Protein AF-A0A7Y4MEV4-F1 (afdb_monomer_lite)

Sequence (592 aa):
MSEPDSVVPAGYSLFLEDLKARVSSARVQAQRSVNTALIGLYWTIGDRILAEQKRQGWGSAVIGRLATDLRREFPDMTGLSRSNLQYMRSFAGAWPGWEVNVPHPVGHLPWGHIRVLIDKNLSPEGRDEYAAAAVKHGWSRNVLMNMIMNKTLERSGAAPSNFSQHLPTQDSELAQQMAKDPYALEFLGLTGDVAERELEQALMDRIVETLRELGPGFAFVGRQVHFDVSGDDFYLDLLFFHVDQLRYVVIELKTGRFQPEYAGKLQFYIALVDDKLRRPAHAPTVGILICGSRNDHTVRYALNQSGSPMAISTYTYETLPPAEQQSLPDAEDLAAALSLLPAESTEGTTDTEASSNTQNTAHFSHSRAGTAPQVQQWPQAPRAHRNRAEVERKLSLLDEAHVKPLNDWVRDLNRARATSASESVVPWFDPSGGGINARVLFLLEAPGSRSSASRGSGIISIDNNDGTAANWFTLIQQAALPREAFASWNIVPWYLPDGSRTRTTRMADVVEATSDLETVLDLFPHLQLVIPMGTLARAGWELLRSRSPKIATIPWETVPHPSATNLNTRPAQRDQILQVMTAAAQKFTPVP

Structure (mmCIF, N/CA/C/O backbone):
data_AF-A0A7Y4MEV4-F1
#
_entry.id   AF-A0A7Y4MEV4-F1
#
loop_
_atom_site.group_PDB
_atom_site.id
_atom_site.type_symbol
_atom_site.label_atom_id
_atom_site.label_alt_id
_atom_site.label_comp_id
_atom_site.label_asym_id
_atom_site.label_entity_id
_atom_site.label_seq_id
_atom_site.pdbx_PDB_ins_code
_atom_site.Cartn_x
_atom_site.Cartn_y
_atom_site.Cartn_z
_atom_site.occupancy
_atom_site.B_iso_or_equiv
_atom_site.auth_seq_id
_atom_site.auth_comp_id
_atom_site.auth_asym_id
_atom_site.auth_atom_id
_atom_site.pdbx_PDB_model_num
ATOM 1 N N . MET A 1 1 ? 3.735 -19.658 39.755 1.00 35.03 1 MET A N 1
ATOM 2 C CA . MET A 1 1 ? 5.204 -19.711 39.644 1.00 35.03 1 MET A CA 1
ATOM 3 C C . MET A 1 1 ? 5.572 -18.822 38.479 1.00 35.03 1 MET A C 1
ATOM 5 O O . MET A 1 1 ? 5.229 -19.158 37.358 1.00 35.03 1 MET A O 1
ATOM 9 N N . SER A 1 2 ? 6.117 -17.647 38.769 1.00 34.78 2 SER A N 1
ATOM 10 C CA . SER A 1 2 ? 6.638 -16.712 37.774 1.00 34.78 2 SER A CA 1
ATOM 11 C C . SER A 1 2 ? 7.979 -17.264 37.289 1.00 34.78 2 SER A C 1
ATOM 13 O O . SER A 1 2 ? 8.857 -17.494 38.121 1.00 34.78 2 SER A O 1
ATOM 15 N N . GLU A 1 3 ? 8.125 -17.543 35.994 1.00 35.91 3 GLU A N 1
ATOM 16 C CA . GLU A 1 3 ? 9.436 -17.866 35.422 1.00 35.91 3 GLU A CA 1
ATOM 17 C C . GLU A 1 3 ? 10.353 -16.631 35.486 1.00 35.91 3 GLU A C 1
ATOM 19 O O . GLU A 1 3 ? 9.868 -15.509 35.314 1.00 35.91 3 GLU A O 1
ATOM 24 N N . PRO A 1 4 ? 11.650 -16.804 35.795 1.00 48.06 4 PRO A N 1
ATOM 25 C CA . PRO A 1 4 ? 12.573 -15.694 35.974 1.00 48.06 4 PRO A CA 1
ATOM 26 C C . PRO A 1 4 ? 13.102 -15.189 34.624 1.00 48.06 4 PRO A C 1
ATOM 28 O O . PRO A 1 4 ? 13.440 -15.984 33.748 1.00 48.06 4 PRO A O 1
ATOM 31 N N . ASP A 1 5 ? 13.226 -13.865 34.497 1.00 46.66 5 ASP A N 1
ATOM 32 C CA . ASP A 1 5 ? 13.906 -13.177 33.394 1.00 46.66 5 ASP A CA 1
ATOM 33 C C . ASP A 1 5 ? 15.278 -13.808 33.100 1.00 46.66 5 ASP A C 1
ATOM 35 O O . ASP A 1 5 ? 16.166 -13.861 33.959 1.00 46.66 5 ASP A O 1
ATOM 39 N N . SER A 1 6 ? 15.469 -14.283 31.867 1.00 46.97 6 SER A N 1
ATOM 40 C CA . SER A 1 6 ? 16.729 -14.872 31.420 1.00 46.97 6 SER A CA 1
ATOM 41 C C . SER A 1 6 ? 17.792 -13.784 31.239 1.00 46.97 6 SER A C 1
ATOM 43 O O . SER A 1 6 ? 17.786 -13.037 30.257 1.00 46.97 6 SER A O 1
ATOM 45 N N . VAL A 1 7 ? 18.730 -13.703 32.178 1.00 55.75 7 VAL A N 1
ATOM 46 C CA . VAL A 1 7 ? 19.912 -12.840 32.081 1.00 55.75 7 VAL A CA 1
ATOM 47 C C . VAL A 1 7 ? 20.768 -13.288 30.890 1.00 55.75 7 VAL A C 1
ATOM 49 O O . VAL A 1 7 ? 21.238 -14.426 30.849 1.00 55.75 7 VAL A O 1
ATOM 52 N N . VAL A 1 8 ? 20.971 -12.398 29.913 1.00 60.97 8 VAL A N 1
ATOM 53 C CA . VAL A 1 8 ? 21.812 -12.661 28.733 1.00 60.97 8 VAL A CA 1
ATOM 54 C C . VAL A 1 8 ? 23.254 -12.962 29.187 1.00 60.97 8 VAL A C 1
ATOM 56 O O . VAL A 1 8 ? 23.827 -12.156 29.926 1.00 60.97 8 VAL A O 1
ATOM 59 N N . PRO A 1 9 ? 23.866 -14.088 28.768 1.00 75.31 9 PRO A N 1
ATOM 60 C CA . PRO A 1 9 ? 25.212 -14.465 29.198 1.00 75.31 9 PRO A CA 1
ATOM 61 C C . PRO A 1 9 ? 26.275 -13.422 28.828 1.00 75.31 9 PRO A C 1
ATOM 63 O O . PRO A 1 9 ? 26.266 -12.857 27.730 1.00 75.31 9 PRO A O 1
ATOM 66 N N . ALA A 1 10 ? 27.242 -13.204 29.724 1.00 69.94 10 ALA A N 1
ATOM 67 C CA . ALA A 1 10 ? 28.377 -12.322 29.464 1.00 69.94 10 ALA A CA 1
ATOM 68 C C . ALA A 1 10 ? 29.145 -12.776 28.205 1.00 69.94 10 ALA A C 1
ATOM 70 O O . ALA A 1 10 ? 29.514 -13.941 28.082 1.00 69.94 10 ALA A O 1
ATOM 71 N N . GLY A 1 11 ? 29.375 -11.853 27.266 1.00 74.12 11 GLY A N 1
ATOM 72 C CA . GLY A 1 11 ? 30.053 -12.130 25.991 1.00 74.12 11 GLY A CA 1
ATOM 73 C C . GLY A 1 11 ? 29.132 -12.498 24.821 1.00 74.12 11 GLY A C 1
ATOM 74 O O . GLY A 1 11 ? 29.610 -12.548 23.688 1.00 74.12 11 GLY A O 1
ATOM 75 N N . TYR A 1 12 ? 27.822 -12.669 25.045 1.00 78.31 12 TYR A N 1
ATOM 76 C CA . TYR A 1 12 ? 26.857 -12.960 23.975 1.00 78.31 12 TYR A CA 1
ATOM 77 C C . TYR A 1 12 ? 26.851 -11.891 22.874 1.00 78.31 12 TYR A C 1
ATOM 79 O O . TYR A 1 12 ? 26.845 -12.238 21.699 1.00 78.31 12 TYR A O 1
ATOM 87 N N . SER A 1 13 ? 26.919 -10.602 23.224 1.00 73.12 13 SER A N 1
ATOM 88 C CA . SER A 1 13 ? 26.918 -9.517 22.231 1.00 73.12 13 SER A CA 1
ATOM 89 C C . SER A 1 13 ? 28.133 -9.567 21.302 1.00 73.12 13 SER A C 1
ATOM 91 O O . SER A 1 13 ? 27.972 -9.419 20.097 1.00 73.12 13 SER A O 1
ATOM 93 N N . LEU A 1 14 ? 29.327 -9.853 21.836 1.00 78.06 14 LEU A N 1
ATOM 94 C CA . LEU A 1 14 ? 30.555 -9.981 21.039 1.00 78.06 14 LEU A CA 1
ATOM 95 C C . LEU A 1 14 ? 30.518 -11.224 20.143 1.00 78.06 14 LEU A C 1
ATOM 97 O O . LEU A 1 14 ? 30.909 -11.168 18.981 1.00 78.06 14 LEU A O 1
ATOM 101 N N . PHE A 1 15 ? 30.005 -12.340 20.666 1.00 78.94 15 PHE A N 1
ATOM 102 C CA . PHE A 1 15 ? 29.790 -13.557 19.884 1.00 78.94 15 PHE A CA 1
ATOM 103 C C . PHE A 1 15 ? 28.760 -13.342 18.764 1.00 78.94 15 PHE A C 1
ATOM 105 O O . PHE A 1 15 ? 28.971 -13.764 17.629 1.00 78.94 15 PHE A O 1
ATOM 112 N N . LEU A 1 16 ? 27.666 -12.636 19.058 1.00 64.44 16 LEU A N 1
ATOM 113 C CA . LEU A 1 16 ? 26.640 -12.283 18.083 1.00 64.44 16 LEU A CA 1
ATOM 114 C C . LEU A 1 16 ? 27.182 -11.331 17.009 1.00 64.44 16 LEU A C 1
ATOM 116 O O . LEU A 1 16 ? 26.834 -11.484 15.842 1.00 64.44 16 LEU A O 1
ATOM 120 N N . GLU A 1 17 ? 28.027 -10.366 17.370 1.00 68.12 17 GLU A N 1
ATOM 121 C CA . GLU A 1 17 ? 28.700 -9.481 16.413 1.00 68.12 17 GLU A CA 1
ATOM 122 C C . GLU A 1 17 ? 29.667 -10.244 15.496 1.00 68.12 17 GLU A C 1
ATOM 124 O O . GLU A 1 17 ? 29.621 -10.038 14.282 1.00 68.12 17 GLU A O 1
ATOM 129 N N . ASP A 1 18 ? 30.464 -11.182 16.027 1.00 81.12 18 ASP A N 1
ATOM 130 C CA . ASP A 1 18 ? 31.332 -12.058 15.219 1.00 81.12 18 ASP A CA 1
ATOM 131 C C . ASP A 1 18 ? 30.512 -12.918 14.243 1.00 81.12 18 ASP A C 1
ATOM 133 O O . ASP A 1 18 ? 30.801 -12.958 13.044 1.00 81.12 18 ASP A O 1
ATOM 137 N N . LEU A 1 19 ? 29.425 -13.541 14.714 1.00 67.12 19 LEU A N 1
ATOM 138 C CA . LEU A 1 19 ? 28.536 -14.320 13.850 1.00 67.12 19 LEU A CA 1
ATOM 139 C C . LEU A 1 19 ? 27.858 -13.453 12.782 1.00 67.12 19 LEU A C 1
ATOM 141 O O . LEU A 1 19 ? 27.813 -13.851 11.616 1.00 67.12 19 LEU A O 1
ATOM 145 N N . LYS A 1 20 ? 27.377 -12.254 13.133 1.00 56.41 20 LYS A N 1
ATOM 146 C CA . LYS A 1 20 ? 26.803 -11.300 12.168 1.00 56.41 20 LYS A CA 1
ATOM 147 C C . LYS A 1 20 ? 27.825 -10.900 11.103 1.00 56.41 20 LYS A C 1
ATOM 149 O O . LYS A 1 20 ? 27.486 -10.881 9.919 1.00 56.41 20 LYS A O 1
ATOM 154 N N . ALA A 1 21 ? 29.073 -10.638 11.493 1.00 63.34 21 ALA A N 1
ATOM 155 C CA . ALA A 1 21 ? 30.149 -10.309 10.563 1.00 63.34 21 ALA A CA 1
ATOM 156 C C . ALA A 1 21 ? 30.465 -11.478 9.612 1.00 63.34 21 ALA A C 1
ATOM 158 O O . ALA A 1 21 ? 30.584 -11.271 8.402 1.00 63.34 21 ALA A O 1
ATOM 159 N N . ARG A 1 22 ? 30.518 -12.716 10.125 1.00 68.00 22 ARG A N 1
ATOM 160 C CA . ARG A 1 22 ? 30.719 -13.931 9.311 1.00 68.00 22 ARG A CA 1
ATOM 161 C C . ARG A 1 22 ? 29.587 -14.155 8.315 1.00 68.00 22 ARG A C 1
ATOM 163 O O . ARG A 1 22 ? 29.858 -14.407 7.143 1.00 68.00 22 ARG A O 1
ATOM 170 N N . VAL A 1 23 ? 28.335 -14.017 8.753 1.00 55.38 23 VAL A N 1
ATOM 171 C CA . VAL A 1 23 ? 27.155 -14.134 7.879 1.00 55.38 23 VAL A CA 1
ATOM 172 C C . VAL A 1 23 ? 27.180 -13.059 6.793 1.00 55.38 23 VAL A C 1
ATOM 174 O O . VAL A 1 23 ? 26.977 -13.370 5.620 1.00 55.38 23 VAL A O 1
ATOM 177 N N . SER A 1 24 ? 27.484 -11.809 7.152 1.00 56.81 24 SER A N 1
ATOM 178 C CA . SER A 1 24 ? 27.599 -10.716 6.183 1.00 56.81 24 SER A CA 1
ATOM 179 C C . SER A 1 24 ? 28.703 -10.985 5.158 1.00 56.81 24 SER A C 1
ATOM 181 O O . SER A 1 24 ? 28.483 -10.813 3.962 1.00 56.81 24 SER A O 1
ATOM 183 N N . SER A 1 25 ? 29.875 -11.444 5.600 1.00 64.56 25 SER A N 1
ATOM 184 C CA . SER A 1 25 ? 30.999 -11.765 4.715 1.00 64.56 25 SER A CA 1
ATOM 185 C C . SER A 1 25 ? 30.663 -12.906 3.746 1.00 64.56 25 SER A C 1
ATOM 187 O O . SER A 1 25 ? 30.890 -12.773 2.542 1.00 64.56 25 SER A O 1
ATOM 189 N N . ALA A 1 26 ? 30.034 -13.978 4.240 1.00 62.03 26 ALA A N 1
ATOM 190 C CA . ALA A 1 26 ? 29.602 -15.107 3.418 1.00 62.03 26 ALA A CA 1
ATOM 191 C C . ALA A 1 26 ? 28.575 -14.690 2.350 1.00 62.03 26 ALA A C 1
ATOM 193 O O . ALA 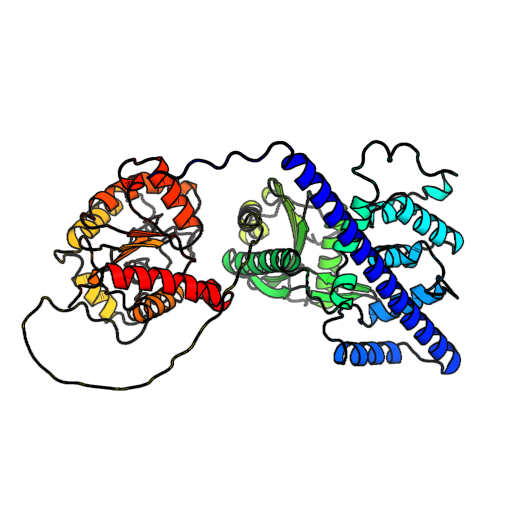A 1 26 ? 28.688 -15.100 1.194 1.00 62.03 26 ALA A O 1
ATOM 194 N N . ARG A 1 27 ? 27.613 -13.822 2.702 1.00 57.41 27 ARG A N 1
ATOM 195 C CA . ARG A 1 27 ? 26.628 -13.272 1.751 1.00 57.41 27 ARG A CA 1
ATOM 196 C C . ARG A 1 27 ? 27.289 -12.449 0.647 1.00 57.41 27 ARG A C 1
ATOM 198 O O . ARG A 1 27 ? 26.989 -12.652 -0.525 1.00 57.41 27 ARG A O 1
ATOM 205 N N . VAL A 1 28 ? 28.226 -11.566 0.999 1.00 64.38 28 VAL A N 1
ATOM 206 C CA . VAL A 1 28 ? 28.965 -10.758 0.013 1.00 64.38 28 VAL A CA 1
ATOM 207 C C . VAL A 1 28 ? 29.785 -11.643 -0.929 1.00 64.38 28 VAL A C 1
ATOM 209 O O . VAL A 1 28 ? 29.813 -11.402 -2.135 1.00 64.38 28 VAL A O 1
ATOM 212 N N . GLN A 1 29 ? 30.427 -12.692 -0.409 1.00 68.06 29 GLN A N 1
ATOM 213 C CA . GLN A 1 29 ? 31.202 -13.628 -1.225 1.00 68.06 29 GLN A CA 1
ATOM 214 C C . GLN A 1 29 ? 30.320 -14.427 -2.196 1.00 68.06 29 GLN A C 1
ATOM 216 O O . GLN A 1 29 ? 30.686 -14.588 -3.366 1.00 68.06 29 GLN A O 1
ATOM 221 N N . ALA A 1 30 ? 29.153 -14.887 -1.737 1.00 66.19 30 ALA A N 1
ATOM 222 C CA . ALA A 1 30 ? 28.169 -15.541 -2.592 1.00 66.19 30 ALA A CA 1
ATOM 223 C C . ALA A 1 30 ? 27.714 -14.593 -3.712 1.00 66.19 30 ALA A C 1
ATOM 225 O O . ALA A 1 30 ? 27.841 -14.934 -4.886 1.00 66.19 30 ALA A O 1
ATOM 226 N N . GLN A 1 31 ? 27.321 -13.361 -3.369 1.00 65.69 31 GLN A N 1
ATOM 227 C CA . GLN A 1 31 ? 26.864 -12.370 -4.347 1.00 65.69 31 GLN A CA 1
ATOM 228 C C . GLN A 1 31 ? 27.931 -12.041 -5.398 1.00 65.69 31 GLN A C 1
ATOM 230 O O . GLN A 1 31 ? 27.638 -11.961 -6.590 1.00 65.69 31 GLN A O 1
ATOM 235 N N . ARG A 1 32 ? 29.195 -11.897 -4.982 1.00 72.75 32 ARG A N 1
ATOM 236 C CA . ARG A 1 32 ? 30.317 -11.660 -5.904 1.00 72.75 32 ARG A CA 1
ATOM 237 C C . ARG A 1 32 ? 30.505 -12.802 -6.895 1.00 72.75 32 ARG A C 1
ATOM 239 O O . ARG A 1 32 ? 30.751 -12.551 -8.076 1.00 72.75 32 ARG A O 1
ATOM 246 N N . SER A 1 33 ? 30.370 -14.037 -6.426 1.00 75.75 33 SER A N 1
ATOM 247 C CA . SER A 1 33 ? 30.513 -15.232 -7.262 1.00 75.75 33 SER A CA 1
ATOM 248 C C . SER A 1 33 ? 29.399 -15.308 -8.310 1.00 75.75 33 SER A C 1
ATOM 250 O O . SER A 1 33 ? 29.667 -15.538 -9.487 1.00 75.75 33 SER A O 1
ATOM 252 N N . VAL A 1 34 ? 28.166 -15.019 -7.891 1.00 76.19 34 VAL A N 1
ATOM 253 C CA . VAL A 1 34 ? 26.972 -14.992 -8.749 1.00 76.19 34 VAL A CA 1
ATOM 254 C C . VAL A 1 34 ? 27.084 -13.907 -9.812 1.00 76.19 34 VAL A C 1
ATOM 256 O O . VAL A 1 34 ? 26.922 -14.189 -10.997 1.00 76.19 34 VAL A O 1
ATOM 259 N N . ASN A 1 35 ? 27.424 -12.681 -9.408 1.00 81.69 35 ASN A N 1
ATOM 260 C CA . ASN A 1 35 ? 27.611 -11.572 -10.337 1.00 81.69 35 ASN A CA 1
ATOM 261 C C . ASN A 1 35 ? 28.684 -11.898 -11.380 1.00 81.69 35 ASN A C 1
ATOM 263 O O . ASN A 1 35 ? 28.460 -11.719 -12.569 1.00 81.69 35 ASN A O 1
ATOM 267 N N . THR A 1 36 ? 29.833 -12.423 -10.949 1.00 82.44 36 THR A N 1
ATOM 268 C CA . THR A 1 36 ? 30.931 -12.768 -11.867 1.00 82.44 36 THR A CA 1
ATOM 269 C C . THR A 1 36 ? 30.481 -13.804 -12.905 1.00 82.44 36 THR A C 1
ATOM 271 O O . THR A 1 36 ? 30.768 -13.649 -14.092 1.00 82.44 36 THR A O 1
ATOM 274 N N . ALA A 1 37 ? 29.716 -14.819 -12.485 1.00 82.88 37 ALA A N 1
ATOM 275 C CA . ALA A 1 37 ? 29.148 -15.818 -13.388 1.00 82.88 37 ALA A CA 1
ATOM 276 C C . ALA A 1 37 ? 28.142 -15.208 -14.381 1.00 82.88 37 ALA A C 1
ATOM 278 O O . ALA A 1 37 ? 28.195 -15.514 -15.574 1.00 82.88 37 ALA A O 1
ATOM 279 N N . LEU A 1 38 ? 27.278 -14.301 -13.917 1.00 84.94 38 LEU A N 1
ATOM 280 C CA . LEU A 1 38 ? 26.327 -13.585 -14.765 1.00 84.94 38 LEU A CA 1
ATOM 281 C C . LEU A 1 38 ? 27.028 -12.716 -15.816 1.00 84.94 38 LEU A C 1
ATOM 283 O O . LEU A 1 38 ? 26.700 -12.792 -17.001 1.00 84.94 38 LEU A O 1
ATOM 287 N N . ILE A 1 39 ? 27.999 -11.895 -15.405 1.00 89.75 39 ILE A N 1
ATOM 288 C CA . ILE A 1 39 ? 28.727 -11.028 -16.337 1.00 89.75 39 ILE A CA 1
ATOM 289 C C . ILE A 1 39 ? 29.476 -11.884 -17.366 1.00 89.75 39 ILE A C 1
ATOM 291 O O . ILE A 1 39 ? 29.433 -11.578 -18.560 1.00 89.75 39 ILE A O 1
ATOM 295 N N . GLY A 1 40 ? 30.075 -13.001 -16.936 1.00 87.69 40 GLY A N 1
ATOM 296 C CA . GLY A 1 40 ? 30.705 -13.987 -17.819 1.00 87.69 40 GLY A CA 1
ATOM 297 C C . GLY A 1 40 ? 29.744 -14.561 -18.865 1.00 87.69 40 GLY A C 1
ATOM 298 O O . GLY A 1 40 ? 30.080 -14.634 -20.053 1.00 87.69 40 GLY A O 1
ATOM 299 N N . LEU A 1 41 ? 28.522 -14.911 -18.454 1.00 89.44 41 LEU A N 1
ATOM 300 C CA . LEU A 1 41 ? 27.469 -15.358 -19.366 1.00 89.44 41 LEU A CA 1
ATOM 301 C C . LEU A 1 41 ? 27.110 -14.267 -20.384 1.00 89.44 41 LEU A C 1
ATOM 303 O O . LEU A 1 41 ? 27.064 -14.538 -21.584 1.00 89.44 41 LEU A O 1
ATOM 307 N N . TYR A 1 42 ? 26.886 -13.037 -19.927 1.00 92.19 42 TYR A N 1
ATOM 308 C CA . TYR A 1 42 ? 26.505 -11.913 -20.785 1.00 92.19 42 TYR A CA 1
ATOM 309 C C . TYR A 1 42 ? 27.558 -11.593 -21.838 1.00 92.19 42 TYR A C 1
ATOM 311 O O . TYR A 1 42 ? 27.224 -11.411 -23.010 1.00 92.19 42 TYR A O 1
ATOM 319 N N . TRP A 1 43 ? 28.833 -11.595 -21.462 1.00 92.44 43 TRP A N 1
ATOM 320 C CA . TRP A 1 43 ? 29.899 -11.453 -22.445 1.00 92.44 43 TRP A CA 1
ATOM 321 C C . TRP A 1 43 ? 29.923 -12.608 -23.440 1.00 92.44 43 TRP A C 1
ATOM 323 O O . TRP A 1 43 ? 29.995 -12.370 -24.641 1.00 92.44 43 TRP A O 1
ATOM 333 N N . THR A 1 44 ? 29.791 -13.851 -22.963 1.00 90.81 44 THR A N 1
ATOM 334 C CA . THR A 1 44 ? 29.800 -15.041 -23.828 1.00 90.81 44 THR A CA 1
ATOM 335 C C . THR A 1 44 ? 28.678 -14.980 -24.864 1.00 90.81 44 THR A C 1
ATOM 337 O O . THR A 1 44 ? 28.900 -15.262 -26.041 1.00 90.81 44 THR A O 1
ATOM 340 N N . ILE A 1 45 ? 27.473 -14.572 -24.458 1.00 91.38 45 ILE A N 1
ATOM 341 C CA . ILE A 1 45 ? 26.346 -14.366 -25.375 1.00 91.38 45 ILE A CA 1
ATOM 342 C C . ILE A 1 45 ? 26.702 -13.304 -26.424 1.00 91.38 45 ILE A C 1
ATOM 344 O O . ILE A 1 45 ? 26.495 -13.518 -27.620 1.00 91.38 45 ILE A O 1
ATOM 348 N N . GLY A 1 46 ? 27.276 -12.181 -25.991 1.00 92.00 46 GLY A N 1
ATOM 349 C CA . GLY A 1 46 ? 27.726 -11.112 -26.876 1.00 92.00 46 GLY A CA 1
ATOM 350 C C . GLY A 1 46 ? 28.778 -11.547 -27.895 1.00 92.00 46 GLY A C 1
ATOM 351 O O . GLY A 1 46 ? 28.641 -11.248 -29.083 1.00 92.00 46 GLY A O 1
ATOM 352 N N . ASP A 1 47 ? 29.794 -12.280 -27.446 1.00 91.56 47 ASP A N 1
ATOM 353 C CA . ASP A 1 47 ? 30.885 -12.793 -28.276 1.00 91.56 47 ASP A CA 1
ATOM 354 C C . ASP A 1 47 ? 30.358 -13.772 -29.332 1.00 91.56 47 ASP A C 1
ATOM 356 O O . ASP A 1 47 ? 30.671 -13.656 -30.519 1.00 91.56 47 ASP A O 1
ATOM 360 N N . ARG A 1 48 ? 29.441 -14.669 -28.944 1.00 91.31 48 ARG A N 1
ATOM 361 C CA . ARG A 1 48 ? 28.769 -15.579 -29.885 1.00 91.31 48 ARG A CA 1
ATOM 362 C C . ARG A 1 48 ? 27.948 -14.831 -30.931 1.00 91.31 48 ARG A C 1
ATOM 364 O O . ARG A 1 48 ? 27.995 -15.202 -32.106 1.00 91.31 48 ARG A O 1
ATOM 371 N N . ILE A 1 49 ? 27.244 -13.767 -30.540 1.00 90.31 49 ILE A N 1
ATOM 372 C CA . ILE A 1 49 ? 26.526 -12.906 -31.489 1.00 90.31 49 ILE A CA 1
ATOM 373 C C . ILE A 1 49 ? 27.518 -12.261 -32.468 1.00 90.31 49 ILE A C 1
ATOM 375 O O . ILE A 1 49 ? 27.291 -12.324 -33.676 1.00 90.31 49 ILE A O 1
ATOM 379 N N . LEU A 1 50 ? 28.627 -11.685 -31.990 1.00 90.62 50 LEU A N 1
ATOM 380 C CA . LEU A 1 50 ? 29.649 -11.071 -32.851 1.00 90.62 50 LEU A CA 1
ATOM 381 C C . LEU A 1 50 ? 30.271 -12.075 -33.832 1.00 90.62 50 LEU A C 1
ATOM 383 O O . LEU A 1 50 ? 30.423 -11.768 -35.019 1.00 90.62 50 LEU A O 1
ATOM 387 N N . ALA A 1 51 ? 30.591 -13.281 -33.360 1.00 88.62 51 ALA A N 1
ATOM 388 C CA . ALA A 1 51 ? 31.160 -14.342 -34.181 1.00 88.62 51 ALA A CA 1
ATOM 389 C C . ALA A 1 51 ? 30.213 -14.758 -35.319 1.00 88.62 51 ALA A C 1
ATOM 391 O O . ALA A 1 51 ? 30.634 -14.850 -36.476 1.00 88.62 51 ALA A O 1
ATOM 392 N N . GLU A 1 52 ? 28.923 -14.952 -35.027 1.00 87.44 52 GLU A N 1
ATOM 393 C CA . GLU A 1 52 ? 27.932 -15.319 -36.044 1.00 87.44 52 GLU A CA 1
ATOM 394 C C . GLU A 1 52 ? 27.599 -14.161 -36.996 1.00 87.44 52 GLU A C 1
ATOM 396 O O . GLU A 1 52 ? 27.426 -14.385 -38.197 1.00 87.44 52 GLU A O 1
ATOM 401 N N . GLN A 1 53 ? 27.620 -12.907 -36.525 1.00 86.38 53 GLN A N 1
ATOM 402 C CA . GLN A 1 53 ? 27.522 -11.736 -37.406 1.00 86.38 53 GLN A CA 1
ATOM 403 C C . GLN A 1 53 ? 28.672 -11.689 -38.417 1.00 86.38 53 GLN A C 1
ATOM 405 O O . GLN A 1 53 ? 28.434 -11.449 -39.601 1.00 86.38 53 GLN A O 1
ATOM 410 N N . LYS A 1 54 ? 29.902 -11.984 -37.981 1.00 85.38 54 LYS A N 1
ATOM 411 C CA . LYS A 1 54 ? 31.084 -12.021 -38.853 1.00 85.38 54 LYS A CA 1
ATOM 412 C C . LYS A 1 54 ? 31.057 -13.195 -39.839 1.00 85.38 54 LYS A C 1
ATOM 414 O O . LYS A 1 54 ? 31.529 -13.047 -40.963 1.00 85.38 54 LYS A O 1
ATOM 419 N N . ARG A 1 55 ? 30.522 -14.351 -39.431 1.00 85.12 55 ARG A N 1
ATOM 420 C CA . ARG A 1 55 ? 30.505 -15.582 -40.242 1.00 85.12 55 ARG A CA 1
ATOM 421 C C . ARG A 1 55 ? 29.360 -15.637 -41.251 1.00 85.12 55 ARG A C 1
ATOM 423 O O . ARG A 1 55 ? 29.567 -16.081 -42.374 1.00 85.12 55 ARG A O 1
ATOM 430 N N . GLN A 1 56 ? 28.159 -15.238 -40.841 1.00 79.62 56 GLN A N 1
ATOM 431 C CA . GLN A 1 56 ? 26.923 -15.435 -41.606 1.00 79.62 56 GLN A CA 1
ATOM 432 C C . GLN A 1 56 ? 26.220 -14.127 -41.995 1.00 79.62 56 GLN A C 1
ATOM 434 O O . GLN A 1 56 ? 25.175 -14.168 -42.641 1.00 79.62 56 GLN A O 1
ATOM 439 N N . GLY A 1 57 ? 26.746 -12.964 -41.596 1.00 75.69 57 GLY A N 1
ATOM 440 C CA . GLY A 1 57 ? 26.140 -11.669 -41.916 1.00 75.69 57 GLY A CA 1
ATOM 441 C C . GLY A 1 57 ? 24.817 -11.412 -41.189 1.00 75.69 57 GLY A C 1
ATOM 442 O O . GLY A 1 57 ? 23.934 -10.751 -41.733 1.00 75.69 57 GLY A O 1
ATOM 443 N N . TRP A 1 58 ? 24.638 -11.953 -39.977 1.00 78.31 58 TRP A N 1
ATOM 444 C CA . TRP A 1 58 ? 23.396 -11.803 -39.212 1.00 78.31 58 TRP A CA 1
ATOM 445 C C . TRP A 1 58 ? 23.026 -10.328 -38.975 1.00 78.31 58 TRP A C 1
ATOM 447 O O . TRP A 1 58 ? 23.721 -9.583 -38.282 1.00 78.31 58 TRP A O 1
ATOM 457 N N . GLY A 1 59 ? 21.880 -9.915 -39.519 1.00 66.94 59 GLY A N 1
ATOM 458 C CA . GLY A 1 59 ? 21.310 -8.587 -39.300 1.00 66.94 59 GLY A CA 1
ATOM 459 C C . GLY A 1 59 ? 20.601 -8.436 -37.946 1.00 66.94 59 GLY A C 1
ATOM 460 O O . GLY A 1 59 ? 20.427 -9.389 -37.185 1.00 66.94 59 GLY A O 1
ATOM 461 N N . SER A 1 60 ? 20.113 -7.226 -37.666 1.00 68.31 60 SER A N 1
ATOM 462 C CA . SER A 1 60 ? 19.402 -6.869 -36.423 1.00 68.31 60 SER A CA 1
ATOM 463 C C . SER A 1 60 ? 18.112 -7.668 -36.167 1.00 68.31 60 SER A C 1
ATOM 465 O O . SER A 1 60 ? 17.653 -7.743 -35.025 1.00 68.31 60 SER A O 1
ATOM 467 N N . ALA A 1 61 ? 17.538 -8.286 -37.206 1.00 74.38 61 ALA A N 1
ATOM 468 C CA . ALA A 1 61 ? 16.361 -9.149 -37.114 1.00 74.38 61 ALA A CA 1
ATOM 469 C C . ALA A 1 61 ? 16.638 -10.463 -36.360 1.00 74.38 61 ALA A C 1
ATOM 471 O O . ALA A 1 61 ? 15.766 -10.964 -35.651 1.00 74.38 61 ALA A O 1
ATOM 472 N N . VAL A 1 62 ? 17.862 -10.998 -36.454 1.00 81.69 62 VAL A N 1
ATOM 473 C CA . VAL A 1 62 ? 18.233 -12.267 -35.803 1.00 81.69 62 VAL A CA 1
ATOM 474 C C . VAL A 1 62 ? 18.335 -12.099 -34.287 1.00 81.69 62 VAL A C 1
ATOM 476 O O . VAL A 1 62 ? 17.877 -12.963 -33.547 1.00 81.69 62 VAL A O 1
ATOM 479 N N . ILE A 1 63 ? 18.831 -10.948 -33.819 1.00 82.75 63 ILE A N 1
ATOM 480 C CA . ILE A 1 63 ? 18.896 -10.616 -32.385 1.00 82.75 63 ILE A CA 1
ATOM 481 C C . ILE A 1 63 ? 17.488 -10.560 -31.774 1.00 82.75 63 ILE A C 1
ATOM 483 O O . ILE A 1 63 ? 17.279 -11.026 -30.659 1.00 82.75 63 ILE A O 1
ATOM 487 N N . GLY A 1 64 ? 16.508 -10.026 -32.515 1.00 83.06 64 GLY A N 1
ATOM 488 C CA . GLY A 1 64 ? 15.111 -10.005 -32.075 1.00 83.06 64 GLY A CA 1
ATOM 489 C C . GLY A 1 64 ? 14.545 -11.412 -31.876 1.00 83.06 64 GLY A C 1
ATOM 490 O O . GLY A 1 64 ? 13.966 -11.693 -30.833 1.00 83.06 64 GLY A O 1
ATOM 491 N N . ARG A 1 65 ? 14.781 -12.312 -32.838 1.00 86.19 65 ARG A N 1
ATOM 492 C CA . ARG A 1 65 ? 14.350 -13.713 -32.740 1.00 86.19 65 ARG A CA 1
ATOM 493 C C . ARG A 1 65 ? 15.048 -14.454 -31.597 1.00 86.19 65 ARG A C 1
ATOM 495 O O . ARG A 1 65 ? 14.380 -15.140 -30.834 1.00 86.19 65 ARG A O 1
ATOM 502 N N . LEU A 1 66 ? 16.358 -14.254 -31.443 1.00 87.69 66 LEU A N 1
ATOM 503 C CA . LEU A 1 66 ? 17.144 -14.844 -30.360 1.00 87.69 66 LEU A CA 1
ATOM 504 C C . LEU A 1 66 ? 16.626 -14.409 -28.981 1.00 87.69 66 LEU A C 1
ATOM 506 O O . LEU A 1 66 ? 16.481 -15.250 -28.103 1.00 87.69 66 LEU A O 1
ATOM 510 N N . ALA A 1 67 ? 16.282 -13.129 -28.805 1.00 87.50 67 ALA A N 1
ATOM 511 C CA . ALA A 1 67 ? 15.679 -12.635 -27.566 1.00 87.50 67 ALA A CA 1
ATOM 512 C C . ALA A 1 67 ? 14.343 -13.322 -27.257 1.00 87.50 67 ALA A C 1
ATOM 514 O O . ALA A 1 67 ? 14.101 -13.722 -26.122 1.00 87.50 67 ALA A O 1
ATOM 515 N N . THR A 1 68 ? 13.473 -13.468 -28.262 1.00 88.19 68 THR A N 1
ATOM 516 C CA . THR A 1 68 ? 12.184 -14.154 -28.100 1.00 88.19 68 THR A CA 1
ATOM 517 C C . THR A 1 68 ? 12.368 -15.620 -27.718 1.00 88.19 68 THR A C 1
ATOM 519 O O . THR A 1 68 ? 11.717 -16.088 -26.787 1.00 88.19 68 THR A O 1
ATOM 522 N N . ASP A 1 69 ? 13.255 -16.337 -28.410 1.00 90.31 69 ASP A N 1
ATOM 523 C CA . ASP A 1 69 ? 13.498 -17.757 -28.154 1.00 90.31 69 ASP A CA 1
ATOM 524 C C . ASP A 1 69 ? 14.145 -17.983 -26.775 1.00 90.31 69 ASP A C 1
ATOM 526 O O . ASP A 1 69 ? 13.695 -18.856 -26.035 1.00 90.31 69 ASP A O 1
ATOM 530 N N . LEU A 1 70 ? 15.126 -17.158 -26.387 1.00 87.88 70 LEU A N 1
ATOM 531 C CA . LEU A 1 70 ? 15.780 -17.235 -25.075 1.00 87.88 70 LEU A CA 1
ATOM 532 C C . LEU A 1 70 ? 14.826 -16.901 -23.923 1.00 87.88 70 LEU A C 1
ATOM 534 O O . LEU A 1 70 ? 14.841 -17.588 -22.910 1.00 87.88 70 LEU A O 1
ATOM 538 N N . ARG A 1 71 ? 13.956 -15.896 -24.078 1.00 84.69 71 ARG A N 1
ATOM 539 C CA . ARG A 1 71 ? 12.940 -15.562 -23.064 1.00 84.69 71 ARG A CA 1
ATOM 540 C C . ARG A 1 71 ? 11.861 -16.623 -22.916 1.00 84.69 71 ARG A C 1
ATOM 542 O O . ARG A 1 71 ? 11.299 -16.761 -21.840 1.00 84.69 71 ARG A O 1
ATOM 549 N N . ARG A 1 72 ? 11.535 -17.348 -23.989 1.00 85.25 72 ARG A N 1
ATOM 550 C CA . ARG A 1 72 ? 10.592 -18.469 -23.897 1.00 85.25 72 ARG A CA 1
ATOM 551 C C . ARG A 1 72 ? 11.174 -19.603 -23.051 1.00 85.25 72 ARG A C 1
ATOM 553 O O . ARG A 1 72 ? 10.426 -20.226 -22.310 1.00 85.25 72 ARG A O 1
ATOM 560 N N . GLU A 1 73 ? 12.472 -19.862 -23.187 1.00 85.81 73 GLU A N 1
ATOM 561 C CA . GLU A 1 73 ? 13.166 -20.924 -22.451 1.00 85.81 73 GLU A CA 1
ATOM 562 C C . GLU A 1 73 ? 13.497 -20.516 -21.005 1.00 85.81 73 GLU A C 1
ATOM 564 O O . GLU A 1 73 ? 13.389 -21.327 -20.092 1.00 85.81 73 GLU A O 1
ATOM 569 N N . PHE A 1 74 ? 13.850 -19.245 -20.791 1.00 81.62 74 PHE A N 1
ATOM 570 C CA . PHE A 1 74 ? 14.221 -18.680 -19.491 1.00 81.62 74 PHE A CA 1
ATOM 571 C C . PHE A 1 74 ? 13.323 -17.474 -19.152 1.00 81.62 74 PHE A C 1
ATOM 573 O O . PHE A 1 74 ? 13.777 -16.327 -19.226 1.00 81.62 74 PHE A O 1
ATOM 580 N N . PRO A 1 75 ? 12.039 -17.702 -18.813 1.00 72.69 75 PRO A N 1
ATOM 581 C CA . PRO A 1 75 ? 11.059 -16.630 -18.609 1.00 72.69 75 PRO A CA 1
ATOM 582 C C . PRO A 1 75 ? 11.391 -15.707 -17.430 1.00 72.69 75 PRO A C 1
ATOM 584 O O . PRO A 1 75 ? 11.050 -14.525 -17.474 1.00 72.69 75 PRO A O 1
ATOM 587 N N . ASP A 1 76 ? 12.100 -16.216 -16.421 1.00 67.25 76 ASP A N 1
ATOM 588 C CA . ASP A 1 76 ? 12.446 -15.472 -15.205 1.00 67.25 76 ASP A CA 1
ATOM 589 C C . ASP A 1 76 ? 13.698 -14.584 -15.367 1.00 67.25 76 ASP A C 1
ATOM 591 O O . ASP A 1 76 ? 13.934 -13.696 -14.550 1.00 67.25 76 ASP A O 1
ATOM 595 N N . MET A 1 77 ? 14.477 -14.760 -16.447 1.00 74.38 77 MET A N 1
ATOM 596 C CA . MET A 1 77 ? 15.628 -13.907 -16.782 1.00 74.38 77 MET A CA 1
ATOM 597 C C . MET A 1 77 ? 15.196 -12.719 -17.652 1.00 74.38 77 MET A C 1
ATOM 599 O O . MET A 1 77 ? 15.247 -12.756 -18.890 1.00 74.38 77 MET A O 1
ATOM 603 N N . THR A 1 78 ? 14.831 -11.600 -17.023 1.00 71.00 78 THR A N 1
ATOM 604 C CA . THR A 1 78 ? 14.396 -10.393 -17.750 1.00 71.00 78 THR A CA 1
ATOM 605 C C . THR A 1 78 ? 15.538 -9.751 -18.548 1.00 71.00 78 THR A C 1
ATOM 607 O O . THR A 1 78 ? 15.302 -9.128 -19.594 1.00 71.00 78 THR A O 1
ATOM 610 N N . GLY A 1 79 ? 16.783 -10.022 -18.132 1.00 79.50 79 GLY A N 1
ATOM 611 C CA . GLY A 1 79 ? 18.030 -9.671 -18.813 1.00 79.50 79 GLY A CA 1
ATOM 612 C C . GLY A 1 79 ? 18.235 -10.267 -20.209 1.00 79.50 79 GLY A C 1
ATOM 613 O O . GLY A 1 79 ? 19.204 -9.913 -20.872 1.00 79.50 79 GLY A O 1
ATOM 614 N N . LEU A 1 80 ? 17.335 -11.103 -20.727 1.00 85.44 80 LEU A N 1
ATOM 615 C CA . LEU A 1 80 ? 17.417 -11.645 -22.094 1.00 85.44 80 LEU A CA 1
ATOM 616 C C . LEU A 1 80 ? 16.607 -10.820 -23.116 1.00 85.44 80 LEU A C 1
ATOM 618 O O . LEU A 1 80 ? 16.100 -11.344 -24.108 1.00 85.44 80 LEU A O 1
ATOM 622 N N . SER A 1 81 ? 16.459 -9.509 -22.884 1.00 85.56 81 SER A N 1
ATOM 623 C CA . SER A 1 81 ? 15.797 -8.591 -23.824 1.00 85.56 81 SER A CA 1
ATOM 624 C C . SER A 1 81 ? 16.589 -8.393 -25.114 1.00 85.56 81 SER A C 1
ATOM 626 O O . SER A 1 81 ? 17.811 -8.527 -25.143 1.00 85.56 81 SER A O 1
ATOM 628 N N . ARG A 1 82 ? 15.899 -8.008 -26.197 1.00 87.62 82 ARG A N 1
ATOM 629 C CA . ARG A 1 82 ? 16.546 -7.657 -27.472 1.00 87.62 82 ARG A CA 1
ATOM 630 C C . ARG A 1 82 ? 17.611 -6.579 -27.276 1.00 87.62 82 ARG A C 1
ATOM 632 O O . ARG A 1 82 ? 18.701 -6.705 -27.826 1.00 87.62 82 ARG A O 1
ATOM 639 N N . SER A 1 83 ? 17.296 -5.546 -26.507 1.00 83.25 83 SER A N 1
ATOM 640 C CA . SER A 1 83 ? 18.196 -4.431 -26.218 1.00 83.25 83 SER A CA 1
ATOM 641 C C . SER A 1 83 ? 19.354 -4.899 -25.337 1.00 83.25 83 SER A C 1
ATOM 643 O O . SER A 1 83 ? 20.508 -4.593 -25.623 1.00 83.25 83 SER A O 1
ATOM 645 N N . ASN A 1 84 ? 19.098 -5.757 -24.344 1.00 87.38 84 ASN A N 1
ATOM 646 C CA . ASN A 1 84 ? 20.164 -6.290 -23.504 1.00 87.38 84 ASN A CA 1
ATOM 647 C C . ASN A 1 84 ? 21.109 -7.222 -24.277 1.00 87.38 84 ASN A C 1
ATOM 649 O O . ASN A 1 84 ? 22.312 -7.149 -24.073 1.00 87.38 84 ASN A O 1
ATOM 653 N N . LEU A 1 85 ? 20.617 -8.007 -25.243 1.00 91.00 85 LEU A N 1
ATOM 654 C CA . LEU A 1 85 ? 21.471 -8.768 -26.166 1.00 91.00 85 LEU A CA 1
ATOM 655 C C . LEU A 1 85 ? 22.343 -7.856 -27.047 1.00 91.00 85 LEU A C 1
ATOM 657 O O . LEU A 1 85 ? 23.479 -8.206 -27.369 1.00 91.00 85 LEU A O 1
ATOM 661 N N . GLN A 1 86 ? 21.848 -6.674 -27.431 1.00 89.94 86 GLN A N 1
ATOM 662 C CA . GLN A 1 86 ? 22.672 -5.680 -28.128 1.00 89.94 86 GLN A CA 1
ATOM 663 C C . GLN A 1 86 ? 23.755 -5.114 -27.208 1.00 89.94 86 GLN A C 1
ATOM 665 O O . GLN A 1 86 ? 24.891 -4.961 -27.653 1.00 89.94 86 GLN A O 1
ATOM 670 N N . TYR A 1 87 ? 23.439 -4.873 -25.934 1.00 91.06 87 TYR A N 1
ATOM 671 C CA . TYR A 1 87 ? 24.421 -4.480 -24.926 1.00 91.06 87 TYR A CA 1
ATOM 672 C C . TYR A 1 87 ? 25.445 -5.573 -24.639 1.00 91.06 87 TYR A C 1
ATOM 674 O O . TYR A 1 87 ? 26.626 -5.265 -24.570 1.00 91.06 87 TYR A O 1
ATOM 682 N N . MET A 1 88 ? 25.035 -6.837 -24.542 1.00 92.94 88 MET A N 1
ATOM 683 C CA . MET A 1 88 ? 25.937 -7.989 -24.431 1.00 92.94 88 MET A CA 1
ATOM 684 C C . MET A 1 88 ? 26.902 -8.036 -25.613 1.00 92.94 88 MET A C 1
ATOM 686 O O . MET A 1 88 ? 28.108 -8.174 -25.435 1.00 92.94 88 MET A O 1
ATOM 690 N N . ARG A 1 89 ? 26.394 -7.831 -26.832 1.00 91.94 89 ARG A N 1
ATOM 691 C CA . ARG A 1 89 ? 27.225 -7.722 -28.035 1.00 91.94 89 ARG A CA 1
ATOM 692 C C . ARG A 1 89 ? 28.206 -6.547 -27.951 1.00 91.94 89 ARG A C 1
ATOM 694 O O . ARG A 1 89 ? 29.383 -6.719 -28.253 1.00 91.94 89 ARG A O 1
ATOM 701 N N . SER A 1 90 ? 27.744 -5.363 -27.552 1.00 91.25 90 SER A N 1
ATOM 702 C CA . SER A 1 90 ? 28.608 -4.188 -27.373 1.00 91.25 90 SER A CA 1
ATOM 703 C C . SER A 1 90 ? 29.646 -4.404 -26.269 1.00 91.25 90 SER A C 1
ATOM 705 O O . SER A 1 90 ? 30.786 -3.978 -26.419 1.00 91.25 90 SER A O 1
ATOM 707 N N . PHE A 1 91 ? 29.281 -5.117 -25.202 1.00 92.81 91 PHE A N 1
ATOM 708 C CA . PHE A 1 91 ? 30.165 -5.509 -24.111 1.00 92.81 91 PHE A CA 1
ATOM 709 C C . PHE A 1 91 ? 31.288 -6.413 -24.621 1.00 92.81 91 PHE A C 1
ATOM 711 O O . PHE A 1 91 ? 32.460 -6.104 -24.427 1.00 92.81 91 PHE A O 1
ATOM 718 N N . ALA A 1 92 ? 30.944 -7.462 -25.369 1.00 91.31 92 ALA A N 1
ATOM 719 C CA . ALA A 1 92 ? 31.931 -8.342 -25.984 1.00 91.31 92 ALA A CA 1
ATOM 720 C C . ALA A 1 92 ? 32.849 -7.615 -26.978 1.00 91.31 92 ALA A C 1
ATOM 722 O O . ALA A 1 92 ? 34.045 -7.889 -27.042 1.00 91.31 92 ALA A O 1
ATOM 723 N N . GLY A 1 93 ? 32.310 -6.640 -27.715 1.00 90.06 93 GLY A N 1
ATOM 724 C CA . GLY A 1 93 ? 33.096 -5.809 -28.624 1.00 90.06 93 GLY A CA 1
ATOM 725 C C . GLY A 1 93 ? 34.026 -4.824 -27.909 1.00 90.06 93 GLY A C 1
ATOM 726 O O . GLY A 1 93 ? 35.086 -4.501 -28.438 1.00 90.06 93 GLY A O 1
ATOM 727 N N . ALA A 1 94 ? 33.640 -4.347 -26.723 1.00 89.06 94 ALA A N 1
ATOM 728 C CA . ALA A 1 94 ? 34.431 -3.419 -25.920 1.00 89.06 94 ALA A CA 1
ATOM 729 C C . ALA A 1 94 ? 35.564 -4.112 -25.142 1.00 89.06 94 ALA A C 1
ATOM 731 O O . ALA A 1 94 ? 36.598 -3.483 -24.935 1.00 89.06 94 ALA A O 1
ATOM 732 N N . TRP A 1 95 ? 35.396 -5.389 -24.782 1.00 89.62 95 TRP A N 1
ATOM 733 C CA . TRP A 1 95 ? 36.417 -6.230 -24.142 1.00 89.62 95 TRP A CA 1
ATOM 734 C C . TRP A 1 95 ? 36.675 -7.508 -24.959 1.00 89.62 95 TRP A C 1
ATOM 736 O O . TRP A 1 95 ? 36.242 -8.594 -24.562 1.00 89.62 95 TRP A O 1
ATOM 746 N N . PRO A 1 96 ? 37.346 -7.413 -26.121 1.00 83.50 96 PRO A N 1
ATOM 747 C CA . PRO A 1 96 ? 37.628 -8.580 -26.949 1.00 83.50 96 PRO A CA 1
ATOM 748 C C . PRO A 1 96 ? 38.588 -9.536 -26.230 1.00 83.50 96 PRO A C 1
ATOM 750 O O . PRO A 1 96 ? 39.599 -9.113 -25.676 1.00 83.50 96 PRO A O 1
ATOM 753 N N . GLY A 1 97 ? 38.293 -10.837 -26.265 1.00 73.25 97 GLY A N 1
ATOM 754 C CA . GLY A 1 97 ? 39.129 -11.851 -25.616 1.00 73.25 97 GLY A CA 1
ATOM 755 C C . GLY A 1 97 ? 39.088 -11.833 -24.085 1.00 73.25 97 GLY A C 1
ATOM 756 O O . GLY A 1 97 ? 40.039 -12.305 -23.466 1.00 73.25 97 GLY A O 1
ATOM 757 N N . TRP A 1 98 ? 38.019 -11.308 -23.465 1.00 74.69 98 TRP A N 1
ATOM 758 C CA . TRP A 1 98 ? 37.803 -11.479 -22.028 1.00 74.69 98 TRP A CA 1
ATOM 759 C C . TRP A 1 98 ? 37.616 -12.965 -21.708 1.00 74.69 98 TRP A C 1
ATOM 761 O O . TRP A 1 98 ? 36.536 -13.541 -21.835 1.00 74.69 98 TRP A O 1
ATOM 771 N N . GLU A 1 99 ? 38.705 -13.616 -21.313 1.00 63.00 99 GLU A N 1
ATOM 772 C CA . GLU A 1 99 ? 38.646 -14.962 -20.774 1.00 63.00 99 GLU A CA 1
ATOM 773 C C . GLU A 1 99 ? 37.950 -14.895 -19.413 1.00 63.00 99 GLU A C 1
ATOM 775 O O . GLU A 1 99 ? 38.463 -14.292 -18.474 1.00 63.00 99 GLU A O 1
ATOM 780 N N . VAL A 1 100 ? 36.790 -15.548 -19.295 1.00 54.19 100 VAL A N 1
ATOM 781 C CA . VAL A 1 100 ? 35.949 -15.598 -18.078 1.00 54.19 100 VAL A CA 1
ATOM 782 C C . VAL A 1 100 ? 36.734 -16.028 -16.819 1.00 54.19 100 VAL A C 1
ATOM 784 O O . VAL A 1 100 ? 36.319 -15.741 -15.700 1.00 54.19 100 VAL A O 1
ATOM 787 N N . ASN A 1 101 ? 37.897 -16.669 -16.993 1.00 49.28 101 ASN A N 1
ATOM 788 C CA . ASN A 1 101 ? 38.775 -17.153 -15.924 1.00 49.28 101 ASN A CA 1
ATOM 789 C C . ASN A 1 101 ? 39.952 -16.217 -15.580 1.00 49.28 101 ASN A C 1
ATOM 791 O O . ASN A 1 101 ? 40.726 -16.530 -14.674 1.00 49.28 101 ASN A O 1
ATOM 795 N N . VAL A 1 102 ? 40.112 -15.090 -16.280 1.00 52.44 102 VAL A N 1
ATOM 796 C CA . VAL A 1 102 ? 41.136 -14.079 -15.985 1.00 52.44 102 VAL A CA 1
ATOM 797 C C . VAL A 1 102 ? 40.478 -12.938 -15.201 1.00 52.44 102 VAL A C 1
ATOM 799 O O . VAL A 1 102 ? 39.490 -12.372 -15.679 1.00 52.44 102 VAL A O 1
ATOM 802 N N . PRO A 1 103 ? 40.983 -12.575 -14.002 1.00 56.69 103 PRO A N 1
ATOM 803 C CA . PRO A 1 103 ? 40.383 -11.524 -13.190 1.00 56.69 103 PRO A CA 1
ATOM 804 C C . PRO A 1 103 ? 40.442 -10.187 -13.925 1.00 56.69 103 PRO A C 1
ATOM 806 O O . PRO A 1 103 ? 41.487 -9.543 -13.999 1.00 56.69 103 PRO A O 1
ATOM 809 N N . HIS A 1 104 ? 39.305 -9.769 -14.467 1.00 72.19 104 HIS A N 1
ATOM 810 C CA . HIS A 1 104 ? 39.146 -8.452 -15.056 1.00 72.19 104 HIS A CA 1
ATOM 811 C C . HIS A 1 104 ? 38.280 -7.617 -14.115 1.00 72.19 104 HIS A C 1
ATOM 813 O O . HIS A 1 104 ? 37.215 -8.097 -13.716 1.00 72.19 104 HIS A O 1
ATOM 819 N N . PRO A 1 105 ? 38.663 -6.372 -13.769 1.00 79.44 105 PRO A N 1
ATOM 820 C CA . PRO A 1 105 ? 37.871 -5.542 -12.861 1.00 79.44 105 PRO A CA 1
ATOM 821 C C . PRO A 1 105 ? 36.408 -5.401 -13.298 1.00 79.44 105 PRO A C 1
ATOM 823 O O . PRO A 1 105 ? 35.504 -5.414 -12.471 1.00 79.44 105 PRO A O 1
ATOM 826 N N . VAL A 1 106 ? 36.165 -5.371 -14.611 1.00 82.56 106 VAL A N 1
ATOM 827 C CA . VAL A 1 106 ? 34.814 -5.317 -15.188 1.00 82.56 106 VAL A CA 1
ATOM 828 C C . VAL A 1 106 ? 33.928 -6.506 -14.786 1.00 82.56 106 VAL A C 1
ATOM 830 O O . VAL A 1 106 ? 32.734 -6.322 -14.591 1.00 82.56 106 VAL A O 1
ATOM 833 N N . GLY A 1 107 ? 34.496 -7.701 -14.577 1.00 81.69 107 GLY A N 1
ATOM 834 C CA . GLY A 1 107 ? 33.755 -8.900 -14.164 1.00 81.69 107 GLY A CA 1
ATOM 835 C C . GLY A 1 107 ? 33.230 -8.845 -12.727 1.00 81.69 107 GLY A C 1
ATOM 836 O O . GLY A 1 107 ? 32.329 -9.596 -12.360 1.00 81.69 107 GLY A O 1
ATOM 837 N N . HIS A 1 108 ? 33.769 -7.936 -11.913 1.00 82.56 108 HIS A N 1
ATOM 838 C CA . HIS A 1 108 ? 33.339 -7.714 -10.533 1.00 82.56 108 HIS A CA 1
ATOM 839 C C . HIS A 1 108 ? 32.315 -6.582 -10.398 1.00 82.56 108 HIS A C 1
ATOM 841 O O . HIS A 1 108 ? 31.857 -6.306 -9.290 1.00 82.56 108 HIS A O 1
ATOM 847 N N . LEU A 1 109 ? 31.961 -5.919 -11.501 1.00 85.38 109 LEU A N 1
ATOM 848 C CA . LEU A 1 109 ? 30.978 -4.846 -11.506 1.00 85.38 109 LEU A CA 1
ATOM 849 C C . LEU A 1 109 ? 29.558 -5.386 -11.744 1.00 85.38 109 LEU A C 1
ATOM 851 O O . LEU A 1 109 ? 29.395 -6.340 -12.507 1.00 85.38 109 LEU A O 1
ATOM 855 N N . PRO A 1 110 ? 28.529 -4.755 -11.149 1.00 84.75 110 PRO A N 1
ATOM 856 C CA . PRO A 1 110 ? 27.138 -4.968 -11.542 1.00 84.75 110 PRO A CA 1
ATOM 857 C C . PRO A 1 110 ? 26.911 -4.657 -13.025 1.00 84.75 110 PRO A C 1
ATOM 859 O O . PRO A 1 110 ? 27.574 -3.782 -13.599 1.00 84.75 110 PRO A O 1
ATOM 862 N N . TRP A 1 111 ? 25.916 -5.291 -13.648 1.00 88.06 111 TRP A N 1
ATOM 863 C CA . TRP A 1 111 ? 25.654 -5.117 -15.084 1.00 88.06 111 TRP A CA 1
ATOM 864 C C . TRP A 1 111 ? 25.338 -3.658 -15.448 1.00 88.06 111 TRP A C 1
ATOM 866 O O . TRP A 1 111 ? 25.765 -3.144 -16.486 1.00 88.06 111 TRP A O 1
ATOM 876 N N . GLY A 1 112 ? 24.654 -2.944 -14.551 1.00 81.25 112 GLY A N 1
ATOM 877 C CA . GLY A 1 112 ? 24.352 -1.523 -14.717 1.00 81.25 112 GLY A CA 1
ATOM 878 C C . GLY A 1 112 ? 25.592 -0.629 -14.834 1.00 81.25 112 GLY A C 1
ATOM 879 O O . GLY A 1 112 ? 25.562 0.348 -15.579 1.00 81.25 112 GLY A O 1
ATOM 880 N N . HIS A 1 113 ? 26.688 -0.951 -14.145 1.00 85.88 113 HIS A N 1
ATOM 881 C CA . HIS A 1 113 ? 27.952 -0.209 -14.245 1.00 85.88 113 HIS A CA 1
ATOM 882 C C . HIS A 1 113 ? 28.650 -0.468 -15.578 1.00 85.88 113 HIS A C 1
ATOM 884 O O . HIS A 1 113 ? 29.194 0.456 -16.179 1.00 85.88 113 HIS A O 1
ATOM 890 N N . ILE A 1 114 ? 28.588 -1.706 -16.066 1.00 89.69 114 ILE A N 1
ATOM 891 C CA . ILE A 1 114 ? 29.164 -2.094 -17.357 1.00 89.69 114 ILE A CA 1
ATOM 892 C C . ILE A 1 114 ? 28.455 -1.357 -18.495 1.00 89.69 114 ILE A C 1
ATOM 894 O O . ILE A 1 114 ? 29.117 -0.814 -19.378 1.00 89.69 114 ILE A O 1
ATOM 898 N N . ARG A 1 115 ? 27.122 -1.231 -18.433 1.00 88.56 115 ARG A N 1
ATOM 899 C CA . ARG A 1 115 ? 26.361 -0.414 -19.393 1.00 88.56 115 ARG A CA 1
ATOM 900 C C . ARG A 1 115 ? 26.828 1.040 -19.416 1.00 88.56 115 ARG A C 1
ATOM 902 O O . ARG A 1 115 ? 27.071 1.565 -20.494 1.00 88.56 115 ARG A O 1
ATOM 909 N N . VAL A 1 116 ? 27.070 1.652 -18.253 1.00 85.94 116 VAL A N 1
ATOM 910 C CA . VAL A 1 116 ? 27.625 3.018 -18.184 1.00 85.94 116 VAL A CA 1
ATOM 911 C C . VAL A 1 116 ? 28.980 3.115 -18.891 1.00 85.94 116 VAL A C 1
ATOM 913 O O . VAL A 1 116 ? 29.212 4.072 -19.623 1.00 85.94 116 VAL A O 1
ATOM 916 N N . LEU A 1 117 ? 29.869 2.135 -18.715 1.00 88.81 117 LEU A N 1
ATOM 917 C CA . LEU A 1 117 ? 31.177 2.122 -19.384 1.00 88.81 117 LEU A CA 1
ATOM 918 C C . LEU A 1 117 ? 31.071 1.942 -20.909 1.00 88.81 117 LEU A C 1
ATOM 920 O O . LEU A 1 117 ? 31.911 2.462 -21.646 1.00 88.81 117 LEU A O 1
ATOM 924 N N . ILE A 1 118 ? 30.050 1.221 -21.381 1.00 90.69 118 ILE A N 1
ATOM 925 C CA . ILE A 1 118 ? 29.767 1.014 -22.809 1.00 90.69 118 ILE A CA 1
ATOM 926 C C . ILE A 1 118 ? 29.151 2.271 -23.434 1.00 90.69 118 ILE A C 1
ATOM 928 O O . ILE A 1 118 ? 29.586 2.689 -24.505 1.00 90.69 118 ILE A O 1
ATOM 932 N N . ASP A 1 119 ? 28.172 2.882 -22.762 1.00 87.56 119 ASP A N 1
ATOM 933 C CA . ASP A 1 119 ? 27.434 4.057 -23.248 1.00 87.56 119 ASP A CA 1
ATOM 934 C C . ASP A 1 119 ? 28.318 5.308 -23.326 1.00 87.56 119 ASP A C 1
ATOM 936 O O . ASP A 1 119 ? 28.045 6.247 -24.080 1.00 87.56 119 ASP A O 1
ATOM 940 N N . LYS A 1 120 ? 29.386 5.357 -22.524 1.00 84.44 120 LYS A N 1
ATOM 941 C CA . LYS A 1 120 ? 30.336 6.467 -22.544 1.00 84.44 120 LYS A CA 1
ATOM 942 C C . LYS A 1 120 ? 31.412 6.245 -23.597 1.00 84.44 120 LYS A C 1
ATOM 944 O O . LYS A 1 120 ? 31.998 5.171 -23.724 1.00 84.44 120 LYS A O 1
ATOM 949 N N . ASN A 1 121 ? 31.703 7.318 -24.336 1.00 78.62 121 ASN A N 1
ATOM 950 C CA . ASN A 1 121 ? 32.728 7.351 -25.376 1.00 78.62 121 ASN A CA 1
ATOM 951 C C . ASN A 1 121 ? 34.141 7.397 -24.766 1.00 78.62 121 ASN A C 1
ATOM 953 O O . ASN A 1 121 ? 34.842 8.404 -24.850 1.00 78.62 121 ASN A O 1
ATOM 957 N N . LEU A 1 122 ? 34.508 6.318 -24.081 1.00 83.50 122 LEU A N 1
ATOM 958 C CA . LEU A 1 122 ? 35.807 6.087 -23.464 1.00 83.50 122 LEU A CA 1
ATOM 959 C C . LEU A 1 122 ? 36.713 5.306 -24.424 1.00 83.50 122 LEU A C 1
ATOM 961 O O . LEU A 1 122 ? 36.232 4.462 -25.188 1.00 83.50 122 LEU A O 1
ATOM 965 N N . SER A 1 123 ? 38.025 5.556 -24.358 1.00 86.00 123 SER A N 1
ATOM 966 C CA . SER A 1 123 ? 39.002 4.659 -24.987 1.00 86.00 123 SER A CA 1
ATOM 967 C C . SER A 1 123 ? 38.985 3.294 -24.282 1.00 86.00 123 SER A C 1
ATOM 969 O O . SER A 1 123 ? 38.514 3.213 -23.141 1.00 86.00 123 SER A O 1
ATOM 971 N N . PRO A 1 124 ? 39.478 2.219 -24.923 1.00 84.38 124 PRO A N 1
ATOM 972 C CA . PRO A 1 124 ? 39.614 0.916 -24.272 1.00 84.38 124 PRO A CA 1
ATOM 973 C C . PRO A 1 124 ? 40.334 1.008 -22.918 1.00 84.38 124 PRO A C 1
ATOM 975 O O . PRO A 1 124 ? 39.814 0.540 -21.912 1.00 84.38 124 PRO A O 1
ATOM 978 N N . GLU A 1 125 ? 41.451 1.735 -22.870 1.00 82.94 125 GLU A N 1
ATOM 979 C CA . GLU A 1 125 ? 42.249 1.940 -21.657 1.00 82.94 125 GLU A CA 1
ATOM 980 C C . GLU A 1 125 ? 41.457 2.709 -20.592 1.00 82.94 125 GLU A C 1
ATOM 982 O O . GLU A 1 125 ? 41.426 2.319 -19.427 1.00 82.94 125 GLU A O 1
ATOM 987 N N . GLY A 1 126 ? 40.734 3.760 -20.995 1.00 84.75 126 GLY A N 1
ATOM 988 C CA . GLY A 1 126 ? 39.892 4.527 -20.081 1.00 84.75 126 GLY A CA 1
ATOM 989 C C . GLY A 1 126 ? 38.780 3.680 -19.457 1.00 84.75 126 GLY A C 1
ATOM 990 O O . GLY A 1 126 ? 38.495 3.821 -18.268 1.00 84.75 126 GLY A O 1
ATOM 991 N N . ARG A 1 127 ? 38.158 2.768 -20.217 1.00 88.56 127 ARG A N 1
ATOM 992 C CA . ARG A 1 127 ? 37.138 1.858 -19.665 1.00 88.56 127 ARG A CA 1
ATOM 993 C C . ARG A 1 127 ? 37.717 0.959 -18.578 1.00 88.56 127 ARG A C 1
ATOM 995 O O . ARG A 1 127 ? 37.070 0.789 -17.544 1.00 88.56 127 ARG A O 1
ATOM 1002 N N . ASP A 1 128 ? 38.921 0.440 -18.786 1.00 86.12 128 ASP A N 1
ATOM 1003 C CA . ASP A 1 128 ? 39.595 -0.439 -17.829 1.00 86.12 128 ASP A CA 1
ATOM 1004 C C . ASP A 1 128 ? 40.021 0.308 -16.568 1.00 86.12 128 ASP A C 1
ATOM 1006 O O . ASP A 1 128 ? 39.814 -0.183 -15.458 1.00 86.12 128 ASP A O 1
ATOM 1010 N N . GLU A 1 129 ? 40.534 1.529 -16.716 1.00 84.25 129 GLU A N 1
ATOM 1011 C CA . GLU A 1 129 ? 40.908 2.385 -15.591 1.00 84.25 129 GLU A CA 1
ATOM 1012 C C . GLU A 1 129 ? 39.699 2.763 -14.728 1.00 84.25 129 GLU A C 1
ATOM 1014 O O . GLU A 1 129 ? 39.747 2.636 -13.501 1.00 84.25 129 GLU A O 1
ATOM 1019 N N . TYR A 1 130 ? 38.585 3.172 -15.348 1.00 86.31 130 TYR A N 1
ATOM 1020 C CA . TYR A 1 130 ? 37.351 3.475 -14.618 1.00 86.31 130 TYR A CA 1
ATOM 1021 C C . TYR A 1 130 ? 36.730 2.221 -13.994 1.00 86.31 130 TYR A C 1
ATOM 1023 O O . TYR A 1 130 ? 36.221 2.303 -12.875 1.00 86.31 130 TYR A O 1
ATOM 1031 N N . ALA A 1 131 ? 36.798 1.062 -14.658 1.00 87.69 131 ALA A N 1
ATOM 1032 C CA . ALA A 1 131 ? 36.338 -0.200 -14.085 1.00 87.69 131 ALA A CA 1
ATOM 1033 C C . ALA A 1 131 ? 37.177 -0.605 -12.862 1.00 87.69 131 ALA A C 1
ATOM 1035 O O . ALA A 1 131 ? 36.628 -0.925 -11.808 1.00 87.69 131 ALA A O 1
ATOM 1036 N N . ALA A 1 132 ? 38.506 -0.527 -12.970 1.00 85.00 132 ALA A N 1
ATOM 1037 C CA . ALA A 1 132 ? 39.431 -0.800 -11.876 1.00 85.00 132 ALA A CA 1
ATOM 1038 C C . ALA A 1 132 ? 39.220 0.156 -10.698 1.00 85.00 132 ALA A C 1
ATOM 1040 O O . ALA A 1 132 ? 39.169 -0.283 -9.548 1.00 85.00 132 ALA A O 1
ATOM 1041 N N . ALA A 1 133 ? 39.046 1.449 -10.972 1.00 80.81 133 ALA A N 1
ATOM 1042 C CA . ALA A 1 133 ? 38.777 2.447 -9.947 1.00 80.81 133 ALA A CA 1
ATOM 1043 C C . ALA A 1 133 ? 37.414 2.224 -9.272 1.00 80.81 133 ALA A C 1
ATOM 1045 O O . ALA A 1 133 ? 37.327 2.313 -8.049 1.00 80.81 133 ALA A O 1
ATOM 1046 N N . ALA A 1 134 ? 36.375 1.861 -10.032 1.00 79.88 134 ALA A N 1
ATOM 1047 C CA . ALA A 1 134 ? 35.053 1.568 -9.486 1.00 79.88 134 ALA A CA 1
ATOM 1048 C C . ALA A 1 134 ? 35.063 0.357 -8.547 1.00 79.88 134 ALA A C 1
ATOM 1050 O O . ALA A 1 134 ? 34.469 0.426 -7.474 1.00 79.88 134 ALA A O 1
ATOM 1051 N N . VAL A 1 135 ? 35.778 -0.713 -8.907 1.00 80.75 135 VAL A N 1
ATOM 1052 C CA . VAL A 1 135 ? 35.956 -1.879 -8.027 1.00 80.75 135 VAL A CA 1
ATOM 1053 C C . VAL A 1 135 ? 36.768 -1.505 -6.791 1.00 80.75 135 VAL A C 1
ATOM 1055 O O . VAL A 1 135 ? 36.351 -1.780 -5.671 1.00 80.75 135 VAL A O 1
ATOM 1058 N N . LYS A 1 136 ? 37.913 -0.842 -6.984 1.00 78.06 136 LYS A N 1
ATOM 1059 C CA . LYS A 1 136 ? 38.842 -0.486 -5.904 1.00 78.06 136 LYS A CA 1
ATOM 1060 C C . LYS A 1 136 ? 38.221 0.453 -4.871 1.00 78.06 136 LYS A C 1
ATOM 1062 O O . LYS A 1 136 ? 38.512 0.331 -3.687 1.00 78.06 136 LYS A O 1
ATOM 1067 N N . HIS A 1 137 ? 37.424 1.417 -5.321 1.00 72.25 137 HIS A N 1
ATOM 1068 C CA . HIS A 1 137 ? 36.840 2.455 -4.473 1.00 72.25 137 HIS A CA 1
ATOM 1069 C C . HIS A 1 137 ? 35.362 2.218 -4.154 1.00 72.25 137 HIS A C 1
ATOM 1071 O O . HIS A 1 137 ? 34.740 3.070 -3.524 1.00 72.25 137 HIS A O 1
ATOM 1077 N N . GLY A 1 138 ? 34.801 1.093 -4.598 1.00 65.44 138 GLY A N 1
ATOM 1078 C CA . GLY A 1 138 ? 33.417 0.717 -4.342 1.00 65.44 138 GLY A CA 1
ATOM 1079 C C . GLY A 1 138 ? 32.382 1.678 -4.936 1.00 65.44 138 GLY A C 1
ATOM 1080 O O . GLY A 1 138 ? 31.337 1.901 -4.333 1.00 65.44 138 GLY A O 1
ATOM 1081 N N . TRP A 1 139 ? 32.660 2.291 -6.091 1.00 74.50 139 TRP A N 1
ATOM 1082 C CA . TRP A 1 139 ? 31.794 3.338 -6.636 1.00 74.50 139 TRP A CA 1
ATOM 1083 C C . TRP A 1 139 ? 30.400 2.820 -6.992 1.00 74.50 139 TRP A C 1
ATOM 1085 O O . TRP A 1 139 ? 30.233 1.860 -7.750 1.00 74.50 139 TRP A O 1
ATOM 1095 N N . SER A 1 140 ? 29.378 3.537 -6.525 1.00 69.06 140 SER A N 1
ATOM 1096 C CA . SER A 1 140 ? 28.021 3.377 -7.045 1.00 69.06 140 SER A CA 1
ATOM 1097 C C . SER A 1 140 ? 27.955 3.775 -8.523 1.00 69.06 140 SER A C 1
ATOM 1099 O O . SER A 1 140 ? 28.794 4.531 -9.022 1.00 69.06 140 SER A O 1
ATOM 1101 N N . ARG A 1 141 ? 26.923 3.307 -9.236 1.00 73.19 141 ARG A N 1
ATOM 1102 C CA . ARG A 1 141 ? 26.747 3.595 -10.671 1.00 73.19 141 ARG A CA 1
ATOM 1103 C C . ARG A 1 141 ? 26.749 5.100 -10.963 1.00 73.19 141 ARG A C 1
ATOM 1105 O O . ARG A 1 141 ? 27.343 5.540 -11.943 1.00 73.19 141 ARG A O 1
ATOM 1112 N N . ASN A 1 142 ? 26.110 5.888 -10.100 1.00 58.22 142 ASN A N 1
ATOM 1113 C CA . ASN A 1 142 ? 26.025 7.341 -10.251 1.00 58.22 142 ASN A CA 1
ATOM 1114 C C . ASN A 1 142 ? 27.365 8.021 -9.947 1.00 58.22 142 ASN A C 1
ATOM 1116 O O . ASN A 1 142 ? 27.739 8.972 -10.626 1.00 58.22 142 ASN A O 1
ATOM 1120 N N . VAL A 1 143 ? 28.122 7.513 -8.969 1.00 65.19 143 VAL A N 1
ATOM 1121 C CA . VAL A 1 143 ? 29.480 8.006 -8.704 1.00 65.19 143 VAL A CA 1
ATOM 1122 C C . VAL A 1 143 ? 30.392 7.697 -9.890 1.00 65.19 143 VAL A C 1
ATOM 1124 O O . VAL A 1 143 ? 31.066 8.603 -10.366 1.00 65.19 143 VAL A O 1
ATOM 1127 N N . LEU A 1 144 ? 30.353 6.476 -10.435 1.00 76.31 144 LEU A N 1
ATOM 1128 C CA . LEU A 1 144 ? 31.090 6.106 -11.647 1.00 76.31 144 LEU A CA 1
ATOM 1129 C C . LEU A 1 144 ? 30.735 7.028 -12.825 1.00 76.31 144 LEU A C 1
ATOM 1131 O O . LEU A 1 144 ? 31.625 7.591 -13.459 1.00 76.31 144 LEU A O 1
ATOM 1135 N N . MET A 1 145 ? 29.439 7.242 -13.069 1.00 71.62 145 MET A N 1
ATOM 1136 C CA . MET A 1 145 ? 28.941 8.170 -14.088 1.00 71.62 145 MET A CA 1
ATOM 1137 C C . MET A 1 145 ? 29.525 9.577 -13.901 1.00 71.62 145 MET A C 1
ATOM 1139 O O . MET A 1 145 ? 30.074 10.151 -14.841 1.00 71.62 145 MET A O 1
ATOM 1143 N N . ASN A 1 146 ? 29.462 10.113 -12.683 1.00 60.00 146 ASN A N 1
ATOM 1144 C CA . ASN A 1 146 ? 29.972 11.443 -12.364 1.00 60.00 146 ASN A CA 1
ATOM 1145 C C . ASN A 1 146 ? 31.495 11.537 -12.518 1.00 60.00 146 ASN A C 1
ATOM 1147 O O . ASN A 1 146 ? 31.993 12.539 -13.027 1.00 60.00 146 ASN A O 1
ATOM 1151 N N . MET A 1 147 ? 32.243 10.500 -12.134 1.00 69.94 147 MET A N 1
ATOM 1152 C CA . MET A 1 147 ? 33.699 10.459 -12.299 1.00 69.94 147 MET A CA 1
ATOM 1153 C C . MET A 1 147 ? 34.106 10.441 -13.776 1.00 69.94 147 MET A C 1
ATOM 1155 O O . MET A 1 147 ? 35.034 11.157 -14.156 1.00 69.94 147 MET A O 1
ATOM 1159 N N . ILE A 1 148 ? 33.375 9.696 -14.612 1.00 78.19 148 ILE A N 1
ATOM 1160 C CA . ILE A 1 148 ? 33.573 9.683 -16.066 1.00 78.19 148 ILE A CA 1
ATOM 1161 C C . ILE A 1 148 ? 33.250 11.057 -16.666 1.00 78.19 148 ILE A C 1
ATOM 1163 O O . ILE A 1 148 ? 34.053 11.610 -17.414 1.00 78.19 148 ILE A O 1
ATOM 1167 N N . MET A 1 149 ? 32.103 11.646 -16.308 1.00 71.31 149 MET A N 1
ATOM 1168 C CA . MET A 1 149 ? 31.677 12.956 -16.822 1.00 71.31 149 MET A CA 1
ATOM 1169 C C . MET A 1 149 ? 32.644 14.080 -16.427 1.00 71.31 149 MET A C 1
ATOM 1171 O O . MET A 1 149 ? 32.910 14.980 -17.223 1.00 71.31 149 MET A O 1
ATOM 1175 N N . ASN A 1 150 ? 33.219 14.005 -15.227 1.00 69.75 150 ASN A N 1
ATOM 1176 C CA . ASN A 1 150 ? 34.197 14.975 -14.739 1.00 69.75 150 ASN A CA 1
ATOM 1177 C C . ASN A 1 150 ? 35.622 14.732 -15.254 1.00 69.75 150 ASN A C 1
ATOM 1179 O O . ASN A 1 150 ? 36.506 15.545 -14.955 1.00 69.75 150 ASN A O 1
ATOM 1183 N N . LYS A 1 151 ? 35.845 13.663 -16.037 1.00 75.38 151 LYS A N 1
ATOM 1184 C CA . LYS A 1 151 ? 37.163 13.242 -16.535 1.00 75.38 151 LYS A CA 1
ATOM 1185 C C . LYS A 1 151 ? 38.181 13.126 -15.395 1.00 75.38 151 LYS A C 1
ATOM 1187 O O . LYS A 1 151 ? 39.329 13.547 -15.525 1.00 75.38 151 LYS A O 1
ATOM 1192 N N . THR A 1 152 ? 37.740 12.615 -14.243 1.00 62.97 152 THR A N 1
ATOM 1193 C CA . THR A 1 152 ? 38.511 12.664 -12.993 1.00 62.97 152 THR A CA 1
ATOM 1194 C C . THR A 1 152 ? 39.842 11.923 -13.113 1.00 62.97 152 THR A C 1
ATOM 1196 O O . THR A 1 152 ? 40.857 12.438 -12.651 1.00 62.97 152 THR A O 1
ATOM 1199 N N . LEU A 1 153 ? 39.863 10.763 -13.778 1.00 66.88 153 LEU A N 1
ATOM 1200 C CA . LEU A 1 153 ? 41.092 9.981 -13.975 1.00 66.88 153 LEU A CA 1
ATOM 1201 C C . LEU A 1 153 ? 42.032 10.601 -15.024 1.00 66.88 153 LEU A C 1
ATOM 1203 O O . LEU A 1 153 ? 43.243 10.464 -14.915 1.00 66.88 153 LEU A O 1
ATOM 1207 N N . GLU A 1 154 ? 41.502 11.371 -15.979 1.00 67.88 154 GLU A N 1
ATOM 1208 C CA . GLU A 1 154 ? 42.318 12.096 -16.969 1.00 67.88 154 GLU A CA 1
ATOM 1209 C C . GLU A 1 154 ? 42.960 13.362 -16.368 1.00 67.88 154 GLU A C 1
ATOM 1211 O O . GLU A 1 154 ? 44.029 13.795 -16.794 1.00 67.88 154 GLU A O 1
ATOM 1216 N N . ARG A 1 155 ? 42.294 13.990 -15.387 1.00 59.16 155 ARG A N 1
ATOM 1217 C CA . ARG A 1 155 ? 42.722 15.250 -14.748 1.00 59.16 155 ARG A CA 1
ATOM 1218 C C . ARG A 1 155 ? 43.608 15.051 -13.528 1.00 59.16 155 ARG A C 1
ATOM 1220 O O . ARG A 1 155 ? 44.379 15.940 -13.174 1.00 59.16 155 ARG A O 1
ATOM 1227 N N . SER A 1 156 ? 43.467 13.926 -12.846 1.00 50.69 156 SER A N 1
ATOM 1228 C CA . SER A 1 156 ? 44.243 13.584 -11.665 1.00 50.69 156 SER A CA 1
ATOM 1229 C C . SER A 1 156 ? 44.924 12.256 -11.948 1.00 50.69 156 SER A C 1
ATOM 1231 O O . SER A 1 156 ? 44.291 11.213 -11.855 1.00 50.69 156 SER A O 1
ATOM 1233 N N . GLY A 1 157 ? 46.226 12.279 -12.257 1.00 47.88 157 GLY A N 1
ATOM 1234 C CA . GLY A 1 157 ? 47.052 11.071 -12.444 1.00 47.88 157 GLY A CA 1
ATOM 1235 C C . GLY A 1 157 ? 47.148 10.151 -11.210 1.00 47.88 157 GLY A C 1
ATOM 1236 O O . GLY A 1 157 ? 47.947 9.222 -11.185 1.00 47.88 157 GLY A O 1
ATOM 1237 N N . ALA A 1 158 ? 46.350 10.417 -10.176 1.00 44.34 158 ALA A N 1
ATOM 1238 C CA . ALA A 1 158 ? 46.009 9.545 -9.069 1.00 44.34 158 ALA A CA 1
ATOM 1239 C C . ALA A 1 158 ? 44.588 9.915 -8.604 1.00 44.34 158 ALA A C 1
ATOM 1241 O O . ALA A 1 158 ? 44.256 11.100 -8.521 1.00 44.34 158 ALA A O 1
ATOM 1242 N N . ALA A 1 159 ? 43.753 8.915 -8.306 1.00 39.69 159 ALA A N 1
ATOM 1243 C CA . ALA A 1 159 ? 42.387 9.112 -7.817 1.00 39.69 159 ALA A CA 1
ATOM 1244 C C . ALA A 1 159 ? 42.338 10.125 -6.645 1.00 39.69 159 ALA A C 1
ATOM 1246 O O . ALA A 1 159 ? 43.231 10.100 -5.793 1.00 39.69 159 ALA A O 1
ATOM 1247 N N . PRO A 1 160 ? 41.320 11.008 -6.568 1.00 39.94 160 PRO A N 1
ATOM 1248 C CA . PRO A 1 160 ? 41.246 12.042 -5.537 1.00 39.94 160 PRO A CA 1
ATOM 1249 C C . PRO A 1 160 ? 41.264 11.420 -4.131 1.00 39.94 160 PRO A C 1
ATOM 1251 O O . PRO A 1 160 ? 40.366 10.676 -3.740 1.00 39.94 160 PRO A O 1
ATOM 1254 N N . SER A 1 161 ? 42.310 11.743 -3.369 1.00 40.66 161 SER A N 1
ATOM 1255 C CA . SER A 1 161 ? 42.728 11.081 -2.123 1.00 40.66 161 SER A CA 1
ATOM 1256 C C . SER A 1 161 ? 41.830 11.317 -0.903 1.00 40.66 161 SER A C 1
ATOM 1258 O O . SER A 1 161 ? 42.102 10.774 0.164 1.00 40.66 161 SER A O 1
ATOM 1260 N N . ASN A 1 162 ? 40.768 12.117 -1.025 1.00 34.78 162 ASN A N 1
ATOM 1261 C CA . ASN A 1 162 ? 40.018 12.613 0.136 1.00 34.78 162 ASN A CA 1
ATOM 1262 C C . ASN A 1 162 ? 38.655 11.937 0.355 1.00 34.78 162 ASN A C 1
ATOM 1264 O O . ASN A 1 162 ? 37.921 12.339 1.250 1.00 34.78 162 ASN A O 1
ATOM 1268 N N . PHE A 1 163 ? 38.308 10.903 -0.419 1.00 33.69 163 PHE A N 1
ATOM 1269 C CA . PHE A 1 163 ? 37.016 10.210 -0.276 1.00 33.69 163 PHE A CA 1
ATOM 1270 C C . PHE A 1 163 ? 37.063 8.961 0.618 1.00 33.69 163 PHE A C 1
ATOM 1272 O O . PHE A 1 163 ? 36.047 8.559 1.177 1.00 33.69 163 PHE A O 1
ATOM 1279 N N . SER A 1 164 ? 38.241 8.366 0.821 1.00 38.94 164 SER A N 1
ATOM 1280 C CA . SER A 1 164 ? 38.409 7.141 1.616 1.00 38.94 164 SER A CA 1
ATOM 1281 C C . SER A 1 164 ? 38.275 7.337 3.133 1.00 38.94 164 SER A C 1
ATOM 1283 O O . SER A 1 164 ? 38.236 6.344 3.851 1.00 38.94 164 SER A O 1
ATOM 1285 N N . GLN A 1 165 ? 38.206 8.580 3.629 1.00 37.25 165 GLN A N 1
ATOM 1286 C CA . GLN A 1 165 ? 38.116 8.886 5.067 1.00 37.25 165 GLN A CA 1
ATOM 1287 C C . GLN A 1 165 ? 36.676 9.053 5.593 1.00 37.25 165 GLN A C 1
ATOM 1289 O O . GLN A 1 165 ? 36.496 9.141 6.806 1.00 37.25 165 GLN A O 1
ATOM 1294 N N . HIS A 1 166 ? 35.650 9.062 4.727 1.00 34.09 166 HIS A N 1
ATOM 1295 C CA . HIS A 1 166 ? 34.264 9.362 5.132 1.00 34.09 166 HIS A CA 1
ATOM 1296 C C . HIS A 1 166 ? 33.187 8.401 4.606 1.00 34.09 166 HIS A C 1
ATOM 1298 O O . HIS A 1 166 ? 32.007 8.740 4.638 1.00 34.09 166 HIS A O 1
ATOM 1304 N N . LEU A 1 167 ? 33.557 7.193 4.177 1.00 31.98 167 LEU A N 1
ATOM 1305 C CA . LEU A 1 167 ? 32.584 6.165 3.802 1.00 31.98 167 LEU A CA 1
ATOM 1306 C C . LEU A 1 167 ? 32.665 4.963 4.755 1.00 31.98 167 LEU A C 1
ATOM 1308 O O . LEU A 1 167 ? 33.766 4.621 5.201 1.00 31.98 167 LEU A O 1
ATOM 1312 N N . PRO A 1 168 ? 31.528 4.310 5.071 1.00 35.41 168 PRO A N 1
ATOM 1313 C CA . PRO A 1 168 ? 31.528 2.988 5.692 1.00 35.41 168 PRO A CA 1
ATOM 1314 C C . PRO A 1 168 ? 32.400 2.028 4.869 1.00 35.41 168 PRO A C 1
ATOM 1316 O O . PRO A 1 168 ? 32.649 2.277 3.691 1.00 35.41 168 PRO A O 1
ATOM 1319 N N . THR A 1 169 ? 32.878 0.945 5.485 1.00 44.81 169 THR A N 1
ATOM 1320 C CA . THR A 1 169 ? 33.796 -0.051 4.900 1.00 44.81 169 THR A CA 1
ATOM 1321 C C . THR A 1 169 ? 33.595 -0.238 3.388 1.00 44.81 169 THR A C 1
ATOM 1323 O O . THR A 1 169 ? 32.518 -0.638 2.957 1.00 44.81 169 THR A O 1
ATOM 1326 N N . GLN A 1 170 ? 34.637 0.058 2.597 1.00 46.66 170 GLN A N 1
ATOM 1327 C CA . GLN A 1 170 ? 34.616 0.218 1.126 1.00 46.66 170 GLN A CA 1
ATOM 1328 C C . GLN A 1 170 ? 34.031 -0.977 0.350 1.00 46.66 170 GLN A C 1
ATOM 1330 O O . GLN A 1 170 ? 33.524 -0.811 -0.756 1.00 46.66 170 GLN A O 1
ATOM 1335 N N . ASP A 1 171 ? 34.041 -2.172 0.940 1.00 47.31 171 ASP A N 1
ATOM 1336 C CA . ASP A 1 171 ? 33.414 -3.363 0.366 1.00 47.31 171 ASP A CA 1
ATOM 1337 C C . ASP A 1 171 ? 31.876 -3.350 0.437 1.00 47.31 171 ASP A C 1
ATOM 1339 O O . ASP A 1 171 ? 31.233 -4.056 -0.336 1.00 47.31 171 ASP A O 1
ATOM 1343 N N . SER A 1 172 ? 31.278 -2.560 1.335 1.00 52.59 172 SER A N 1
ATOM 1344 C CA . SER A 1 172 ? 29.845 -2.588 1.647 1.00 52.59 172 SER A CA 1
ATOM 1345 C C . SER A 1 172 ? 28.990 -1.919 0.573 1.00 52.59 172 SER A C 1
ATOM 1347 O O . SER A 1 172 ? 27.968 -2.477 0.200 1.00 52.59 172 SER A O 1
ATOM 1349 N N . GLU A 1 173 ? 29.394 -0.773 0.014 1.00 56.56 173 GLU A N 1
ATOM 1350 C CA . GLU A 1 173 ? 28.564 -0.066 -0.980 1.00 56.56 173 GLU A CA 1
ATOM 1351 C C . GLU A 1 173 ? 28.492 -0.800 -2.319 1.00 56.56 173 GLU A C 1
ATOM 1353 O O . GLU A 1 173 ? 27.403 -0.997 -2.857 1.00 56.56 173 GLU A O 1
ATOM 1358 N N . LEU A 1 174 ? 29.627 -1.264 -2.847 1.00 59.62 174 LEU A N 1
ATOM 1359 C CA . LEU A 1 174 ? 29.625 -2.067 -4.068 1.00 59.62 174 LEU A CA 1
ATOM 1360 C C . LEU A 1 174 ? 28.931 -3.410 -3.834 1.00 59.62 174 LEU A C 1
ATOM 1362 O O . LEU A 1 174 ? 28.135 -3.822 -4.670 1.00 59.62 174 LEU A O 1
ATOM 1366 N N . ALA A 1 175 ? 29.146 -4.059 -2.685 1.00 56.38 175 ALA A N 1
ATOM 1367 C CA . ALA A 1 175 ? 28.419 -5.282 -2.353 1.00 56.38 175 ALA A CA 1
ATOM 1368 C C . ALA A 1 175 ? 26.906 -5.054 -2.199 1.00 56.38 175 ALA A C 1
ATOM 1370 O O . ALA A 1 175 ? 26.131 -5.904 -2.626 1.00 56.38 175 ALA A O 1
ATOM 1371 N N . GLN A 1 176 ? 26.472 -3.910 -1.661 1.00 57.53 176 GLN A N 1
ATOM 1372 C CA . GLN A 1 176 ? 25.061 -3.512 -1.616 1.00 57.53 176 GLN A CA 1
ATOM 1373 C C . GLN A 1 176 ? 24.501 -3.272 -3.020 1.00 57.53 176 GLN A C 1
ATOM 1375 O O . GLN A 1 176 ? 23.379 -3.674 -3.299 1.00 57.53 176 GLN A O 1
ATOM 1380 N N . GLN A 1 177 ? 25.266 -2.655 -3.924 1.00 59.00 177 GLN A N 1
ATOM 1381 C CA . GLN A 1 177 ? 24.850 -2.480 -5.320 1.00 59.00 177 GLN A CA 1
ATOM 1382 C C . GLN A 1 177 ? 24.761 -3.817 -6.064 1.00 59.00 177 GLN A C 1
ATOM 1384 O O . GLN A 1 177 ? 23.842 -4.003 -6.850 1.00 59.00 177 GLN A O 1
ATOM 1389 N N . MET A 1 178 ? 25.678 -4.751 -5.798 1.00 60.41 178 MET A N 1
ATOM 1390 C CA . MET A 1 178 ? 25.628 -6.106 -6.354 1.00 60.41 178 MET A CA 1
ATOM 1391 C C . MET A 1 178 ? 24.452 -6.904 -5.791 1.00 60.41 178 MET A C 1
ATOM 1393 O O . MET A 1 178 ? 23.852 -7.677 -6.528 1.00 60.41 178 MET A O 1
ATOM 1397 N N . ALA A 1 179 ? 24.123 -6.731 -4.507 1.00 57.00 179 ALA A N 1
ATOM 1398 C CA . ALA A 1 179 ? 22.960 -7.353 -3.874 1.00 57.00 179 ALA A CA 1
ATOM 1399 C C . ALA A 1 179 ? 21.637 -6.800 -4.422 1.00 57.00 179 ALA A C 1
ATOM 1401 O O . ALA A 1 179 ? 20.676 -7.543 -4.522 1.00 57.00 179 ALA A O 1
ATOM 1402 N N . LYS A 1 180 ? 21.623 -5.523 -4.818 1.00 55.50 180 LYS A N 1
ATOM 1403 C CA . LYS A 1 180 ? 20.482 -4.834 -5.434 1.00 55.50 180 LYS A CA 1
ATOM 1404 C C . LYS A 1 180 ? 20.436 -4.948 -6.961 1.00 55.50 180 LYS A C 1
ATOM 1406 O O . LYS A 1 180 ? 19.621 -4.263 -7.573 1.00 55.50 180 LYS A O 1
ATOM 1411 N N . ASP A 1 181 ? 21.332 -5.714 -7.597 1.00 61.34 181 ASP A N 1
ATOM 1412 C CA . ASP A 1 181 ? 21.328 -5.888 -9.056 1.00 61.34 181 ASP A CA 1
ATOM 1413 C C . ASP A 1 181 ? 20.265 -6.934 -9.445 1.00 61.34 181 ASP A C 1
ATOM 1415 O O . ASP A 1 181 ? 20.491 -8.131 -9.224 1.00 61.34 181 ASP A O 1
ATOM 1419 N N . PRO A 1 182 ? 19.127 -6.532 -10.052 1.00 57.94 182 PRO A N 1
ATOM 1420 C CA . PRO A 1 182 ? 18.020 -7.446 -10.333 1.00 57.94 182 PRO A CA 1
ATOM 1421 C C . PRO A 1 182 ? 18.435 -8.604 -11.246 1.00 57.94 182 PRO A C 1
ATOM 1423 O O . PRO A 1 182 ? 17.933 -9.718 -11.112 1.00 57.94 182 PRO A O 1
ATOM 1426 N N . TYR A 1 183 ? 19.415 -8.381 -12.131 1.00 60.25 183 TYR A N 1
ATOM 1427 C CA . TYR A 1 183 ? 19.875 -9.403 -13.067 1.00 60.25 183 TYR A CA 1
ATOM 1428 C C . TYR A 1 183 ? 20.595 -10.565 -12.370 1.00 60.25 183 TYR A C 1
ATOM 1430 O O . TYR A 1 183 ? 20.483 -11.704 -12.821 1.00 60.25 183 TYR A O 1
ATOM 1438 N N . ALA A 1 184 ? 21.326 -10.301 -11.280 1.00 59.03 184 ALA A N 1
ATOM 1439 C CA . ALA A 1 184 ? 22.071 -11.325 -10.540 1.00 59.03 184 ALA A CA 1
ATOM 1440 C C . ALA A 1 184 ? 21.140 -12.313 -9.826 1.00 59.03 184 ALA A C 1
ATOM 1442 O O . ALA A 1 184 ? 21.452 -13.499 -9.725 1.00 59.03 184 ALA A O 1
ATOM 1443 N N . LEU A 1 185 ? 19.988 -11.831 -9.366 1.00 55.69 185 LEU A N 1
ATOM 1444 C CA . LEU A 1 185 ? 18.988 -12.633 -8.665 1.00 55.69 185 LEU A CA 1
ATOM 1445 C C . LEU A 1 185 ? 18.131 -13.438 -9.645 1.00 55.69 185 LEU A C 1
ATOM 1447 O O . LEU A 1 185 ? 17.964 -14.644 -9.476 1.00 55.69 185 LEU A O 1
ATOM 1451 N N . GLU A 1 186 ? 17.696 -12.802 -10.734 1.00 60.97 186 GLU A N 1
ATOM 1452 C CA . GLU A 1 186 ? 17.008 -13.468 -11.846 1.00 60.97 186 GLU A CA 1
ATOM 1453 C C . GLU A 1 186 ? 17.849 -14.598 -12.464 1.00 60.97 186 GLU A C 1
ATOM 1455 O O . GLU A 1 186 ? 17.323 -15.655 -12.806 1.00 60.97 186 GLU A O 1
ATOM 1460 N N . PHE A 1 187 ? 19.169 -14.408 -12.558 1.00 54.59 187 PHE A N 1
ATOM 1461 C CA . PHE A 1 187 ? 20.102 -15.406 -13.086 1.00 54.59 187 PHE A CA 1
ATOM 1462 C C . PHE A 1 187 ? 20.149 -16.707 -12.273 1.00 54.59 187 PHE A C 1
ATOM 1464 O O . PHE A 1 187 ? 20.360 -17.777 -12.841 1.00 54.59 187 PHE A O 1
ATOM 1471 N N . LEU A 1 188 ? 19.939 -16.648 -10.957 1.00 52.12 188 LEU A N 1
ATOM 1472 C CA . LEU A 1 188 ? 19.949 -17.843 -10.112 1.00 52.12 188 LEU A CA 1
ATOM 1473 C C . LEU A 1 188 ? 18.625 -18.613 -10.127 1.00 52.12 188 LEU A C 1
ATOM 1475 O O . LEU A 1 188 ? 18.526 -19.637 -9.452 1.00 52.12 188 LEU A O 1
ATOM 1479 N N . GLY A 1 189 ? 17.588 -18.108 -10.809 1.00 44.25 189 GLY A N 1
ATOM 1480 C CA . GLY A 1 189 ? 16.215 -18.604 -10.639 1.00 44.25 189 GLY A CA 1
ATOM 1481 C C . GLY A 1 189 ? 15.705 -18.454 -9.198 1.00 44.25 189 GLY A C 1
ATOM 1482 O O . GLY A 1 189 ? 14.638 -18.948 -8.848 1.00 44.25 189 GLY A O 1
ATOM 1483 N N . LEU A 1 190 ? 16.477 -17.769 -8.350 1.00 46.59 190 LEU A N 1
ATOM 1484 C CA . LEU A 1 190 ? 16.099 -17.361 -7.017 1.00 46.59 190 LEU A CA 1
ATOM 1485 C C . LEU A 1 190 ? 15.399 -16.022 -7.203 1.00 46.59 190 LEU A C 1
ATOM 1487 O O . LEU A 1 190 ? 16.025 -14.966 -7.144 1.00 46.59 190 LEU A O 1
ATOM 1491 N N . THR A 1 191 ? 14.090 -16.049 -7.446 1.00 46.16 191 THR A N 1
ATOM 1492 C CA . THR A 1 191 ? 13.241 -14.870 -7.247 1.00 46.16 191 THR A CA 1
ATOM 1493 C C . THR A 1 191 ? 13.241 -14.548 -5.750 1.00 46.16 191 THR A C 1
ATOM 1495 O O . THR A 1 191 ? 12.339 -14.937 -5.016 1.00 46.16 191 THR A O 1
ATOM 1498 N N . GLY A 1 192 ? 14.339 -13.947 -5.291 1.00 38.53 192 GLY A N 1
ATOM 1499 C CA . GLY A 1 192 ? 14.729 -13.801 -3.889 1.00 38.53 192 GLY A CA 1
ATOM 1500 C C . GLY A 1 192 ? 14.764 -12.358 -3.395 1.00 38.53 192 GLY A C 1
ATOM 1501 O O . GLY A 1 192 ? 15.050 -12.142 -2.226 1.00 38.53 192 GLY A O 1
ATOM 1502 N N . ASP A 1 193 ? 14.396 -11.391 -4.237 1.00 46.19 193 ASP A N 1
ATOM 1503 C CA . ASP A 1 193 ? 14.061 -10.018 -3.829 1.00 46.19 193 ASP A CA 1
ATOM 1504 C C . ASP A 1 193 ? 12.557 -9.876 -3.598 1.00 46.19 193 ASP A C 1
ATOM 1506 O O . ASP A 1 193 ? 11.926 -8.896 -3.994 1.00 46.19 193 ASP A O 1
ATOM 1510 N N . VAL A 1 194 ? 11.959 -10.882 -2.958 1.00 40.84 194 VAL A N 1
ATOM 1511 C CA . VAL A 1 194 ? 10.546 -10.837 -2.581 1.00 40.84 194 VAL A CA 1
ATOM 1512 C C . VAL A 1 194 ? 10.292 -9.558 -1.780 1.00 40.84 194 VAL A C 1
ATOM 1514 O O . VAL A 1 194 ? 9.398 -8.821 -2.138 1.00 40.84 194 VAL A O 1
ATOM 1517 N N . ALA A 1 195 ? 11.160 -9.163 -0.845 1.00 35.50 195 ALA A N 1
ATOM 1518 C CA . ALA A 1 195 ? 10.909 -8.003 0.015 1.00 35.50 195 ALA A CA 1
ATOM 1519 C C . ALA A 1 195 ? 11.011 -6.616 -0.667 1.00 35.50 195 ALA A C 1
ATOM 1521 O O . ALA A 1 195 ? 10.118 -5.793 -0.482 1.00 35.50 195 ALA A O 1
ATOM 1522 N N . GLU A 1 196 ? 12.064 -6.308 -1.444 1.00 39.31 196 GLU A N 1
ATOM 1523 C CA . GLU A 1 196 ? 12.234 -4.968 -2.059 1.00 39.31 196 GLU A CA 1
ATOM 1524 C C . GLU A 1 196 ? 11.341 -4.812 -3.303 1.00 39.31 196 GLU A C 1
ATOM 1526 O O . GLU A 1 196 ? 10.734 -3.757 -3.504 1.00 39.31 196 GLU A O 1
ATOM 1531 N N . ARG A 1 197 ? 11.151 -5.895 -4.073 1.00 45.31 197 ARG A N 1
ATOM 1532 C CA . ARG A 1 197 ? 10.194 -5.935 -5.183 1.00 45.31 197 ARG A CA 1
ATOM 1533 C C . ARG A 1 197 ? 8.758 -5.963 -4.678 1.00 45.31 197 ARG A C 1
ATOM 1535 O O . ARG A 1 197 ? 7.948 -5.281 -5.281 1.00 45.31 197 ARG A O 1
ATOM 1542 N N . GLU A 1 198 ? 8.422 -6.648 -3.580 1.00 39.44 198 GLU A N 1
ATOM 1543 C CA . GLU A 1 198 ? 7.106 -6.510 -2.930 1.00 39.44 198 GLU A CA 1
ATOM 1544 C C . GLU A 1 198 ? 6.903 -5.115 -2.359 1.00 39.44 198 GLU A C 1
ATOM 1546 O O . GLU A 1 198 ? 5.776 -4.641 -2.368 1.00 39.44 198 GLU A O 1
ATOM 1551 N N . LEU A 1 199 ? 7.950 -4.436 -1.888 1.00 38.56 199 LEU A N 1
ATOM 1552 C CA . LEU A 1 199 ? 7.842 -3.069 -1.388 1.00 38.56 199 LEU A CA 1
ATOM 1553 C C . LEU A 1 199 ? 7.573 -2.079 -2.524 1.00 38.56 199 LEU A C 1
ATOM 1555 O O . LEU A 1 199 ? 6.658 -1.266 -2.426 1.00 38.56 199 LEU A O 1
ATOM 1559 N N . GLU A 1 200 ? 8.324 -2.161 -3.623 1.00 44.44 200 GLU A N 1
ATOM 1560 C CA . GLU A 1 200 ? 8.089 -1.367 -4.833 1.00 44.4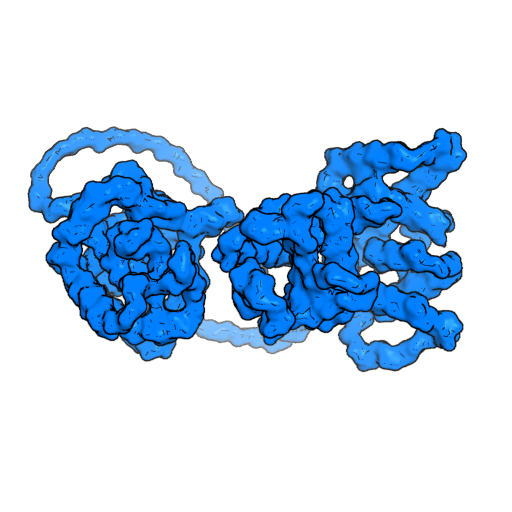4 200 GLU A CA 1
ATOM 1561 C C . GLU A 1 200 ? 6.757 -1.749 -5.499 1.00 44.44 200 GLU A C 1
ATOM 1563 O O . GLU A 1 200 ? 6.018 -0.892 -5.984 1.00 44.44 200 GLU A O 1
ATOM 1568 N N . GLN A 1 201 ? 6.402 -3.036 -5.479 1.00 50.00 201 GLN A N 1
ATOM 1569 C CA . GLN A 1 201 ? 5.115 -3.561 -5.920 1.00 50.00 201 GLN A CA 1
ATOM 1570 C C . GLN A 1 201 ? 3.973 -3.017 -5.081 1.00 50.00 201 GLN A C 1
ATOM 1572 O O . GLN A 1 201 ? 3.068 -2.439 -5.668 1.00 50.00 201 GLN A O 1
ATOM 1577 N N . ALA A 1 202 ? 4.065 -3.081 -3.757 1.00 44.91 202 ALA A N 1
ATOM 1578 C CA . ALA A 1 202 ? 3.096 -2.534 -2.822 1.00 44.91 202 ALA A CA 1
ATOM 1579 C C . ALA A 1 202 ? 3.004 -1.011 -2.926 1.00 44.91 202 ALA A C 1
ATOM 1581 O O . ALA A 1 202 ? 1.903 -0.481 -2.858 1.00 44.91 202 ALA A O 1
ATOM 1582 N N . LEU A 1 203 ? 4.116 -0.300 -3.139 1.00 45.59 203 LEU A N 1
ATOM 1583 C CA . LEU A 1 203 ? 4.121 1.146 -3.363 1.00 45.59 203 LEU A CA 1
ATOM 1584 C C . LEU A 1 203 ? 3.422 1.509 -4.672 1.00 45.59 203 LEU A C 1
ATOM 1586 O O . LEU A 1 203 ? 2.529 2.346 -4.671 1.00 45.59 203 LEU A O 1
ATOM 1590 N N . MET A 1 204 ? 3.780 0.876 -5.785 1.00 51.34 204 MET A N 1
ATOM 1591 C CA . MET A 1 204 ? 3.138 1.133 -7.075 1.00 51.34 204 MET A CA 1
ATOM 1592 C C . MET A 1 204 ? 1.675 0.662 -7.096 1.00 51.34 204 MET A C 1
ATOM 1594 O O . MET A 1 204 ? 0.839 1.376 -7.636 1.00 51.34 204 MET A O 1
ATOM 1598 N N . ASP A 1 205 ? 1.334 -0.473 -6.479 1.00 52.12 205 ASP A N 1
ATOM 1599 C CA . ASP A 1 205 ? -0.048 -0.961 -6.366 1.00 52.12 205 ASP A CA 1
ATOM 1600 C C . ASP A 1 205 ? -0.869 -0.006 -5.496 1.00 52.12 205 ASP A C 1
ATOM 1602 O O . ASP A 1 205 ? -1.960 0.404 -5.890 1.00 52.12 205 ASP A O 1
ATOM 1606 N N . ARG A 1 206 ? -0.296 0.474 -4.384 1.00 53.56 206 ARG A N 1
ATOM 1607 C CA . ARG A 1 206 ? -0.916 1.488 -3.530 1.00 53.56 206 ARG A CA 1
ATOM 1608 C C . ARG A 1 206 ? -1.069 2.823 -4.238 1.00 53.56 206 ARG A C 1
ATOM 1610 O O . ARG A 1 206 ? -2.093 3.458 -4.047 1.00 53.56 206 ARG A O 1
ATOM 1617 N N . ILE A 1 207 ? -0.107 3.266 -5.045 1.00 52.78 207 ILE A N 1
ATOM 1618 C CA . ILE A 1 207 ? -0.207 4.515 -5.819 1.00 52.78 207 ILE A CA 1
ATOM 1619 C C . ILE A 1 207 ? -1.245 4.366 -6.928 1.00 52.78 207 ILE A C 1
ATOM 1621 O O . ILE A 1 207 ? -2.006 5.298 -7.178 1.00 52.78 207 ILE A O 1
ATOM 1625 N N . VAL A 1 208 ? -1.340 3.190 -7.554 1.00 53.47 208 VAL A N 1
ATOM 1626 C CA . VAL A 1 208 ? -2.380 2.906 -8.543 1.00 53.47 208 VAL A CA 1
ATOM 1627 C C . VAL A 1 208 ? -3.767 2.912 -7.913 1.00 53.47 208 VAL A C 1
ATOM 1629 O O . VAL A 1 208 ? -4.682 3.510 -8.477 1.00 53.47 208 VAL A O 1
ATOM 1632 N N . GLU A 1 209 ? -3.924 2.295 -6.745 1.00 51.75 209 GLU A N 1
ATOM 1633 C CA . GLU A 1 209 ? -5.152 2.345 -5.950 1.00 51.75 209 GLU A CA 1
ATOM 1634 C C . GLU A 1 209 ? -5.461 3.774 -5.507 1.00 51.75 209 GLU A C 1
ATOM 1636 O O . GLU A 1 209 ? -6.529 4.286 -5.813 1.00 51.75 209 GLU A O 1
ATOM 1641 N N . THR A 1 210 ? -4.490 4.466 -4.921 1.00 46.47 210 THR A N 1
ATOM 1642 C CA . THR A 1 210 ? -4.595 5.850 -4.449 1.00 46.47 210 THR A CA 1
ATOM 1643 C C . THR A 1 210 ? -5.018 6.793 -5.572 1.00 46.47 210 THR A C 1
ATOM 1645 O O . THR A 1 210 ? -5.943 7.568 -5.397 1.00 46.47 210 THR A O 1
ATOM 1648 N N . LEU A 1 211 ? -4.417 6.729 -6.760 1.00 49.94 211 LEU A N 1
ATOM 1649 C CA . LEU A 1 211 ? -4.778 7.610 -7.878 1.00 49.94 211 LEU A CA 1
ATOM 1650 C C . LEU A 1 211 ? -6.129 7.257 -8.505 1.00 49.94 211 LEU A C 1
ATOM 1652 O O . LEU A 1 211 ? -6.830 8.146 -8.991 1.00 49.94 211 LEU A O 1
ATOM 1656 N N . ARG A 1 212 ? -6.530 5.980 -8.459 1.00 51.66 212 ARG A N 1
ATOM 1657 C CA . ARG A 1 212 ? -7.901 5.556 -8.792 1.00 51.66 212 ARG A CA 1
ATOM 1658 C C . ARG A 1 212 ? -8.913 6.012 -7.730 1.00 51.66 212 ARG A C 1
ATOM 1660 O O . ARG A 1 212 ? -10.069 6.258 -8.070 1.00 51.66 212 ARG A O 1
ATOM 1667 N N . GLU A 1 213 ? -8.486 6.145 -6.476 1.00 47.44 213 GLU A N 1
ATOM 1668 C CA . GLU A 1 213 ? -9.289 6.519 -5.303 1.00 47.44 213 GLU A CA 1
ATOM 1669 C C . GLU A 1 213 ? -9.354 8.043 -5.051 1.00 47.44 213 GLU A C 1
ATOM 1671 O O . GLU A 1 213 ? -10.365 8.514 -4.526 1.00 47.44 213 GLU A O 1
ATOM 1676 N N . LEU A 1 214 ? -8.352 8.829 -5.478 1.00 41.81 214 LEU A N 1
ATOM 1677 C CA . LEU A 1 214 ? -8.191 10.264 -5.177 1.00 41.81 214 LEU A CA 1
ATOM 1678 C C . LEU A 1 214 ? -8.847 11.222 -6.188 1.00 41.81 214 LEU A C 1
ATOM 1680 O O . LEU A 1 214 ? -9.260 12.300 -5.786 1.00 41.81 214 LEU A O 1
ATOM 1684 N N . GLY A 1 215 ? -9.036 10.860 -7.468 1.00 44.91 215 GLY A N 1
ATOM 1685 C CA . GLY A 1 215 ? -9.666 11.777 -8.445 1.00 44.91 215 GLY A CA 1
ATOM 1686 C C . GLY A 1 215 ? -10.757 11.138 -9.317 1.00 44.91 215 GLY A C 1
ATOM 1687 O O . GLY A 1 215 ? -10.609 9.979 -9.717 1.00 44.91 215 GLY A O 1
ATOM 1688 N N . PRO A 1 216 ? -11.896 11.795 -9.612 1.00 47.91 216 PRO A N 1
ATOM 1689 C CA . PRO A 1 216 ? -12.692 11.441 -10.786 1.00 47.91 216 PRO A CA 1
ATOM 1690 C C . PRO A 1 216 ? -11.849 11.739 -12.032 1.00 47.91 216 PRO A C 1
ATOM 1692 O O . PRO A 1 216 ? -11.266 12.810 -12.139 1.00 47.91 216 PRO A O 1
ATOM 1695 N N . GLY A 1 217 ? -11.714 10.764 -12.932 1.00 54.81 217 GLY A N 1
ATOM 1696 C CA . GLY A 1 217 ? -11.030 10.973 -14.207 1.00 54.81 217 GLY A CA 1
ATOM 1697 C C . GLY A 1 217 ? -9.818 10.076 -14.467 1.00 54.81 217 GLY A C 1
ATOM 1698 O O . GLY A 1 217 ? -9.546 9.771 -15.621 1.00 54.81 217 GLY A O 1
ATOM 1699 N N . PHE A 1 218 ? -9.100 9.597 -13.451 1.00 65.75 218 PHE A N 1
ATOM 1700 C CA . PHE A 1 218 ? -7.886 8.798 -13.666 1.00 65.75 218 PHE A CA 1
ATOM 1701 C C . PHE A 1 218 ? -8.199 7.352 -14.091 1.00 65.75 218 PHE A C 1
ATOM 1703 O O . PHE A 1 218 ? -8.626 6.511 -13.300 1.00 65.75 218 PHE A O 1
ATOM 1710 N N . ALA A 1 219 ? -7.935 7.040 -15.356 1.00 71.69 219 ALA A N 1
ATOM 1711 C CA . ALA A 1 219 ? -7.923 5.698 -15.914 1.00 71.69 219 ALA A CA 1
ATOM 1712 C C . ALA A 1 219 ? -6.488 5.160 -15.939 1.00 71.69 219 ALA A C 1
ATOM 1714 O O . ALA A 1 219 ? -5.591 5.755 -16.533 1.00 71.69 219 ALA A O 1
ATOM 1715 N N . PHE A 1 220 ? -6.264 4.022 -15.287 1.00 75.00 220 PHE A N 1
ATOM 1716 C CA . PHE A 1 220 ? -4.971 3.346 -15.307 1.00 75.00 220 PHE A CA 1
ATOM 1717 C C . PHE A 1 220 ? -4.675 2.807 -16.712 1.00 75.00 220 PHE A C 1
ATOM 1719 O O . PHE A 1 220 ? -5.494 2.078 -17.273 1.00 75.00 220 PHE A O 1
ATOM 1726 N N . VAL A 1 221 ? -3.517 3.169 -17.268 1.00 78.31 221 VAL A N 1
ATOM 1727 C CA . VAL A 1 221 ? -3.089 2.747 -18.612 1.00 78.31 221 VAL A CA 1
ATOM 1728 C C . VAL A 1 221 ? -2.081 1.608 -18.522 1.00 78.31 221 VAL A C 1
ATOM 1730 O O . VAL A 1 221 ? -2.178 0.648 -19.282 1.00 78.31 221 VAL A O 1
ATOM 1733 N N . GLY A 1 222 ? -1.128 1.685 -17.593 1.00 65.25 222 GLY A N 1
ATOM 1734 C CA . GLY A 1 222 ? -0.137 0.632 -17.418 1.00 65.25 222 GLY A CA 1
ATOM 1735 C C . GLY A 1 222 ? 0.918 0.958 -16.369 1.00 65.25 222 GLY A C 1
ATOM 1736 O O . GLY A 1 222 ? 1.074 2.102 -15.942 1.00 65.25 222 GLY A O 1
ATOM 1737 N N . ARG A 1 223 ? 1.647 -0.081 -15.967 1.00 70.94 223 ARG A N 1
ATOM 1738 C CA . ARG A 1 223 ? 2.749 -0.042 -15.001 1.00 70.94 223 ARG A CA 1
ATOM 1739 C C . ARG A 1 223 ? 4.029 -0.498 -15.686 1.00 70.94 223 ARG A C 1
ATOM 1741 O O . ARG A 1 223 ? 3.950 -1.373 -16.547 1.00 70.94 223 ARG A O 1
ATOM 1748 N N . GLN A 1 224 ? 5.167 0.089 -15.302 1.00 63.66 224 GLN A N 1
ATOM 1749 C CA . GLN A 1 224 ? 6.469 -0.156 -15.937 1.00 63.66 224 GLN A CA 1
ATOM 1750 C C . GLN A 1 224 ? 6.343 -0.125 -17.466 1.00 63.66 224 GLN A C 1
ATOM 1752 O O . GLN A 1 224 ? 6.775 -1.035 -18.174 1.00 63.66 224 GLN A O 1
ATOM 1757 N N . VAL A 1 225 ? 5.657 0.906 -17.971 1.00 72.62 225 VAL A N 1
ATOM 1758 C CA . VAL A 1 225 ? 5.308 0.997 -19.387 1.00 72.62 225 VAL A CA 1
ATOM 1759 C C . VAL A 1 225 ? 6.597 1.126 -20.178 1.00 72.62 225 VAL A C 1
ATOM 1761 O O . VAL A 1 225 ? 7.352 2.086 -20.014 1.00 72.62 225 VAL A O 1
ATOM 1764 N N . HIS A 1 226 ? 6.845 0.116 -21.004 1.00 76.56 226 HIS A N 1
ATOM 1765 C CA . HIS A 1 226 ? 8.033 0.024 -21.830 1.00 76.56 226 HIS A CA 1
ATOM 1766 C C . HIS A 1 226 ? 7.872 0.876 -23.085 1.00 76.56 226 HIS A C 1
ATOM 1768 O O . HIS A 1 226 ? 6.883 0.766 -23.812 1.00 76.56 226 HIS A O 1
ATOM 1774 N N . PHE A 1 227 ? 8.879 1.696 -23.347 1.00 69.38 227 PHE A N 1
ATOM 1775 C CA . PHE A 1 227 ? 9.053 2.403 -24.600 1.00 69.38 227 PHE A CA 1
ATOM 1776 C C . PHE A 1 227 ? 10.429 2.079 -25.172 1.00 69.38 227 PHE A C 1
ATOM 1778 O O . PHE A 1 227 ? 11.444 2.217 -24.491 1.00 69.38 227 PHE A O 1
ATOM 1785 N N . ASP A 1 228 ? 10.449 1.693 -26.444 1.00 66.81 228 ASP A N 1
ATOM 1786 C CA . ASP A 1 228 ? 11.667 1.594 -27.247 1.00 66.81 228 ASP A CA 1
ATOM 1787 C C . ASP A 1 228 ? 11.863 2.925 -27.983 1.00 66.81 228 ASP A C 1
ATOM 1789 O O . ASP A 1 228 ? 11.032 3.325 -28.812 1.00 66.81 228 ASP A O 1
ATOM 1793 N N . VAL A 1 229 ? 12.942 3.634 -27.650 1.00 64.38 229 VAL A N 1
ATOM 1794 C CA . VAL A 1 229 ? 13.329 4.882 -28.314 1.00 64.38 229 VAL A CA 1
ATOM 1795 C C . VAL A 1 229 ? 14.725 4.709 -28.874 1.00 64.38 229 VAL A C 1
ATOM 1797 O O . VAL A 1 229 ? 15.705 4.717 -28.138 1.00 64.38 229 VAL A O 1
ATOM 1800 N N . SER A 1 230 ? 14.818 4.577 -30.196 1.00 49.56 230 SER A N 1
ATOM 1801 C CA . SER A 1 230 ? 16.098 4.482 -30.909 1.00 49.56 230 SER A CA 1
ATOM 1802 C C . SER A 1 230 ? 17.016 3.345 -30.420 1.00 49.56 230 SER A C 1
ATOM 1804 O O . SER A 1 230 ? 18.228 3.436 -30.600 1.00 49.56 230 SER A O 1
ATOM 1806 N N . GLY A 1 231 ? 16.454 2.260 -29.865 1.00 48.38 231 GLY A N 1
ATOM 1807 C CA . GLY A 1 231 ? 17.205 1.102 -29.364 1.00 48.38 231 GLY A CA 1
ATOM 1808 C C . GLY A 1 231 ? 17.458 1.091 -27.854 1.00 48.38 231 GLY A C 1
ATOM 1809 O O . GLY A 1 231 ? 17.965 0.089 -27.348 1.00 48.38 231 GLY A O 1
ATOM 1810 N N . ASP A 1 232 ? 17.071 2.148 -27.139 1.00 43.56 232 ASP A N 1
ATOM 1811 C CA . ASP A 1 232 ? 17.131 2.215 -25.682 1.00 43.56 232 ASP A CA 1
ATOM 1812 C C . ASP A 1 232 ? 15.771 1.858 -25.064 1.00 43.56 232 ASP A C 1
ATOM 1814 O O . ASP A 1 232 ? 14.730 2.418 -25.424 1.00 43.56 232 ASP A O 1
ATOM 1818 N N . ASP A 1 233 ? 15.793 0.916 -24.114 1.00 53.44 233 ASP A N 1
ATOM 1819 C CA . ASP A 1 233 ? 14.613 0.512 -23.350 1.00 53.44 233 ASP A CA 1
ATOM 1820 C C . ASP A 1 233 ? 14.390 1.475 -22.186 1.00 53.44 233 ASP A C 1
ATOM 1822 O O . ASP A 1 233 ? 15.183 1.547 -21.240 1.00 53.44 233 ASP A O 1
ATOM 1826 N N . PHE A 1 234 ? 13.257 2.159 -22.227 1.00 64.38 234 PHE A N 1
ATOM 1827 C CA . PHE A 1 234 ? 12.817 3.051 -21.176 1.00 64.38 234 PHE A CA 1
ATOM 1828 C C . PHE A 1 234 ? 11.582 2.489 -20.488 1.00 64.38 234 PHE A C 1
ATOM 1830 O O . PHE A 1 234 ? 10.610 2.127 -21.145 1.00 64.38 234 PHE A O 1
ATOM 1837 N N . TYR A 1 235 ? 11.612 2.454 -19.159 1.00 70.12 235 TYR A N 1
ATOM 1838 C CA . TYR A 1 235 ? 10.492 1.999 -18.342 1.00 70.12 235 TYR A CA 1
ATOM 1839 C C . TYR A 1 235 ? 9.976 3.159 -17.512 1.00 70.12 235 TYR A C 1
ATOM 1841 O O . TYR A 1 235 ? 10.720 3.762 -16.740 1.00 70.12 235 TYR A O 1
ATOM 1849 N N . LEU A 1 236 ? 8.709 3.470 -17.729 1.00 74.44 236 LEU A N 1
ATOM 1850 C CA . LEU A 1 236 ? 7.965 4.485 -17.011 1.00 74.44 236 LEU A CA 1
ATOM 1851 C C . LEU A 1 236 ? 7.221 3.830 -15.853 1.00 74.44 236 LEU A C 1
ATOM 1853 O O . LEU A 1 236 ? 6.435 2.914 -16.096 1.00 74.44 236 LEU A O 1
ATOM 1857 N N . ASP A 1 237 ? 7.445 4.300 -14.627 1.00 69.69 237 ASP A N 1
ATOM 1858 C CA . ASP A 1 237 ? 6.936 3.633 -13.425 1.00 69.69 237 ASP A CA 1
ATOM 1859 C C . ASP A 1 237 ? 5.412 3.443 -13.492 1.00 69.69 237 ASP A C 1
ATOM 1861 O O . ASP A 1 237 ? 4.926 2.308 -13.423 1.00 69.69 237 ASP A O 1
ATOM 1865 N N . LEU A 1 238 ? 4.657 4.523 -13.730 1.00 77.44 238 LEU A N 1
ATOM 1866 C CA . LEU A 1 238 ? 3.197 4.479 -13.844 1.00 77.44 238 LEU A CA 1
ATOM 1867 C C . LEU A 1 238 ? 2.653 5.429 -14.919 1.00 77.44 238 LEU A C 1
ATOM 1869 O O . LEU A 1 238 ? 3.016 6.606 -14.976 1.00 77.44 238 LEU A O 1
ATOM 1873 N N . LEU A 1 239 ? 1.719 4.921 -15.732 1.00 84.31 239 LEU A N 1
ATOM 1874 C CA . LEU A 1 239 ? 0.999 5.685 -16.749 1.00 84.31 239 LEU A CA 1
ATOM 1875 C C . LEU A 1 239 ? -0.504 5.699 -16.479 1.00 84.31 239 LEU A C 1
ATOM 1877 O O . LEU A 1 239 ? -1.154 4.654 -16.364 1.00 84.31 239 LEU A O 1
ATOM 1881 N N . PHE A 1 240 ? -1.066 6.899 -16.485 1.00 81.44 240 PHE A N 1
ATOM 1882 C CA . PHE A 1 240 ? -2.492 7.150 -16.360 1.00 81.44 240 PHE A CA 1
ATOM 1883 C C . PHE A 1 240 ? -3.016 7.983 -17.526 1.00 81.44 240 PHE A C 1
ATOM 1885 O O . PHE A 1 240 ? -2.266 8.646 -18.242 1.00 81.44 240 PHE A O 1
ATOM 1892 N N . PHE A 1 241 ? -4.331 7.962 -17.699 1.00 84.50 241 PHE A N 1
ATOM 1893 C CA . PHE A 1 241 ? -5.065 8.845 -18.588 1.00 84.50 241 PHE A CA 1
ATOM 1894 C C . PHE A 1 241 ? -6.187 9.516 -17.807 1.00 84.50 241 PHE A C 1
ATOM 1896 O O . PHE A 1 241 ? -7.005 8.838 -17.199 1.00 84.50 241 PHE A O 1
ATOM 1903 N N . HIS A 1 242 ? -6.243 10.839 -17.822 1.00 77.94 242 HIS A N 1
ATOM 1904 C CA . HIS A 1 242 ? -7.322 11.592 -17.211 1.00 77.94 242 HIS A CA 1
ATOM 1905 C C . HIS A 1 242 ? -8.458 11.766 -18.223 1.00 77.94 242 HIS A C 1
ATOM 1907 O O . HIS A 1 242 ? -8.300 12.486 -19.207 1.00 77.94 242 HIS A O 1
ATOM 1913 N N . VAL A 1 243 ? -9.610 11.134 -17.987 1.00 77.62 243 VAL A N 1
ATOM 1914 C CA . VAL A 1 243 ? -10.724 11.080 -18.944 1.00 77.62 243 VAL A CA 1
ATOM 1915 C C . VAL A 1 243 ? -11.446 12.415 -19.106 1.00 77.62 243 VAL A C 1
ATOM 1917 O O . VAL A 1 243 ? -11.762 12.769 -20.234 1.00 77.62 243 VAL A O 1
ATOM 1920 N N . ASP A 1 244 ? -11.625 13.202 -18.040 1.00 72.06 244 ASP A N 1
ATOM 1921 C CA . ASP A 1 244 ? -12.333 14.491 -18.157 1.00 72.06 244 ASP A CA 1
ATOM 1922 C C . ASP A 1 244 ? -11.477 15.579 -18.821 1.00 72.06 244 ASP A C 1
ATOM 1924 O O . ASP A 1 244 ? -11.972 16.373 -19.615 1.00 72.06 244 ASP A O 1
ATOM 1928 N N . GLN A 1 245 ? -10.168 15.592 -18.546 1.00 72.19 245 GLN A N 1
ATOM 1929 C CA . GLN A 1 245 ? -9.218 16.506 -19.188 1.00 72.19 245 GLN A CA 1
ATOM 1930 C C . GLN A 1 245 ? -8.638 15.978 -20.503 1.00 72.19 245 GLN A C 1
ATOM 1932 O O . GLN A 1 245 ? -7.876 16.689 -21.158 1.00 72.19 245 GLN A O 1
ATOM 1937 N N . LEU A 1 246 ? -8.958 14.733 -20.866 1.00 83.88 246 LEU A N 1
ATOM 1938 C CA . LEU A 1 246 ? -8.448 14.029 -22.040 1.00 83.88 246 LEU A CA 1
ATOM 1939 C C . LEU A 1 246 ? -6.920 14.135 -22.190 1.00 83.88 246 LEU A C 1
ATOM 1941 O O . LEU A 1 246 ? -6.431 14.519 -23.247 1.00 83.88 246 LEU A O 1
ATOM 1945 N N . ARG A 1 247 ? -6.139 13.810 -21.153 1.00 85.50 247 ARG A N 1
ATOM 1946 C CA . ARG A 1 247 ? -4.660 13.853 -21.210 1.00 85.50 247 ARG A CA 1
ATOM 1947 C C . ARG A 1 247 ? -4.002 12.660 -20.542 1.00 85.50 247 ARG A C 1
ATOM 1949 O O . ARG A 1 247 ? -4.568 12.079 -19.623 1.00 85.50 247 ARG A O 1
ATOM 1956 N N . TYR A 1 248 ? -2.783 12.325 -20.955 1.00 87.81 248 TYR A N 1
ATOM 1957 C CA . TYR A 1 248 ? -1.966 11.366 -20.215 1.00 87.81 248 TYR A CA 1
ATOM 1958 C C . TYR A 1 248 ? -1.343 12.015 -18.975 1.00 87.81 248 TYR A C 1
ATOM 1960 O O . TYR A 1 248 ? -1.049 13.213 -18.957 1.00 87.81 248 TYR A O 1
ATOM 1968 N N . VAL A 1 249 ? -1.132 11.202 -17.943 1.00 83.12 249 VAL A N 1
ATOM 1969 C CA . VAL A 1 249 ? -0.416 11.574 -16.726 1.00 83.12 249 VAL A CA 1
ATOM 1970 C C . VAL A 1 249 ? 0.679 10.544 -16.480 1.00 83.12 249 VAL A C 1
ATOM 1972 O O . VAL A 1 249 ? 0.408 9.357 -16.302 1.00 83.12 249 VAL A O 1
ATOM 1975 N N . VAL A 1 250 ? 1.919 11.013 -16.511 1.00 84.19 250 VAL A N 1
ATOM 1976 C CA . VAL A 1 250 ? 3.130 10.238 -16.252 1.00 84.19 250 VAL A CA 1
ATOM 1977 C C . VAL A 1 250 ? 3.513 10.390 -14.794 1.00 84.19 250 VAL A C 1
ATOM 1979 O O . VAL A 1 250 ? 3.537 11.510 -14.289 1.00 84.19 250 VAL A O 1
ATOM 1982 N N . ILE A 1 251 ? 3.860 9.292 -14.129 1.00 78.62 251 ILE A N 1
ATOM 1983 C CA . ILE A 1 251 ? 4.263 9.326 -12.726 1.00 78.62 251 ILE A CA 1
ATOM 1984 C C . ILE A 1 251 ? 5.557 8.543 -12.550 1.00 78.62 251 ILE A C 1
ATOM 1986 O O . ILE A 1 251 ? 5.636 7.381 -12.940 1.00 78.62 251 ILE A O 1
ATOM 1990 N N . GLU A 1 252 ? 6.554 9.202 -11.962 1.00 77.12 252 GLU A N 1
ATOM 1991 C CA . GLU A 1 252 ? 7.870 8.639 -11.654 1.00 77.12 252 GLU A CA 1
ATOM 1992 C C . GLU A 1 252 ? 8.079 8.609 -10.136 1.00 77.12 252 GLU A C 1
ATOM 1994 O O . GLU A 1 252 ? 7.832 9.602 -9.443 1.00 77.12 252 GLU A O 1
ATOM 1999 N N . LEU A 1 253 ? 8.578 7.485 -9.626 1.00 66.50 253 LEU A N 1
ATOM 2000 C CA . LEU A 1 253 ? 8.800 7.233 -8.207 1.00 66.50 253 LEU A CA 1
ATOM 2001 C C . LEU A 1 253 ? 10.295 7.207 -7.896 1.00 66.50 253 LEU A C 1
ATOM 2003 O O . LEU A 1 253 ? 11.092 6.569 -8.591 1.00 66.50 253 LEU A O 1
ATOM 2007 N N . LYS A 1 254 ? 10.710 7.903 -6.835 1.00 66.88 254 LYS A N 1
ATOM 2008 C CA . LYS A 1 254 ? 12.102 7.896 -6.368 1.00 66.88 254 LYS A CA 1
ATOM 2009 C C . LYS A 1 254 ? 12.178 7.774 -4.849 1.00 66.88 254 LYS A C 1
ATOM 2011 O O . LYS A 1 254 ? 11.639 8.600 -4.114 1.00 66.88 254 LYS A O 1
ATOM 2016 N N . THR A 1 255 ? 12.907 6.760 -4.385 1.00 52.59 255 THR A N 1
ATOM 2017 C CA . THR A 1 255 ? 13.270 6.583 -2.976 1.00 52.59 255 THR A CA 1
ATOM 2018 C C . THR A 1 255 ? 14.419 7.535 -2.631 1.00 52.59 255 THR A C 1
ATOM 2020 O O . THR A 1 255 ? 15.543 7.352 -3.100 1.00 52.59 255 THR A O 1
ATOM 2023 N N . GLY A 1 256 ? 14.148 8.572 -1.840 1.00 52.88 256 GLY A N 1
ATOM 2024 C CA . GLY A 1 256 ? 15.123 9.591 -1.439 1.00 52.88 256 GLY A CA 1
ATOM 2025 C C . GLY A 1 256 ? 14.665 11.028 -1.696 1.00 52.88 256 GLY A C 1
ATOM 2026 O O . GLY A 1 256 ? 13.562 11.276 -2.179 1.00 52.88 256 GLY A O 1
ATOM 2027 N N . ARG A 1 257 ? 15.524 11.995 -1.344 1.00 50.81 257 ARG A N 1
ATOM 2028 C CA . ARG A 1 257 ? 15.248 13.426 -1.556 1.00 50.81 257 ARG A CA 1
ATOM 2029 C C . ARG A 1 257 ? 15.306 13.785 -3.039 1.00 50.81 257 ARG A C 1
ATOM 2031 O O . ARG A 1 257 ? 16.056 13.178 -3.801 1.00 50.81 257 ARG A O 1
ATOM 2038 N N . PHE A 1 258 ? 14.560 14.819 -3.417 1.00 55.97 258 PHE A N 1
ATOM 2039 C CA . PHE A 1 258 ? 14.543 15.352 -4.777 1.00 55.97 258 PHE A CA 1
ATOM 2040 C C . PHE A 1 258 ? 15.949 15.704 -5.293 1.00 55.97 258 PHE A C 1
ATOM 2042 O O . PHE A 1 258 ? 16.726 16.367 -4.604 1.00 55.97 258 PHE A O 1
ATOM 2049 N N . GLN A 1 259 ? 16.236 15.316 -6.539 1.00 57.38 259 GLN A N 1
ATOM 2050 C CA . GLN A 1 259 ? 17.427 15.721 -7.286 1.00 57.38 259 GLN A CA 1
ATOM 2051 C C . GLN A 1 259 ? 17.018 16.301 -8.650 1.00 57.38 259 GLN A C 1
ATOM 2053 O O . GLN A 1 259 ? 16.094 15.770 -9.275 1.00 57.38 259 GLN A O 1
ATOM 2058 N N . PRO A 1 260 ? 17.706 17.344 -9.161 1.00 55.72 260 PRO A N 1
ATOM 2059 C CA . PRO A 1 260 ? 17.396 17.948 -10.463 1.00 55.72 260 PRO A CA 1
ATOM 2060 C C . PRO A 1 260 ? 17.371 16.952 -11.635 1.00 55.72 260 PRO A C 1
ATOM 2062 O O . PRO A 1 260 ? 16.578 17.103 -12.561 1.00 55.72 260 PRO A O 1
ATOM 2065 N N . GLU A 1 261 ? 18.184 15.895 -11.572 1.00 58.69 261 GLU A N 1
ATOM 2066 C CA . GLU A 1 261 ? 18.246 14.827 -12.580 1.00 58.69 261 GLU A CA 1
ATOM 2067 C C . GLU A 1 261 ? 16.906 14.087 -12.752 1.00 58.69 261 GLU A C 1
ATOM 2069 O O . GLU A 1 261 ? 16.564 13.655 -13.855 1.00 58.69 261 GLU A O 1
ATOM 2074 N N . TYR A 1 262 ? 16.100 13.988 -11.689 1.00 66.12 262 TYR A N 1
ATOM 2075 C CA . TYR A 1 262 ? 14.797 13.317 -11.724 1.00 66.12 262 TYR A CA 1
ATOM 2076 C C . TYR A 1 262 ? 13.766 14.103 -12.537 1.00 66.12 262 TYR A C 1
ATOM 2078 O O . TYR A 1 262 ? 12.954 13.506 -13.242 1.00 66.12 262 TYR A O 1
ATOM 2086 N N . ALA A 1 263 ? 13.835 15.437 -12.498 1.00 60.06 263 ALA A N 1
ATOM 2087 C CA . ALA A 1 263 ? 12.994 16.293 -13.329 1.00 60.06 263 ALA A CA 1
ATOM 2088 C C . ALA A 1 263 ? 13.340 16.134 -14.818 1.00 60.06 263 ALA A C 1
ATOM 2090 O O . ALA A 1 263 ? 12.441 16.081 -15.654 1.00 60.06 263 ALA A O 1
ATOM 2091 N N . GLY A 1 264 ? 14.629 15.976 -15.146 1.00 63.16 264 GLY A N 1
ATOM 2092 C CA . GLY A 1 264 ? 15.074 15.694 -16.513 1.00 63.16 264 GLY A CA 1
ATOM 2093 C C . GLY A 1 264 ? 14.539 14.361 -17.049 1.00 63.16 264 GLY A C 1
ATOM 2094 O O . GLY A 1 264 ? 14.057 14.297 -18.179 1.00 63.16 264 GLY A O 1
ATOM 2095 N N . LYS A 1 265 ? 14.554 13.307 -16.221 1.00 68.31 265 LYS A N 1
ATOM 2096 C CA . LYS A 1 265 ? 14.006 11.989 -16.582 1.00 68.31 265 LYS A CA 1
ATOM 2097 C C . LYS A 1 265 ? 12.486 12.028 -16.778 1.00 68.31 265 LYS A C 1
ATOM 2099 O O . LYS A 1 265 ? 11.985 11.533 -17.784 1.00 68.31 265 LYS A O 1
ATOM 2104 N N . LEU A 1 266 ? 11.762 12.671 -15.861 1.00 75.25 266 LEU A N 1
ATOM 2105 C CA . LEU A 1 266 ? 10.317 12.867 -15.987 1.00 75.25 266 LEU A CA 1
ATOM 2106 C C . LEU A 1 266 ? 9.967 13.646 -17.266 1.00 75.25 266 LEU A C 1
ATOM 2108 O O . LEU A 1 266 ? 9.039 13.278 -17.980 1.00 75.25 266 LEU A O 1
ATOM 2112 N N . GLN A 1 267 ? 10.745 14.680 -17.596 1.00 65.19 267 GLN A N 1
ATOM 2113 C CA . GLN A 1 267 ? 10.545 15.478 -18.805 1.00 65.19 267 GLN A CA 1
ATOM 2114 C C . GLN A 1 267 ? 10.697 14.653 -20.085 1.00 65.19 267 GLN A C 1
ATOM 2116 O O . GLN A 1 267 ? 9.898 14.789 -21.014 1.00 65.19 267 GLN A O 1
ATOM 2121 N N . PHE A 1 268 ? 11.716 13.795 -20.126 1.00 74.19 268 PHE A N 1
ATOM 2122 C CA . PHE A 1 268 ? 11.912 12.868 -21.233 1.00 74.19 268 PHE A CA 1
ATOM 2123 C C . PHE A 1 268 ? 10.681 11.971 -21.423 1.00 74.19 268 PHE A C 1
ATOM 2125 O O . PHE A 1 268 ? 10.203 11.811 -22.544 1.00 74.19 268 PHE A O 1
ATOM 2132 N N . TYR A 1 269 ? 10.104 11.465 -20.332 1.00 78.44 269 TYR A N 1
ATOM 2133 C CA . TYR A 1 269 ? 8.911 10.627 -20.399 1.00 78.44 269 TYR A CA 1
ATOM 2134 C C . TYR A 1 269 ? 7.642 11.354 -20.839 1.00 78.44 269 TYR A C 1
ATOM 2136 O O . TYR A 1 269 ? 6.885 10.798 -21.632 1.00 78.44 269 TYR A O 1
ATOM 2144 N N . ILE A 1 270 ? 7.418 12.591 -20.395 1.00 80.00 270 ILE A N 1
ATOM 2145 C CA . ILE A 1 270 ? 6.296 13.410 -20.882 1.00 80.00 270 ILE A CA 1
ATOM 2146 C C . ILE A 1 270 ? 6.397 13.580 -22.403 1.00 80.00 270 ILE A C 1
ATOM 2148 O O . ILE A 1 270 ? 5.432 13.314 -23.117 1.00 80.00 270 ILE A O 1
ATOM 2152 N N . ALA A 1 271 ? 7.574 13.976 -22.902 1.00 75.88 271 ALA A N 1
ATOM 2153 C CA . ALA A 1 271 ? 7.802 14.172 -24.333 1.00 75.88 271 ALA A CA 1
ATOM 2154 C C . ALA A 1 271 ? 7.608 12.872 -25.128 1.00 75.88 271 ALA A C 1
ATOM 2156 O O . ALA A 1 271 ? 7.039 12.881 -26.218 1.00 75.88 271 ALA A O 1
ATOM 2157 N N . LEU A 1 272 ? 8.041 11.747 -24.561 1.00 78.19 272 LEU A N 1
ATOM 2158 C CA . LEU A 1 272 ? 7.900 10.434 -25.172 1.00 78.19 272 LEU A CA 1
ATOM 2159 C C . LEU A 1 272 ? 6.436 9.983 -25.274 1.00 78.19 272 LEU A C 1
ATOM 2161 O O . LEU A 1 272 ? 6.015 9.478 -26.314 1.00 78.19 272 LEU A O 1
ATOM 2165 N N . VAL A 1 273 ? 5.641 10.197 -24.225 1.00 84.00 273 VAL A N 1
ATOM 2166 C CA . VAL A 1 273 ? 4.200 9.905 -24.230 1.00 84.00 273 VAL A CA 1
ATOM 2167 C C . VAL A 1 273 ? 3.453 10.834 -25.191 1.00 84.00 273 VAL A C 1
ATOM 2169 O O . VAL A 1 273 ? 2.573 10.372 -25.924 1.00 84.00 273 VAL A O 1
ATOM 2172 N N . ASP A 1 274 ? 3.837 12.111 -25.252 1.00 81.56 274 ASP A N 1
ATOM 2173 C CA . ASP A 1 274 ? 3.285 13.073 -26.210 1.00 81.56 274 ASP A CA 1
ATOM 2174 C C . ASP A 1 274 ? 3.567 12.683 -27.670 1.00 81.56 274 ASP A C 1
ATOM 2176 O O . ASP A 1 274 ? 2.694 12.861 -28.518 1.00 81.56 274 ASP A O 1
ATOM 2180 N N . ASP A 1 275 ? 4.747 12.135 -27.970 1.00 79.44 275 ASP A N 1
ATOM 2181 C CA . ASP A 1 275 ? 5.109 11.663 -29.314 1.00 79.44 275 ASP A CA 1
ATOM 2182 C C . ASP A 1 275 ? 4.421 10.336 -29.678 1.00 79.44 275 ASP A C 1
ATOM 2184 O O . ASP A 1 275 ? 3.915 10.168 -30.789 1.00 79.44 275 ASP A O 1
ATOM 2188 N N . LYS A 1 276 ? 4.391 9.372 -28.748 1.00 79.69 276 LYS A N 1
ATOM 2189 C CA . LYS A 1 276 ? 3.986 7.987 -29.045 1.00 79.69 276 LYS A CA 1
ATOM 2190 C C . LYS A 1 276 ? 2.509 7.689 -28.821 1.00 79.69 276 LYS A C 1
ATOM 2192 O O . LYS A 1 276 ? 1.960 6.836 -29.519 1.00 79.69 276 LYS A O 1
ATOM 2197 N N . LEU A 1 277 ? 1.872 8.330 -27.842 1.00 82.88 277 LEU A N 1
ATOM 2198 C CA . LEU A 1 277 ? 0.522 7.969 -27.391 1.00 82.88 277 LEU A CA 1
ATOM 2199 C C . LEU A 1 277 ? -0.505 9.087 -27.592 1.00 82.88 277 LEU A C 1
ATOM 2201 O O . LEU A 1 277 ? -1.685 8.802 -27.826 1.00 82.88 277 LEU A O 1
ATOM 2205 N N . ARG A 1 278 ? -0.096 10.359 -27.512 1.00 87.75 278 ARG A N 1
ATOM 2206 C CA . ARG A 1 278 ? -1.028 11.489 -27.606 1.00 87.75 278 ARG A CA 1
ATOM 2207 C C . ARG A 1 278 ? -1.667 11.586 -28.994 1.00 87.75 278 ARG A C 1
ATOM 2209 O O . ARG A 1 278 ? -1.025 11.447 -30.030 1.00 87.75 278 ARG A O 1
ATOM 2216 N N . ARG A 1 279 ? -2.974 11.853 -29.013 1.00 88.31 279 ARG A N 1
ATOM 2217 C CA . ARG A 1 279 ? -3.757 12.133 -30.226 1.00 88.31 279 ARG A CA 1
ATOM 2218 C C . ARG A 1 279 ? -4.080 13.630 -30.307 1.00 88.31 279 ARG A C 1
ATOM 2220 O O . ARG A 1 279 ? -4.052 14.295 -29.277 1.00 88.31 279 ARG A O 1
ATOM 2227 N N . PRO A 1 280 ? -4.466 14.168 -31.480 1.00 81.06 280 PRO A N 1
ATOM 2228 C CA . PRO A 1 280 ? -4.849 15.579 -31.609 1.00 81.06 280 PRO A CA 1
ATOM 2229 C C . PRO A 1 280 ? -5.984 16.018 -30.671 1.00 81.06 280 PRO A C 1
ATOM 2231 O O . PRO A 1 280 ? -6.026 17.173 -30.269 1.00 81.06 280 PRO A O 1
ATOM 2234 N N . ALA A 1 281 ? -6.882 15.096 -30.305 1.00 79.75 281 ALA A N 1
ATOM 2235 C CA . ALA A 1 281 ? -7.972 15.340 -29.360 1.00 79.75 281 ALA A CA 1
ATOM 2236 C C . ALA A 1 281 ? -7.532 15.336 -27.883 1.00 79.75 281 ALA A C 1
ATOM 2238 O O . ALA A 1 281 ? -8.338 15.659 -27.016 1.00 79.75 281 ALA A O 1
ATOM 2239 N N . HIS A 1 282 ? -6.292 14.936 -27.584 1.00 87.12 282 HIS A N 1
ATOM 2240 C CA . HIS A 1 282 ? -5.782 14.870 -26.219 1.00 87.12 282 HIS A CA 1
ATOM 2241 C C . HIS A 1 282 ? -5.046 16.165 -25.850 1.00 87.12 282 HIS A C 1
ATOM 2243 O O . HIS A 1 282 ? -4.202 16.661 -26.611 1.00 87.12 282 HIS A O 1
ATOM 2249 N N . ALA A 1 283 ? -5.313 16.670 -24.648 1.00 78.50 283 ALA A N 1
ATOM 2250 C CA . ALA A 1 283 ? -4.556 17.759 -24.048 1.00 78.50 283 ALA A CA 1
ATOM 2251 C C . ALA A 1 283 ? -3.105 17.321 -23.715 1.00 78.50 283 ALA A C 1
ATOM 2253 O O . ALA A 1 283 ? -2.813 16.119 -23.688 1.00 78.50 283 ALA A O 1
ATOM 2254 N N . PRO A 1 284 ? -2.171 18.276 -23.515 1.00 79.31 284 PRO A N 1
ATOM 2255 C CA . PRO A 1 284 ? -0.763 17.978 -23.239 1.00 79.31 284 PRO A CA 1
ATOM 2256 C C . PRO A 1 284 ? -0.561 17.084 -22.009 1.00 79.31 284 PRO A C 1
ATOM 2258 O O . PRO A 1 284 ? -1.252 17.247 -20.999 1.00 79.31 284 PRO A O 1
ATOM 2261 N N . THR A 1 285 ? 0.401 16.161 -22.090 1.00 83.75 285 THR A N 1
ATOM 2262 C CA . THR A 1 285 ? 0.720 15.236 -20.993 1.00 83.75 285 THR A CA 1
ATOM 2263 C C . THR A 1 285 ? 1.280 15.979 -19.778 1.00 83.75 285 THR A C 1
ATOM 2265 O O . THR A 1 285 ? 2.046 16.936 -19.904 1.00 83.75 285 THR A O 1
ATOM 2268 N N . VAL A 1 286 ? 0.906 15.516 -18.584 1.00 80.69 286 VAL A N 1
ATOM 2269 C CA . VAL A 1 286 ? 1.400 16.031 -17.297 1.00 80.69 286 VAL A CA 1
ATOM 2270 C C . VAL A 1 286 ? 2.331 15.013 -16.657 1.00 80.69 286 VAL A C 1
ATOM 2272 O O . VAL A 1 286 ? 2.055 13.818 -16.710 1.00 80.69 286 VAL A O 1
ATOM 2275 N N . GLY A 1 287 ? 3.415 15.473 -16.032 1.00 78.50 287 GLY A N 1
ATOM 2276 C CA . GLY A 1 287 ? 4.286 14.625 -15.224 1.00 78.50 287 GLY A CA 1
ATOM 2277 C C . GLY A 1 287 ? 4.163 14.913 -13.734 1.00 78.50 287 GLY A C 1
ATOM 2278 O O . GLY A 1 287 ? 4.132 16.072 -13.317 1.00 78.50 287 GLY A O 1
ATOM 2279 N N . ILE A 1 288 ? 4.167 13.856 -12.930 1.00 76.81 288 ILE A N 1
ATOM 2280 C CA . ILE A 1 288 ? 4.218 13.907 -11.471 1.00 76.81 288 ILE A CA 1
ATOM 2281 C C . ILE A 1 288 ? 5.482 13.171 -11.028 1.00 76.81 288 ILE A C 1
ATOM 2283 O O . ILE A 1 288 ? 5.676 11.997 -11.339 1.00 76.81 288 ILE A O 1
ATOM 2287 N N . LEU A 1 289 ? 6.357 13.866 -10.307 1.00 72.81 289 LEU A N 1
ATOM 2288 C CA . LEU A 1 289 ? 7.513 13.265 -9.659 1.00 72.81 289 LEU A CA 1
ATOM 2289 C C . LEU A 1 289 ? 7.220 13.122 -8.173 1.00 72.81 289 LEU A C 1
ATOM 2291 O O . LEU A 1 289 ? 6.948 14.108 -7.483 1.00 72.81 289 LEU A O 1
ATOM 2295 N N . ILE A 1 290 ? 7.352 11.899 -7.681 1.00 66.44 290 ILE A N 1
ATOM 2296 C CA . ILE A 1 290 ? 7.170 11.579 -6.275 1.00 66.44 290 ILE A CA 1
ATOM 2297 C C . ILE A 1 290 ? 8.531 11.194 -5.694 1.00 66.44 290 ILE A C 1
ATOM 2299 O O . ILE A 1 290 ? 9.112 10.172 -6.065 1.00 66.44 290 ILE A O 1
ATOM 2303 N N . CYS A 1 291 ? 9.049 12.015 -4.779 1.00 58.78 291 CYS A N 1
ATOM 2304 C CA . CYS A 1 291 ? 10.279 11.741 -4.039 1.00 58.78 291 CYS A CA 1
ATOM 2305 C C . CYS A 1 291 ? 9.939 11.461 -2.572 1.00 58.78 291 CYS A C 1
ATOM 2307 O O . CYS A 1 291 ? 9.306 12.292 -1.925 1.00 58.78 291 CYS A O 1
ATOM 2309 N N . GLY A 1 292 ? 10.347 10.312 -2.031 1.00 51.66 292 GLY A N 1
ATOM 2310 C CA . GLY A 1 292 ? 9.991 9.930 -0.661 1.00 51.66 292 GLY A CA 1
ATOM 2311 C C . GLY A 1 292 ? 11.098 9.218 0.104 1.00 51.66 292 GLY A C 1
ATOM 2312 O O . GLY A 1 292 ? 11.740 8.307 -0.414 1.00 51.66 292 GLY A O 1
ATOM 2313 N N . SER A 1 293 ? 11.290 9.605 1.365 1.00 44.12 293 SER A N 1
ATOM 2314 C CA . SER A 1 293 ? 12.052 8.869 2.380 1.00 44.12 293 SER A CA 1
ATOM 2315 C C . SER A 1 293 ? 11.253 8.793 3.688 1.00 44.12 293 SER A C 1
ATOM 2317 O O . SER A 1 293 ? 10.279 9.520 3.845 1.00 44.12 293 SER A O 1
ATOM 2319 N N . ARG A 1 294 ? 11.681 7.946 4.638 1.00 37.53 294 ARG A N 1
ATOM 2320 C CA . ARG A 1 294 ? 10.981 7.601 5.898 1.00 37.53 294 ARG A CA 1
ATOM 2321 C C . ARG A 1 294 ? 10.378 8.782 6.692 1.00 37.53 294 ARG A C 1
ATOM 2323 O O . ARG A 1 294 ? 9.432 8.546 7.427 1.00 37.53 294 ARG A O 1
ATOM 2330 N N . ASN A 1 295 ? 10.902 10.005 6.548 1.00 32.81 295 ASN A N 1
ATOM 2331 C CA . ASN A 1 295 ? 10.458 11.205 7.276 1.00 32.81 295 ASN A CA 1
ATOM 2332 C C . ASN A 1 295 ? 10.297 12.463 6.387 1.00 32.81 295 ASN A C 1
ATOM 2334 O O . ASN A 1 295 ? 10.141 13.556 6.925 1.00 32.81 295 ASN A O 1
ATOM 2338 N N . ASP A 1 296 ? 10.409 12.350 5.059 1.00 39.62 296 ASP A N 1
ATOM 2339 C CA . ASP A 1 296 ? 10.365 13.503 4.145 1.00 39.62 296 ASP A CA 1
ATOM 2340 C C . ASP A 1 296 ? 9.864 13.049 2.769 1.00 39.62 296 ASP A C 1
ATOM 2342 O O . ASP A 1 296 ? 10.534 12.265 2.083 1.00 39.62 296 ASP A O 1
ATOM 2346 N N . HIS A 1 297 ? 8.666 13.504 2.400 1.00 50.47 297 HIS A N 1
ATOM 2347 C CA . HIS A 1 297 ? 8.014 13.222 1.126 1.00 50.47 297 HIS A CA 1
ATOM 2348 C C . HIS A 1 297 ? 7.807 14.546 0.389 1.00 50.47 297 HIS A C 1
ATOM 2350 O O . HIS A 1 297 ? 7.080 15.419 0.852 1.00 50.47 297 HIS A O 1
ATOM 2356 N N . THR A 1 298 ? 8.452 14.706 -0.764 1.00 49.25 298 THR A N 1
ATOM 2357 C CA . THR A 1 298 ? 8.298 15.881 -1.624 1.00 49.25 298 THR A CA 1
ATOM 2358 C C . THR A 1 298 ? 7.658 15.457 -2.941 1.00 49.25 298 THR A C 1
ATOM 2360 O O . THR A 1 298 ? 8.239 14.676 -3.698 1.00 49.25 298 THR A O 1
ATOM 2363 N N . VAL A 1 299 ? 6.484 16.006 -3.247 1.00 50.25 299 VAL A N 1
ATOM 2364 C CA . VAL A 1 299 ? 5.800 15.809 -4.533 1.00 50.25 299 VAL A CA 1
ATOM 2365 C C . VAL A 1 299 ? 5.993 17.052 -5.397 1.00 50.25 299 VAL A C 1
ATOM 2367 O O . VAL A 1 299 ? 5.847 18.181 -4.926 1.00 50.25 299 VAL A O 1
ATOM 2370 N N . ARG A 1 300 ? 6.371 16.860 -6.662 1.00 53.97 300 ARG A N 1
ATOM 2371 C CA . ARG A 1 300 ? 6.629 17.941 -7.624 1.00 53.97 300 ARG A CA 1
ATOM 2372 C C . ARG A 1 300 ? 5.929 17.666 -8.949 1.00 53.97 300 ARG A C 1
ATOM 2374 O O . ARG A 1 300 ? 5.954 16.540 -9.439 1.00 53.97 300 ARG A O 1
ATOM 2381 N N . TYR A 1 301 ? 5.373 18.710 -9.559 1.00 50.94 301 TYR A N 1
ATOM 2382 C CA . TYR A 1 301 ? 4.650 18.619 -10.830 1.00 50.94 301 TYR A CA 1
ATOM 2383 C C . TYR A 1 301 ? 5.463 19.248 -11.960 1.00 50.94 301 TYR A C 1
ATOM 2385 O O . TYR A 1 301 ? 6.115 20.280 -11.781 1.00 50.94 301 TYR A O 1
ATOM 2393 N N . ALA A 1 302 ? 5.399 18.637 -13.140 1.00 56.19 302 ALA A N 1
ATOM 2394 C CA . ALA A 1 302 ? 5.971 19.160 -14.374 1.00 56.19 302 ALA A CA 1
ATOM 2395 C C . ALA A 1 302 ? 4.862 19.301 -15.429 1.00 56.19 302 ALA A C 1
ATOM 2397 O O . ALA A 1 302 ? 4.210 18.320 -15.796 1.00 56.19 302 ALA A O 1
ATOM 2398 N N . LEU A 1 303 ? 4.643 20.532 -15.905 1.00 51.78 303 LEU A N 1
ATOM 2399 C CA . LEU A 1 303 ? 3.640 20.865 -16.921 1.00 51.78 303 LEU A CA 1
ATOM 2400 C C . LEU A 1 303 ? 4.308 21.324 -18.216 1.00 51.78 303 LEU A C 1
ATOM 2402 O O . LEU A 1 303 ? 5.180 22.189 -18.194 1.00 51.78 303 LEU A O 1
ATOM 2406 N N . ASN A 1 304 ? 3.834 20.824 -19.355 1.00 48.59 304 ASN A N 1
ATOM 2407 C CA . ASN A 1 304 ? 4.257 21.324 -20.657 1.00 48.59 304 ASN A CA 1
ATOM 2408 C C . ASN A 1 304 ? 3.442 22.582 -21.027 1.00 48.59 304 ASN A C 1
ATOM 2410 O O . ASN A 1 304 ? 2.322 22.471 -21.529 1.00 48.59 304 ASN A O 1
ATOM 2414 N N . GLN A 1 305 ? 3.960 23.787 -20.750 1.00 44.44 305 GLN A N 1
ATOM 2415 C CA . GLN A 1 305 ? 3.318 25.021 -21.218 1.00 44.44 305 GLN A CA 1
ATOM 2416 C C . GLN A 1 305 ? 3.649 25.260 -22.694 1.00 44.44 305 GLN A C 1
ATOM 2418 O O . GLN A 1 305 ? 4.807 25.357 -23.099 1.00 44.44 305 GLN A O 1
ATOM 2423 N N . SER A 1 306 ? 2.605 25.361 -23.513 1.00 39.62 306 SER A N 1
ATOM 2424 C CA . SER A 1 306 ? 2.734 25.609 -24.947 1.00 39.62 306 SER A CA 1
ATOM 2425 C C . SER A 1 306 ? 3.280 27.021 -25.183 1.00 39.62 306 SER A C 1
ATOM 2427 O O . SER A 1 306 ? 2.564 27.991 -24.952 1.00 39.62 306 SER A O 1
ATOM 2429 N N . GLY A 1 307 ? 4.529 27.150 -25.651 1.00 38.31 307 GLY A N 1
ATOM 2430 C CA . GLY A 1 307 ? 5.036 28.450 -26.113 1.00 38.31 307 GLY A CA 1
ATOM 2431 C C . GLY A 1 307 ? 6.546 28.697 -26.162 1.00 38.31 307 GLY A C 1
ATOM 2432 O O . GLY A 1 307 ? 6.933 29.750 -26.663 1.00 38.31 307 GLY A O 1
ATOM 2433 N N . SER A 1 308 ? 7.428 27.801 -25.698 1.00 28.02 308 SER A N 1
ATOM 2434 C CA . SER A 1 308 ? 8.871 27.922 -25.990 1.00 28.02 308 SER A CA 1
ATOM 2435 C C . SER A 1 308 ? 9.665 26.632 -25.751 1.00 28.02 308 SER A C 1
ATOM 2437 O O . SER A 1 308 ? 9.337 25.893 -24.827 1.00 28.02 308 SER A O 1
ATOM 2439 N N . PRO A 1 309 ? 10.746 26.364 -26.516 1.00 30.55 309 PRO A N 1
ATOM 2440 C CA . PRO A 1 309 ? 11.413 25.057 -26.531 1.00 30.55 309 PRO A CA 1
ATOM 2441 C C . PRO A 1 309 ? 12.239 24.697 -25.283 1.00 30.55 309 PRO A C 1
ATOM 2443 O O . PRO A 1 309 ? 12.819 23.618 -25.262 1.00 30.55 309 PRO A O 1
ATOM 2446 N N . MET A 1 310 ? 12.364 25.566 -24.270 1.00 30.28 310 MET A N 1
ATOM 2447 C CA . MET A 1 310 ? 13.315 25.352 -23.161 1.00 30.28 310 MET A CA 1
ATOM 2448 C C . MET A 1 310 ? 12.910 25.939 -21.795 1.00 30.28 310 MET A C 1
ATOM 2450 O O . MET A 1 310 ? 13.777 26.199 -20.966 1.00 30.28 310 MET A O 1
ATOM 2454 N N . ALA A 1 311 ? 11.625 26.147 -21.503 1.00 29.08 311 ALA A N 1
ATOM 2455 C CA . ALA A 1 311 ? 11.229 26.590 -20.161 1.00 29.08 311 ALA A CA 1
ATOM 2456 C C . ALA A 1 311 ? 9.990 25.841 -19.670 1.00 29.08 311 ALA A C 1
ATOM 2458 O O . ALA A 1 311 ? 8.861 26.267 -19.886 1.00 29.08 311 ALA A O 1
ATOM 2459 N N . ILE A 1 312 ? 10.226 24.717 -18.994 1.00 37.16 312 ILE A N 1
ATOM 2460 C CA . ILE A 1 312 ? 9.220 24.022 -18.189 1.00 37.16 312 ILE A CA 1
ATOM 2461 C C . ILE A 1 312 ? 9.598 24.247 -16.732 1.00 37.16 312 ILE A C 1
ATOM 2463 O O . ILE A 1 312 ? 10.691 23.881 -16.296 1.00 37.16 312 ILE A O 1
ATOM 2467 N N . SER A 1 313 ? 8.721 24.909 -15.987 1.00 40.50 313 SER A N 1
ATOM 2468 C CA . SER A 1 313 ? 8.923 25.146 -14.563 1.00 40.50 313 SER A CA 1
ATOM 2469 C C . SER A 1 313 ? 8.493 23.905 -13.781 1.00 40.50 313 SER A C 1
ATOM 2471 O O . SER A 1 313 ? 7.458 23.303 -14.060 1.00 40.50 313 SER A O 1
ATOM 2473 N N . THR A 1 314 ? 9.303 23.491 -12.808 1.00 45.06 314 THR A N 1
ATOM 2474 C CA . THR A 1 314 ? 8.864 22.515 -11.807 1.00 45.06 314 THR A CA 1
ATOM 2475 C C . THR A 1 314 ? 8.021 23.256 -10.780 1.00 45.06 314 THR A C 1
ATOM 2477 O O . THR A 1 314 ? 8.517 24.188 -10.146 1.00 45.06 314 THR A O 1
ATOM 2480 N N . TYR A 1 315 ? 6.766 22.854 -10.631 1.00 48.66 315 TYR A N 1
ATOM 2481 C CA . TYR A 1 315 ? 5.800 23.495 -9.745 1.00 48.66 315 TYR A CA 1
ATOM 2482 C C . TYR A 1 315 ? 5.664 22.691 -8.446 1.00 48.66 315 TYR A C 1
ATOM 2484 O O . TYR A 1 315 ? 5.657 21.455 -8.462 1.00 48.66 315 TYR A O 1
ATOM 2492 N N . THR A 1 316 ? 5.540 23.385 -7.314 1.00 50.06 316 THR A N 1
ATOM 2493 C CA . THR A 1 316 ? 4.819 22.828 -6.158 1.00 50.06 316 THR A CA 1
ATOM 2494 C C . THR A 1 316 ? 3.324 22.913 -6.445 1.00 50.06 316 THR A C 1
ATOM 2496 O O . THR A 1 316 ? 2.903 23.711 -7.287 1.00 50.06 316 THR A O 1
ATOM 2499 N N . TYR A 1 317 ? 2.509 22.101 -5.776 1.00 48.44 317 TYR A N 1
ATOM 2500 C CA . TYR A 1 317 ? 1.067 22.086 -6.023 1.00 48.44 317 TYR A CA 1
ATOM 2501 C C . TYR A 1 317 ? 0.430 23.487 -5.921 1.00 48.44 317 TYR A C 1
ATOM 2503 O O . TYR A 1 317 ? -0.367 23.867 -6.781 1.00 48.44 317 TYR A O 1
ATOM 2511 N N . GLU A 1 318 ? 0.866 24.320 -4.965 1.00 44.59 318 GLU A N 1
ATOM 2512 C CA . GLU A 1 318 ? 0.326 25.680 -4.785 1.00 44.59 318 GLU A CA 1
ATOM 2513 C C . GLU A 1 318 ? 0.626 26.619 -5.964 1.00 44.59 318 GLU A C 1
ATOM 2515 O O . GLU A 1 318 ? -0.016 27.655 -6.118 1.00 44.59 318 GLU A O 1
ATOM 2520 N N . THR A 1 319 ? 1.592 26.254 -6.809 1.00 50.62 319 THR A N 1
ATOM 2521 C CA . THR A 1 319 ? 2.030 27.048 -7.966 1.00 50.62 319 THR A CA 1
ATOM 2522 C C . THR A 1 319 ? 1.467 26.549 -9.300 1.00 50.62 319 THR A C 1
ATOM 2524 O O . THR A 1 319 ? 1.764 27.135 -10.342 1.00 50.62 319 THR A O 1
ATOM 2527 N N . LEU A 1 320 ? 0.648 25.490 -9.286 1.00 57.62 320 LEU A N 1
ATOM 2528 C CA . LEU A 1 320 ? -0.083 25.017 -10.464 1.00 57.62 320 LEU A CA 1
ATOM 2529 C C . LEU A 1 320 ? -1.170 26.024 -10.890 1.00 57.62 320 LEU A C 1
ATOM 2531 O O . LEU A 1 320 ? -1.740 26.710 -10.041 1.00 57.62 320 LEU A O 1
ATOM 2535 N N . PRO A 1 321 ? -1.512 26.115 -12.188 1.00 67.00 321 PRO A N 1
ATOM 2536 C CA . PRO A 1 321 ? -2.645 26.929 -12.605 1.00 67.00 321 PRO A CA 1
ATOM 2537 C C . PRO A 1 321 ? -3.972 26.386 -12.024 1.00 67.00 321 PRO A C 1
ATOM 2539 O O . PRO A 1 321 ? -4.086 25.184 -11.766 1.00 67.00 321 PRO A O 1
ATOM 2542 N N . PRO A 1 322 ? -5.003 27.234 -11.831 1.00 59.44 322 PRO A N 1
ATOM 2543 C CA . PRO A 1 322 ? -6.222 26.853 -11.103 1.00 59.44 322 PRO A CA 1
ATOM 2544 C C . PRO A 1 322 ? -6.991 25.669 -11.707 1.00 59.44 322 PRO A C 1
ATOM 2546 O O . PRO A 1 322 ? -7.633 24.914 -10.981 1.00 59.44 322 PRO A O 1
ATOM 2549 N N . ALA A 1 323 ? -6.931 25.496 -13.032 1.00 58.31 323 ALA A N 1
ATOM 2550 C CA . ALA A 1 323 ? -7.583 24.386 -13.725 1.00 58.31 323 ALA A CA 1
ATOM 2551 C C . ALA A 1 323 ? -6.884 23.043 -13.443 1.00 58.31 323 ALA A C 1
ATOM 2553 O O . ALA A 1 323 ? -7.542 22.018 -13.275 1.00 58.31 323 ALA A O 1
ATOM 2554 N N . GLU A 1 324 ? -5.555 23.048 -13.349 1.00 60.00 324 GLU A N 1
ATOM 2555 C CA . GLU A 1 324 ? -4.740 21.899 -12.971 1.00 60.00 324 GLU A CA 1
ATOM 2556 C C . GLU A 1 324 ? -4.878 21.584 -11.474 1.00 60.00 324 GLU A C 1
ATOM 2558 O O . GLU A 1 324 ? -5.061 20.416 -11.141 1.00 60.00 324 GLU A O 1
ATOM 2563 N N . GLN A 1 325 ? -4.909 22.592 -10.591 1.00 56.91 325 GLN A N 1
ATOM 2564 C CA . GLN A 1 325 ? -5.152 22.406 -9.147 1.00 56.91 325 GLN A CA 1
ATOM 2565 C C . GLN A 1 325 ? -6.498 21.734 -8.852 1.00 56.91 325 GLN A C 1
ATOM 2567 O O . GLN A 1 325 ? -6.600 20.913 -7.960 1.00 56.91 325 GLN A O 1
ATOM 2572 N N . GLN A 1 326 ? -7.549 22.027 -9.615 1.00 58.00 326 GLN A N 1
ATOM 2573 C CA . GLN A 1 326 ? -8.855 21.390 -9.394 1.00 58.00 326 GLN A CA 1
ATOM 2574 C C . GLN A 1 326 ? -8.934 19.930 -9.872 1.00 58.00 326 GLN A C 1
ATOM 2576 O O . GLN A 1 326 ? -9.937 19.264 -9.624 1.00 58.00 326 GLN A O 1
ATOM 2581 N N . SER A 1 327 ? -7.925 19.440 -10.597 1.00 54.41 327 SER A N 1
ATOM 2582 C CA . SER A 1 327 ? -7.990 18.167 -11.335 1.00 54.41 327 SER A CA 1
ATOM 2583 C C . SER A 1 327 ? -6.876 17.181 -11.008 1.00 54.41 327 SER A C 1
ATOM 2585 O O . SER A 1 327 ? -7.046 15.975 -11.175 1.00 54.41 327 SER A O 1
ATOM 2587 N N . LEU A 1 328 ? -5.726 17.678 -10.558 1.00 61.78 328 LEU A N 1
ATOM 2588 C CA . LEU A 1 328 ? -4.618 16.861 -10.100 1.00 61.78 328 LEU A CA 1
ATOM 2589 C C . LEU A 1 328 ? -4.714 16.743 -8.573 1.00 61.78 328 LEU A C 1
ATOM 2591 O O . LEU A 1 328 ? -5.002 17.745 -7.925 1.00 61.78 328 LEU A O 1
ATOM 2595 N N . PRO A 1 329 ? -4.484 15.554 -7.992 1.00 56.16 329 PRO A N 1
ATOM 2596 C CA . PRO A 1 329 ? -4.448 15.398 -6.537 1.00 56.16 329 PRO A CA 1
ATOM 2597 C C . PRO A 1 329 ? -3.331 16.259 -5.951 1.00 56.16 329 PRO A C 1
ATOM 2599 O O . PRO A 1 329 ? -2.324 16.474 -6.634 1.00 56.16 329 PRO A O 1
ATOM 2602 N N . ASP A 1 330 ? -3.492 16.737 -4.717 1.00 56.41 330 ASP A N 1
ATOM 2603 C CA . ASP A 1 330 ? -2.493 17.590 -4.082 1.00 56.41 330 ASP A CA 1
ATOM 2604 C C . ASP A 1 330 ? -1.251 16.817 -3.599 1.00 56.41 330 ASP A C 1
ATOM 2606 O O . ASP A 1 330 ? -1.196 15.581 -3.579 1.00 56.41 330 ASP A O 1
ATOM 2610 N N . ALA A 1 331 ? -0.195 17.571 -3.283 1.00 52.38 331 ALA A N 1
ATOM 2611 C CA . ALA A 1 331 ? 1.084 17.012 -2.861 1.00 52.38 331 ALA A CA 1
ATOM 2612 C C . ALA A 1 331 ? 0.995 16.280 -1.509 1.00 52.38 331 ALA A C 1
ATOM 2614 O O . ALA A 1 331 ? 1.751 15.331 -1.298 1.00 52.38 331 ALA A O 1
ATOM 2615 N N . GLU A 1 332 ? 0.093 16.694 -0.613 1.00 50.81 332 GLU A N 1
ATOM 2616 C CA . GLU A 1 332 ? -0.098 16.084 0.706 1.00 50.81 332 GLU A CA 1
ATOM 2617 C C . GLU A 1 332 ? -0.908 14.785 0.613 1.00 50.81 332 GLU A C 1
ATOM 2619 O O . GLU A 1 332 ? -0.559 13.817 1.283 1.00 50.81 332 GLU A O 1
ATOM 2624 N N . ASP A 1 333 ? -1.908 14.707 -0.263 1.00 52.47 333 ASP A N 1
ATOM 2625 C CA . ASP A 1 333 ? -2.707 13.513 -0.543 1.00 52.47 333 ASP A CA 1
ATOM 2626 C C . ASP A 1 333 ? -1.851 12.409 -1.181 1.00 52.47 333 ASP A C 1
ATOM 2628 O O . ASP A 1 333 ? -1.926 11.238 -0.793 1.00 52.47 333 ASP A O 1
ATOM 2632 N N . LEU A 1 334 ? -0.971 12.785 -2.117 1.00 56.03 334 LEU A N 1
ATOM 2633 C CA . LEU A 1 334 ? 0.013 11.874 -2.707 1.00 56.03 334 LEU A CA 1
ATOM 2634 C C . LEU A 1 334 ? 1.105 11.468 -1.707 1.00 56.03 334 LEU A C 1
ATOM 2636 O O . LEU A 1 334 ? 1.533 10.315 -1.722 1.00 56.03 334 LEU A O 1
ATOM 2640 N N . ALA A 1 335 ? 1.549 12.374 -0.828 1.00 50.00 335 ALA A N 1
ATOM 2641 C CA . ALA A 1 335 ? 2.546 12.082 0.204 1.00 50.00 335 ALA A CA 1
ATOM 2642 C C . ALA A 1 335 ? 1.994 11.190 1.332 1.00 50.00 335 ALA A C 1
ATOM 2644 O O . ALA A 1 335 ? 2.649 10.228 1.732 1.00 50.00 335 ALA A O 1
ATOM 2645 N N . ALA A 1 336 ? 0.777 11.454 1.809 1.00 48.94 336 ALA A N 1
ATOM 2646 C CA . ALA A 1 336 ? 0.114 10.695 2.868 1.00 48.94 336 ALA A CA 1
ATOM 2647 C C . ALA A 1 336 ? -0.196 9.252 2.443 1.00 48.94 336 ALA A C 1
ATOM 2649 O O . ALA A 1 336 ? -0.125 8.330 3.258 1.00 48.94 336 ALA A O 1
ATOM 2650 N N . ALA A 1 337 ? -0.469 9.031 1.156 1.00 47.03 337 ALA A N 1
ATOM 2651 C CA . ALA A 1 337 ? -0.623 7.696 0.590 1.00 47.03 337 ALA A CA 1
ATOM 2652 C C . ALA A 1 337 ? 0.661 6.842 0.643 1.00 47.03 337 ALA A C 1
ATOM 2654 O O . ALA A 1 337 ? 0.572 5.612 0.625 1.00 47.03 337 ALA A O 1
ATOM 2655 N N . LEU A 1 338 ? 1.839 7.474 0.744 1.00 46.62 338 LEU A N 1
ATOM 2656 C CA . LEU A 1 338 ? 3.156 6.822 0.759 1.00 46.62 338 LEU A CA 1
ATOM 2657 C C . LEU A 1 338 ? 3.671 6.510 2.175 1.00 46.62 338 LEU A C 1
ATOM 2659 O O . LEU A 1 338 ? 4.578 5.693 2.322 1.00 46.62 338 LEU A O 1
ATOM 2663 N N . SER A 1 339 ? 3.114 7.129 3.222 1.00 40.34 339 SER A N 1
ATOM 2664 C CA . SER A 1 339 ? 3.635 7.044 4.599 1.00 40.34 339 SER A CA 1
ATOM 2665 C C . SER A 1 339 ? 3.186 5.807 5.405 1.00 40.34 339 SER A C 1
ATOM 2667 O O . SER A 1 339 ? 3.505 5.707 6.586 1.00 40.34 339 SER A O 1
ATOM 2669 N N . LEU A 1 340 ? 2.464 4.848 4.810 1.00 40.53 340 LEU A N 1
ATOM 2670 C CA . LEU A 1 340 ? 1.858 3.691 5.506 1.00 40.53 340 LEU A CA 1
ATOM 2671 C C . LEU A 1 340 ? 2.624 2.354 5.359 1.00 40.53 340 LEU A C 1
ATOM 2673 O O . LEU A 1 340 ? 2.039 1.282 5.522 1.00 40.53 340 LEU A O 1
ATOM 2677 N N . LEU A 1 341 ? 3.926 2.380 5.062 1.00 34.91 341 LEU A N 1
ATOM 2678 C CA . LEU A 1 341 ? 4.730 1.155 4.944 1.00 34.91 341 LEU A CA 1
ATOM 2679 C C . LEU A 1 341 ? 4.974 0.474 6.315 1.00 34.91 341 LEU A C 1
ATOM 2681 O O . LEU A 1 341 ? 5.332 1.166 7.271 1.00 34.91 341 LEU A O 1
ATOM 2685 N N . PRO A 1 342 ? 4.831 -0.865 6.443 1.00 32.59 342 PRO A N 1
ATOM 2686 C CA . PRO A 1 342 ? 5.178 -1.585 7.670 1.00 32.59 342 PRO A CA 1
ATOM 2687 C C . PRO A 1 342 ? 6.691 -1.571 7.928 1.00 32.59 342 PRO A C 1
ATOM 2689 O O . PRO A 1 342 ? 7.486 -1.701 6.999 1.00 32.59 342 PRO A O 1
ATOM 2692 N N . ALA A 1 343 ? 7.092 -1.468 9.199 1.00 31.88 343 ALA A N 1
ATOM 2693 C CA . ALA A 1 343 ? 8.463 -1.751 9.621 1.00 31.88 343 ALA A CA 1
ATOM 2694 C C . ALA A 1 343 ? 8.787 -3.240 9.394 1.00 31.88 343 ALA A C 1
ATOM 2696 O O . ALA A 1 343 ? 7.944 -4.094 9.672 1.00 31.88 343 ALA A O 1
ATOM 2697 N N . GLU A 1 344 ? 9.994 -3.539 8.904 1.00 27.52 344 GLU A N 1
ATOM 2698 C CA . GLU A 1 344 ? 10.494 -4.907 8.717 1.00 27.52 344 GLU A CA 1
ATOM 2699 C C . GLU A 1 344 ? 10.265 -5.755 9.980 1.00 27.52 344 GLU A C 1
ATOM 2701 O O . GLU A 1 344 ? 10.705 -5.397 11.075 1.00 27.52 344 GLU A O 1
ATOM 2706 N N . SER A 1 345 ? 9.589 -6.894 9.819 1.00 25.72 345 SER A N 1
ATOM 2707 C CA . SER A 1 345 ? 9.592 -7.964 10.814 1.00 25.72 345 SER A CA 1
ATOM 2708 C C . SER A 1 345 ? 10.627 -8.991 10.374 1.00 25.72 345 SER A C 1
ATOM 2710 O O . SER A 1 345 ? 10.496 -9.623 9.333 1.00 25.72 345 SER A O 1
ATOM 2712 N N . THR A 1 346 ? 11.707 -9.105 11.142 1.00 25.73 346 THR A N 1
ATOM 2713 C CA . THR A 1 346 ? 12.686 -10.184 11.008 1.00 25.73 346 THR A CA 1
ATOM 2714 C C . THR A 1 346 ? 12.019 -11.503 11.386 1.00 25.73 346 THR A C 1
ATOM 2716 O O . THR A 1 346 ? 11.648 -11.691 12.546 1.00 25.73 346 THR A O 1
ATOM 2719 N N . GLU A 1 347 ? 11.855 -12.384 10.402 1.00 24.52 347 GLU A N 1
ATOM 2720 C CA . GLU A 1 347 ? 11.329 -13.738 10.553 1.00 24.52 347 GLU A CA 1
ATOM 2721 C C . GLU A 1 347 ? 12.177 -14.603 11.496 1.00 24.52 347 GLU A C 1
ATOM 2723 O O . GLU A 1 347 ? 13.410 -14.581 11.478 1.00 24.52 347 GLU A O 1
ATOM 2728 N N . GLY A 1 348 ? 11.473 -15.425 12.272 1.00 23.77 348 GLY A N 1
ATOM 2729 C CA . GLY A 1 348 ? 11.973 -16.631 12.917 1.00 23.77 348 GLY A CA 1
ATOM 2730 C C . GLY A 1 348 ? 10.893 -17.701 12.801 1.00 23.77 348 GLY A C 1
ATOM 2731 O O . GLY A 1 348 ? 10.043 -17.824 13.678 1.00 23.77 348 GLY A O 1
ATOM 2732 N N . THR A 1 349 ? 10.890 -18.410 11.676 1.00 24.47 349 THR A N 1
ATOM 2733 C CA . THR A 1 349 ? 10.014 -19.542 11.358 1.00 24.47 349 THR A CA 1
ATOM 2734 C C . THR A 1 349 ? 10.518 -20.803 12.057 1.00 24.47 349 THR A C 1
ATOM 2736 O O . THR A 1 349 ? 11.696 -21.142 11.954 1.00 24.47 349 THR A O 1
ATOM 2739 N N . THR A 1 350 ? 9.617 -21.547 12.693 1.00 25.03 350 THR A N 1
ATOM 2740 C CA . THR A 1 350 ? 9.757 -22.997 12.876 1.00 25.03 350 THR A CA 1
ATOM 2741 C C . THR A 1 350 ? 8.395 -23.630 12.659 1.00 25.03 350 THR A C 1
ATOM 2743 O O . THR A 1 350 ? 7.507 -23.507 13.503 1.00 25.03 350 THR A O 1
ATOM 2746 N N . ASP A 1 351 ? 8.259 -24.278 11.506 1.00 23.02 351 ASP A N 1
ATOM 2747 C CA . ASP A 1 351 ? 7.160 -25.163 11.149 1.00 23.02 351 ASP A CA 1
ATOM 2748 C C . ASP A 1 351 ? 7.226 -26.459 11.965 1.00 23.02 351 ASP A C 1
ATOM 2750 O O . ASP A 1 351 ? 8.302 -26.994 12.249 1.00 23.02 351 ASP A O 1
ATOM 2754 N N . THR A 1 352 ? 6.068 -27.027 12.296 1.00 25.09 352 THR A N 1
ATOM 2755 C CA . THR A 1 352 ? 5.939 -28.481 12.446 1.00 25.09 352 THR A CA 1
ATOM 2756 C C . THR A 1 352 ? 4.586 -28.927 11.904 1.00 25.09 352 THR A C 1
ATOM 2758 O O . THR A 1 352 ? 3.569 -28.255 12.057 1.00 25.09 352 THR A O 1
ATOM 2761 N N . GLU A 1 353 ? 4.654 -30.048 11.200 1.00 23.59 353 GLU A N 1
ATOM 2762 C CA . GLU A 1 353 ? 3.760 -30.546 10.167 1.00 23.59 353 GLU A CA 1
ATOM 2763 C C . GLU A 1 353 ? 2.364 -30.989 10.628 1.00 23.59 353 GLU A C 1
ATOM 2765 O O . GLU A 1 353 ? 2.099 -31.337 11.779 1.00 23.59 353 GLU A O 1
ATOM 2770 N N . ALA A 1 354 ? 1.482 -31.017 9.631 1.00 22.95 354 ALA A N 1
ATOM 2771 C CA . ALA A 1 354 ? 0.100 -31.455 9.663 1.00 22.95 354 ALA A CA 1
ATOM 2772 C C . ALA A 1 354 ? -0.079 -32.979 9.801 1.00 22.95 354 ALA A C 1
ATOM 2774 O O . ALA A 1 354 ? 0.757 -33.780 9.385 1.00 22.95 354 ALA A O 1
ATOM 2775 N N . SER A 1 355 ? -1.275 -33.388 10.237 1.00 21.62 355 SER A N 1
ATOM 2776 C CA . SER A 1 355 ? -1.886 -34.648 9.801 1.00 21.62 355 SER A CA 1
ATOM 2777 C C . SER A 1 355 ? -3.414 -34.545 9.741 1.00 21.62 355 SER A C 1
ATOM 2779 O O . SER A 1 355 ? -4.104 -34.391 10.744 1.00 21.62 355 SER A O 1
ATOM 2781 N N . SER A 1 356 ? -3.889 -34.614 8.498 1.00 22.36 356 SER A N 1
ATOM 2782 C CA . SER A 1 356 ? -5.180 -35.077 7.974 1.00 22.36 356 SER A CA 1
ATOM 2783 C C . SER A 1 356 ? -6.185 -35.732 8.933 1.00 22.36 356 SER A C 1
ATOM 2785 O O . SER A 1 356 ? -5.875 -36.755 9.540 1.00 22.36 356 SER A O 1
ATOM 2787 N N . ASN A 1 357 ? -7.457 -35.322 8.839 1.00 23.09 357 ASN A N 1
ATOM 2788 C CA . ASN A 1 357 ? -8.484 -36.258 8.364 1.00 23.09 357 ASN A CA 1
ATOM 2789 C C . ASN A 1 357 ? -9.745 -35.563 7.822 1.00 23.09 357 ASN A C 1
ATOM 2791 O O . ASN A 1 357 ? -10.378 -34.747 8.486 1.00 23.09 357 ASN A O 1
ATOM 2795 N N . THR A 1 358 ? -10.113 -35.955 6.608 1.00 22.17 358 THR A N 1
ATOM 2796 C CA . THR A 1 358 ? -11.357 -35.631 5.910 1.00 22.17 358 THR A CA 1
ATOM 2797 C C . THR A 1 358 ? -12.402 -36.672 6.292 1.00 22.17 358 THR A C 1
ATOM 2799 O O . THR A 1 358 ? -12.120 -37.855 6.122 1.00 22.17 358 THR A O 1
ATOM 2802 N N . GLN A 1 359 ? -13.620 -36.283 6.691 1.00 23.17 359 GLN A N 1
ATOM 2803 C CA . GLN A 1 359 ? -14.797 -37.117 6.416 1.00 23.17 359 GLN A CA 1
ATOM 2804 C C . GLN A 1 359 ? -16.134 -36.356 6.430 1.00 23.17 359 GLN A C 1
ATOM 2806 O O . GLN A 1 359 ? -16.479 -35.616 7.343 1.00 23.17 359 GLN A O 1
ATOM 2811 N N . ASN A 1 360 ? -16.841 -36.600 5.330 1.00 22.19 360 ASN A N 1
ATOM 2812 C CA . ASN A 1 360 ? -18.199 -36.257 4.923 1.00 22.19 360 ASN A CA 1
ATOM 2813 C C . ASN A 1 360 ? -19.298 -36.692 5.915 1.00 22.19 360 ASN A C 1
ATOM 2815 O O . ASN A 1 360 ? -19.156 -37.743 6.531 1.00 22.19 360 ASN A O 1
ATOM 2819 N N . THR A 1 361 ? -20.434 -35.974 5.910 1.00 22.16 361 THR A N 1
ATOM 2820 C CA . THR A 1 361 ? -21.861 -36.427 5.855 1.00 22.16 361 THR A CA 1
ATOM 2821 C C . THR A 1 361 ? -22.762 -35.433 6.613 1.00 22.16 361 THR A C 1
ATOM 2823 O O . THR A 1 361 ? -22.537 -35.135 7.774 1.00 22.16 361 THR A O 1
ATOM 2826 N N . ALA A 1 362 ? -23.614 -34.659 5.934 1.00 21.08 362 ALA A N 1
ATOM 2827 C CA . ALA A 1 362 ? -24.940 -34.982 5.383 1.00 21.08 362 ALA A CA 1
ATOM 2828 C C . ALA A 1 362 ? -26.091 -34.929 6.416 1.00 21.08 362 ALA A C 1
ATOM 2830 O O . ALA A 1 362 ? -26.212 -35.783 7.281 1.00 21.08 362 ALA A O 1
ATOM 2831 N N . HIS A 1 363 ? -26.941 -33.910 6.225 1.00 23.11 363 HIS A N 1
ATOM 2832 C CA . HIS A 1 363 ? -28.391 -33.835 6.453 1.00 23.11 363 HIS A CA 1
ATOM 2833 C C . HIS A 1 363 ? -29.028 -34.571 7.640 1.00 23.11 363 HIS A C 1
ATOM 2835 O O . HIS A 1 363 ? -29.174 -35.782 7.592 1.00 23.11 363 HIS A O 1
ATOM 2841 N N . PHE A 1 364 ? -29.681 -33.809 8.530 1.00 22.55 364 PHE A N 1
ATOM 2842 C CA . PHE A 1 364 ? -31.023 -34.156 9.016 1.00 22.55 364 PHE A CA 1
ATOM 2843 C C . PHE A 1 364 ? -31.856 -32.904 9.330 1.00 22.55 364 PHE A C 1
ATOM 2845 O O . PHE A 1 364 ? -31.504 -32.063 10.149 1.00 22.55 364 PHE A O 1
ATOM 2852 N N . SER A 1 365 ? -32.990 -32.802 8.645 1.00 23.39 365 SER A N 1
ATOM 2853 C CA . SER A 1 365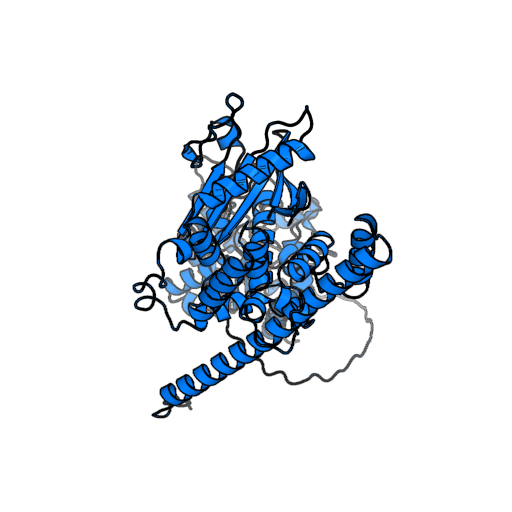 ? -34.138 -31.948 8.957 1.00 23.39 365 SER A CA 1
ATOM 2854 C C . SER A 1 365 ? -35.078 -32.661 9.938 1.00 23.39 365 SER A C 1
ATOM 2856 O O . SER A 1 365 ? -35.292 -33.854 9.733 1.00 23.39 365 SER A O 1
ATOM 2858 N N . HIS A 1 366 ? -35.685 -31.946 10.901 1.00 24.77 366 HIS A N 1
ATOM 2859 C CA . HIS A 1 366 ? -37.142 -31.879 11.187 1.00 24.77 366 HIS A CA 1
ATOM 2860 C C . HIS A 1 366 ? -37.446 -31.091 12.494 1.00 24.77 366 HIS A C 1
ATOM 2862 O O . HIS A 1 366 ? -36.955 -31.450 13.553 1.00 24.77 366 HIS A O 1
ATOM 2868 N N . SER A 1 367 ? -38.272 -30.029 12.375 1.00 23.55 367 SER A N 1
ATOM 2869 C CA . SER A 1 367 ? -39.493 -29.672 13.162 1.00 23.55 367 SER A CA 1
ATOM 2870 C C . SER A 1 367 ? -39.562 -30.059 14.665 1.00 23.55 367 SER A C 1
ATOM 2872 O O . SER A 1 367 ? -39.390 -31.226 14.976 1.00 23.55 367 SER A O 1
ATOM 2874 N N . ARG A 1 368 ? -40.004 -29.253 15.653 1.00 26.73 368 ARG A N 1
ATOM 2875 C CA . ARG A 1 368 ? -40.941 -28.103 15.708 1.00 26.73 368 ARG A CA 1
ATOM 2876 C C . ARG A 1 368 ? -40.925 -27.466 17.124 1.00 26.73 368 ARG A C 1
ATOM 2878 O O . ARG A 1 368 ? -40.859 -28.189 18.107 1.00 26.73 368 ARG A O 1
ATOM 2885 N N . ALA A 1 369 ? -41.165 -26.151 17.160 1.00 28.09 369 ALA A N 1
ATOM 2886 C CA . ALA A 1 369 ? -41.932 -25.358 18.143 1.00 28.09 369 ALA A CA 1
ATOM 2887 C C . ALA A 1 369 ? -41.540 -25.320 19.643 1.00 28.09 369 ALA A C 1
ATOM 2889 O O . ALA A 1 369 ? -41.964 -26.143 20.446 1.00 28.09 369 ALA A O 1
ATOM 2890 N N . GLY A 1 370 ? -40.924 -24.195 20.022 1.00 24.86 370 GLY A N 1
ATOM 2891 C CA . GLY A 1 370 ? -41.031 -23.534 21.325 1.00 24.86 370 GLY A CA 1
ATOM 2892 C C . GLY A 1 370 ? -40.737 -22.045 21.113 1.00 24.86 370 GLY A C 1
ATOM 2893 O O . GLY A 1 370 ? -39.703 -21.705 20.548 1.00 24.86 370 GLY A O 1
ATOM 2894 N N . THR A 1 371 ? -41.681 -21.162 21.437 1.00 34.56 371 THR A N 1
ATOM 2895 C CA . THR A 1 371 ? -41.618 -19.706 21.207 1.00 34.56 371 THR A CA 1
ATOM 2896 C C . THR A 1 371 ? -40.462 -19.061 21.978 1.00 34.56 371 THR A C 1
ATOM 2898 O O . THR A 1 371 ? -40.592 -18.746 23.158 1.00 34.56 371 THR A O 1
ATOM 2901 N N . ALA A 1 372 ? -39.342 -18.871 21.284 1.00 26.41 372 ALA A N 1
ATOM 2902 C CA . ALA A 1 372 ? -38.198 -18.044 21.659 1.00 26.41 372 ALA A CA 1
ATOM 2903 C C . ALA A 1 372 ? -38.291 -16.687 20.921 1.00 26.41 372 ALA A C 1
ATOM 2905 O O . ALA A 1 372 ? -38.956 -16.634 19.877 1.00 26.41 372 ALA A O 1
ATOM 2906 N N . PRO A 1 373 ? -37.683 -15.593 21.431 1.00 32.62 373 PRO A N 1
ATOM 2907 C CA . PRO A 1 373 ? -37.685 -14.292 20.752 1.00 32.62 373 PRO A CA 1
ATOM 2908 C C . PRO A 1 373 ? -37.244 -14.488 19.301 1.00 32.62 373 PRO A C 1
ATOM 2910 O O . PRO A 1 373 ? -36.334 -15.281 19.064 1.00 32.62 373 PRO A O 1
ATOM 2913 N N . GLN A 1 374 ? -37.944 -13.860 18.345 1.00 36.72 374 GLN A N 1
ATOM 2914 C CA . GLN A 1 374 ? -37.737 -14.068 16.907 1.00 36.72 374 GLN A CA 1
ATOM 2915 C C . GLN A 1 374 ? -36.241 -14.120 16.599 1.00 36.72 374 GLN A C 1
ATOM 2917 O O . GLN A 1 374 ? -35.555 -13.103 16.664 1.00 36.72 374 GLN A O 1
ATOM 2922 N N . VAL A 1 375 ? -35.750 -15.330 16.316 1.00 42.91 375 VAL A N 1
ATOM 2923 C CA . VAL A 1 375 ? -34.354 -15.596 15.977 1.00 42.91 375 VAL A CA 1
ATOM 2924 C C . VAL A 1 375 ? -33.976 -14.591 14.899 1.00 42.91 375 VAL A C 1
ATOM 2926 O O . VAL A 1 375 ? -34.637 -14.557 13.860 1.00 42.91 375 VAL A O 1
ATOM 2929 N N . GLN A 1 376 ? -32.976 -13.745 15.156 1.00 56.94 376 GLN A N 1
ATOM 2930 C CA . GLN A 1 376 ? -32.397 -12.848 14.157 1.00 56.94 376 GLN A CA 1
ATOM 2931 C C . GLN A 1 376 ? -31.867 -13.717 13.015 1.00 56.94 376 GLN A C 1
ATOM 2933 O O . GLN A 1 376 ? -30.748 -14.225 13.052 1.00 56.94 376 GLN A O 1
ATOM 2938 N N . GLN A 1 377 ? -32.729 -13.982 12.034 1.00 66.00 377 GLN A N 1
ATOM 2939 C CA . GLN A 1 377 ? -32.431 -14.920 10.967 1.00 66.00 377 GLN A CA 1
ATOM 2940 C C . GLN A 1 377 ? -31.327 -14.343 10.097 1.00 66.00 377 GLN A C 1
ATOM 2942 O O . GLN A 1 377 ? -31.394 -13.204 9.633 1.00 66.00 377 GLN A O 1
ATOM 2947 N N . TRP A 1 378 ? -30.315 -15.167 9.864 1.00 80.50 378 TRP A N 1
ATOM 2948 C CA . TRP A 1 378 ? -29.321 -14.908 8.845 1.00 80.50 378 TRP A CA 1
ATOM 2949 C C . TRP A 1 378 ? -30.006 -14.759 7.481 1.00 80.50 378 TRP A C 1
ATOM 2951 O O . TRP A 1 378 ? -30.801 -15.625 7.100 1.00 80.50 378 TRP A O 1
ATOM 2961 N N . PRO A 1 379 ? -29.703 -13.694 6.721 1.00 83.50 379 PRO A N 1
ATOM 2962 C CA . PRO A 1 379 ? -30.083 -13.629 5.321 1.00 83.50 379 PRO A CA 1
ATOM 2963 C C . PRO A 1 379 ? -29.553 -14.837 4.542 1.00 83.50 379 PRO A C 1
ATOM 2965 O O . PRO A 1 379 ? -28.485 -15.362 4.840 1.00 83.50 379 PRO A O 1
ATOM 2968 N N . GLN A 1 380 ? -30.276 -15.244 3.496 1.00 78.81 380 GLN A N 1
ATOM 2969 C CA . GLN A 1 380 ? -29.910 -16.403 2.665 1.00 78.81 380 GLN A CA 1
ATOM 2970 C C . GLN A 1 380 ? -28.583 -16.222 1.905 1.00 78.81 380 GLN A C 1
ATOM 2972 O O . GLN A 1 380 ? -27.977 -17.197 1.471 1.00 78.81 380 GLN A O 1
ATOM 2977 N N 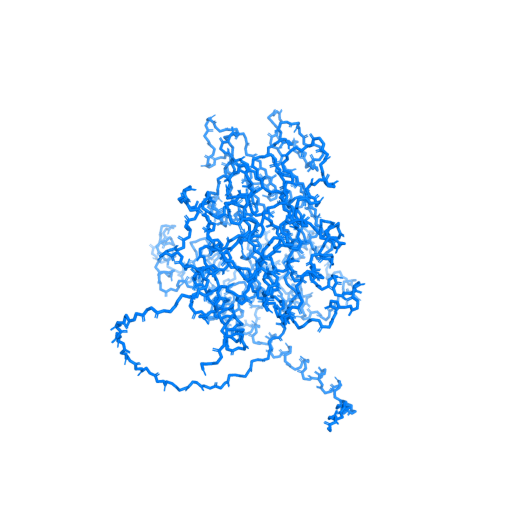. ALA A 1 381 ? -28.145 -14.978 1.703 1.00 82.69 381 ALA A N 1
ATOM 2978 C CA . ALA A 1 381 ? -26.933 -14.635 0.972 1.00 82.69 381 ALA A CA 1
ATOM 2979 C C . ALA A 1 381 ? -26.348 -13.306 1.488 1.00 82.69 381 ALA A C 1
ATOM 2981 O O . ALA A 1 381 ? -27.102 -12.477 2.014 1.00 82.69 381 ALA A O 1
ATOM 2982 N N . PRO A 1 382 ? -25.035 -13.061 1.300 1.00 86.69 382 PRO A N 1
ATOM 2983 C CA . PRO A 1 382 ? -24.430 -11.768 1.606 1.00 86.69 382 PRO A CA 1
ATOM 2984 C C . PRO A 1 382 ? -25.056 -10.635 0.775 1.00 86.69 382 PRO A C 1
ATOM 2986 O O . PRO A 1 382 ? -25.669 -10.870 -0.268 1.00 86.69 382 PRO A O 1
ATOM 2989 N N . ARG A 1 383 ? -24.830 -9.383 1.198 1.00 85.56 383 ARG A N 1
ATOM 2990 C CA . ARG A 1 383 ? -25.363 -8.160 0.555 1.00 85.56 383 ARG A CA 1
ATOM 2991 C C . ARG A 1 383 ? -26.893 -8.055 0.582 1.00 85.56 383 ARG A C 1
ATOM 2993 O O . ARG A 1 383 ? -27.498 -7.516 -0.349 1.00 85.56 383 ARG A O 1
ATOM 3000 N N . ALA A 1 384 ? -27.531 -8.540 1.645 1.00 89.19 384 ALA A N 1
ATOM 3001 C CA . ALA A 1 384 ? -28.988 -8.534 1.782 1.00 89.19 384 ALA A CA 1
ATOM 3002 C C . ALA A 1 384 ? -29.607 -7.123 1.709 1.00 89.19 384 ALA A C 1
ATOM 3004 O O . ALA A 1 384 ? -30.702 -6.963 1.172 1.00 89.19 384 ALA A O 1
ATOM 3005 N N . HIS A 1 385 ? -28.877 -6.078 2.115 1.00 89.56 385 HIS A N 1
ATOM 3006 C CA . HIS A 1 385 ? -29.307 -4.677 1.999 1.00 89.56 385 HIS A CA 1
ATOM 3007 C C . HIS A 1 385 ? -29.354 -4.152 0.554 1.00 89.56 385 HIS A C 1
ATOM 3009 O O . HIS A 1 385 ? -29.718 -3.000 0.322 1.00 89.56 385 HIS A O 1
ATOM 3015 N N . ARG A 1 386 ? -29.028 -4.979 -0.451 1.00 83.75 386 ARG A N 1
ATOM 3016 C CA . ARG A 1 386 ? -29.423 -4.706 -1.841 1.00 83.75 386 ARG A CA 1
ATOM 3017 C C . ARG A 1 386 ? -30.952 -4.670 -1.980 1.00 83.75 386 ARG A C 1
ATOM 3019 O O . ARG A 1 386 ? -31.460 -3.982 -2.863 1.00 83.75 386 ARG A O 1
ATOM 3026 N N . ASN A 1 387 ? -31.674 -5.397 -1.126 1.00 85.19 387 ASN A N 1
ATOM 3027 C CA . ASN A 1 387 ? -33.126 -5.348 -1.034 1.00 85.19 387 ASN A CA 1
ATOM 3028 C C . ASN A 1 387 ? -33.564 -4.242 -0.061 1.00 85.19 387 ASN A C 1
ATOM 3030 O O . ASN A 1 387 ? -33.306 -4.323 1.139 1.00 85.19 387 ASN A O 1
ATOM 3034 N N . ARG A 1 388 ? -34.280 -3.233 -0.568 1.00 85.12 388 ARG A N 1
ATOM 3035 C CA . ARG A 1 388 ? -34.801 -2.128 0.252 1.00 85.12 388 ARG A CA 1
ATOM 3036 C C . ARG A 1 388 ? -35.761 -2.585 1.350 1.00 85.12 388 ARG A C 1
ATOM 3038 O O . ARG A 1 388 ? -35.695 -2.038 2.442 1.00 85.12 388 ARG A O 1
ATOM 3045 N N . ALA A 1 389 ? -36.575 -3.609 1.095 1.00 87.38 389 ALA A N 1
ATOM 3046 C CA . ALA A 1 389 ? -37.511 -4.126 2.093 1.00 87.38 389 ALA A CA 1
ATOM 3047 C C . ALA A 1 389 ? -36.786 -4.685 3.329 1.00 87.38 389 ALA A C 1
ATOM 3049 O O . ALA A 1 389 ? -37.286 -4.574 4.442 1.00 87.38 389 ALA A O 1
ATOM 3050 N N . GLU A 1 390 ? -35.584 -5.245 3.150 1.00 88.81 390 GLU A N 1
ATOM 3051 C CA . GLU A 1 390 ? -34.771 -5.730 4.270 1.00 88.81 390 GLU A CA 1
ATOM 3052 C C . GLU A 1 390 ? -34.190 -4.574 5.092 1.00 88.81 390 GLU A C 1
ATOM 3054 O O . GLU A 1 390 ? -34.177 -4.631 6.320 1.00 88.81 390 GLU A O 1
ATOM 3059 N N . VAL A 1 391 ? -33.767 -3.493 4.428 1.00 88.06 391 VAL A N 1
ATOM 3060 C CA . VAL A 1 391 ? -33.316 -2.270 5.110 1.00 88.06 391 VAL A CA 1
ATOM 3061 C C . VAL A 1 391 ? -34.464 -1.656 5.916 1.00 88.06 391 VAL A C 1
ATOM 3063 O O . VAL A 1 391 ? -34.293 -1.379 7.098 1.00 88.06 391 VAL A O 1
ATOM 3066 N N . GLU A 1 392 ? -35.648 -1.501 5.317 1.00 89.44 392 GLU A N 1
ATOM 3067 C CA . GLU A 1 392 ? -36.845 -0.972 5.991 1.00 89.44 392 GLU A CA 1
ATOM 3068 C C . GLU A 1 392 ? -37.262 -1.838 7.185 1.00 89.44 392 GLU A C 1
ATOM 3070 O O . GLU A 1 392 ? -37.537 -1.311 8.266 1.00 89.44 392 GLU A O 1
ATOM 3075 N N . ARG A 1 393 ? -37.225 -3.168 7.027 1.00 92.38 393 ARG A N 1
ATOM 3076 C CA . ARG A 1 393 ? -37.463 -4.112 8.124 1.00 92.38 393 ARG A CA 1
ATOM 3077 C C . ARG A 1 393 ? -36.500 -3.858 9.281 1.00 92.38 393 ARG A C 1
ATOM 3079 O O . ARG A 1 393 ? -36.956 -3.719 10.412 1.00 92.38 393 ARG A O 1
ATOM 3086 N N . LYS A 1 394 ? -35.190 -3.755 9.031 1.00 91.75 394 LYS A N 1
ATOM 3087 C CA . LYS A 1 394 ? -34.217 -3.466 10.096 1.00 91.75 394 LYS A CA 1
ATOM 3088 C C . LYS A 1 394 ? -34.414 -2.093 10.729 1.00 91.75 394 LYS A C 1
ATOM 3090 O O . LYS A 1 394 ? -34.341 -1.990 11.947 1.00 91.75 394 LYS A O 1
ATOM 3095 N N . LEU A 1 395 ? -34.709 -1.057 9.945 1.00 91.75 395 LEU A N 1
ATOM 3096 C CA . LEU A 1 395 ? -34.964 0.285 10.479 1.00 91.75 395 LEU A CA 1
ATOM 3097 C C . LEU A 1 395 ? -36.179 0.316 11.425 1.00 91.75 395 LEU A C 1
ATOM 3099 O O . LEU A 1 395 ? -36.178 1.081 12.385 1.00 91.75 395 LEU A O 1
ATOM 3103 N N . SER A 1 396 ? -37.179 -0.549 11.219 1.00 94.12 396 SER A N 1
ATOM 3104 C CA . SER A 1 396 ? -38.314 -0.690 12.149 1.00 94.12 396 SER A CA 1
ATOM 3105 C C . SER A 1 396 ? -37.954 -1.324 13.502 1.00 94.12 396 SER A C 1
ATOM 3107 O O . SER A 1 396 ? -38.728 -1.215 14.447 1.00 94.12 396 SER A O 1
ATOM 3109 N N . LEU A 1 397 ? -36.771 -1.941 13.614 1.00 95.00 397 LEU A N 1
ATOM 3110 C CA . LEU A 1 397 ? -36.287 -2.650 14.805 1.00 95.00 397 LEU A CA 1
ATOM 3111 C C . LEU A 1 397 ? -35.237 -1.854 15.600 1.00 95.00 397 LEU A C 1
ATOM 3113 O O . LEU A 1 397 ? -34.627 -2.386 16.525 1.00 95.00 397 LEU A O 1
ATOM 3117 N N . LEU A 1 398 ? -34.998 -0.582 15.261 1.00 93.94 398 LEU A N 1
ATOM 3118 C CA . LEU A 1 398 ? -33.988 0.250 15.933 1.00 93.94 398 LEU A CA 1
ATOM 3119 C C . LEU A 1 398 ? -34.254 0.464 17.432 1.00 93.94 398 LEU A C 1
ATOM 3121 O O . LEU A 1 398 ? -33.319 0.792 18.162 1.00 93.94 398 LEU A O 1
ATOM 3125 N N . ASP A 1 399 ? -35.499 0.276 17.873 1.00 95.38 399 ASP A N 1
ATOM 3126 C CA . ASP A 1 399 ? -35.945 0.458 19.258 1.00 95.38 399 ASP A CA 1
ATOM 3127 C C . ASP A 1 399 ? -36.173 -0.862 20.016 1.00 95.38 399 ASP A C 1
ATOM 3129 O O . ASP A 1 399 ? -36.713 -0.850 21.124 1.00 95.38 399 ASP A O 1
ATOM 3133 N N . GLU A 1 400 ? -35.736 -1.996 19.458 1.00 95.12 400 GLU A N 1
ATOM 3134 C CA . GLU A 1 400 ? -35.748 -3.279 20.166 1.00 95.12 400 GLU A CA 1
ATOM 3135 C C . GLU A 1 400 ? -34.878 -3.232 21.428 1.00 95.12 400 GLU A C 1
ATOM 3137 O O . GLU A 1 400 ? -33.817 -2.604 21.453 1.00 95.12 400 GLU A O 1
ATOM 3142 N N . ALA A 1 401 ? -35.311 -3.919 22.489 1.00 94.56 401 ALA A N 1
ATOM 3143 C CA . ALA A 1 401 ? -34.767 -3.746 23.839 1.00 94.56 401 ALA A CA 1
ATOM 3144 C C . ALA A 1 401 ? -33.239 -3.926 23.939 1.00 94.56 401 ALA A C 1
ATOM 3146 O O . ALA A 1 401 ? -32.589 -3.233 24.721 1.00 94.56 401 ALA A O 1
ATOM 3147 N N . HIS A 1 402 ? -32.653 -4.829 23.145 1.00 94.38 402 HIS A N 1
ATOM 3148 C CA . HIS A 1 402 ? -31.213 -5.103 23.154 1.00 94.38 402 HIS A CA 1
ATOM 3149 C C . HIS A 1 402 ? -30.378 -4.059 22.403 1.00 94.38 402 HIS A C 1
ATOM 3151 O O . HIS A 1 402 ? -29.191 -3.933 22.686 1.00 94.38 402 HIS A O 1
ATOM 3157 N N . VAL A 1 403 ? -30.946 -3.318 21.447 1.00 95.75 403 VAL A N 1
ATOM 3158 C CA . VAL A 1 403 ? -30.206 -2.342 20.620 1.00 95.75 403 VAL A CA 1
ATOM 3159 C C . VAL A 1 403 ? -30.596 -0.894 20.928 1.00 95.75 403 VAL A C 1
ATOM 3161 O O . VAL A 1 403 ? -29.823 0.026 20.661 1.00 95.75 403 VAL A O 1
ATOM 3164 N N . LYS A 1 404 ? -31.757 -0.681 21.556 1.00 96.38 404 LYS A N 1
ATOM 3165 C CA . LYS A 1 404 ? -32.287 0.643 21.879 1.00 96.38 404 LYS A CA 1
ATOM 3166 C C . LYS A 1 404 ? -31.291 1.538 22.630 1.00 96.38 404 LYS A C 1
ATOM 3168 O O . LYS A 1 404 ? -31.138 2.671 22.190 1.00 96.38 404 LYS A O 1
ATOM 3173 N N . PRO A 1 405 ? -30.572 1.094 23.685 1.00 97.81 405 PRO A N 1
ATOM 3174 C CA . PRO A 1 405 ? -29.639 1.981 24.391 1.00 97.81 405 PRO A CA 1
ATOM 3175 C C . PRO A 1 405 ? -28.510 2.501 23.493 1.00 97.81 405 PRO A C 1
ATOM 3177 O O . PRO A 1 405 ? -28.135 3.668 23.573 1.00 97.81 405 PRO A O 1
ATOM 3180 N N . LEU A 1 406 ? -28.011 1.652 22.590 1.00 97.19 406 LEU A N 1
ATOM 3181 C CA . LEU A 1 406 ? -26.978 2.021 21.624 1.00 97.19 406 LEU A CA 1
ATOM 3182 C C . LEU A 1 406 ? -27.515 3.020 20.592 1.00 97.19 406 LEU A C 1
ATOM 3184 O O . LEU A 1 406 ? -26.861 4.011 20.280 1.00 97.19 406 LEU A O 1
ATOM 3188 N N . ASN A 1 407 ? -28.727 2.797 20.081 1.00 97.06 407 ASN A N 1
ATOM 3189 C CA . ASN A 1 407 ? -29.337 3.703 19.110 1.00 97.06 407 ASN A CA 1
ATOM 3190 C C . ASN A 1 407 ? -29.846 5.010 19.745 1.00 97.06 407 ASN A C 1
ATOM 3192 O O . ASN A 1 407 ? -29.833 6.044 19.084 1.00 97.06 407 ASN A O 1
ATOM 3196 N N . ASP A 1 408 ? -30.229 5.016 21.023 1.00 96.81 408 ASP A N 1
ATOM 3197 C CA . ASP A 1 408 ? -30.469 6.247 21.786 1.00 96.81 408 ASP A CA 1
ATOM 3198 C C . ASP A 1 408 ? -29.184 7.081 21.875 1.00 96.81 408 ASP A C 1
ATOM 3200 O O . ASP A 1 408 ? -29.204 8.274 21.573 1.00 96.81 408 ASP A O 1
ATOM 3204 N N . TRP A 1 409 ? -28.048 6.443 22.166 1.00 96.19 409 TRP A N 1
ATOM 3205 C CA . TRP A 1 409 ? -26.745 7.106 22.139 1.00 96.19 409 TRP A CA 1
ATOM 3206 C C . TRP A 1 409 ? -26.405 7.666 20.744 1.00 96.19 409 TRP A C 1
ATOM 3208 O O . TRP A 1 409 ? -25.973 8.813 20.632 1.00 96.19 409 TRP A O 1
ATOM 3218 N N . VAL A 1 410 ? -26.699 6.933 19.660 1.00 94.19 410 VAL A N 1
ATOM 3219 C CA . VAL A 1 410 ? -26.534 7.443 18.280 1.00 94.19 410 VAL A CA 1
ATOM 3220 C C . VAL A 1 410 ? -27.427 8.662 18.009 1.00 94.19 410 VAL A C 1
ATOM 3222 O O . VAL A 1 410 ? -26.988 9.608 17.348 1.00 94.19 410 VAL A O 1
ATOM 3225 N N . ARG A 1 411 ? -28.671 8.687 18.516 1.00 93.50 411 ARG A N 1
ATOM 3226 C CA . ARG A 1 411 ? -29.563 9.861 18.403 1.00 93.50 411 ARG A CA 1
ATOM 3227 C C . ARG A 1 411 ? -28.953 11.076 19.086 1.00 93.50 411 ARG A C 1
ATOM 3229 O O . ARG A 1 411 ? -29.019 12.176 18.537 1.00 93.50 411 ARG A O 1
ATOM 3236 N N . ASP A 1 412 ? -28.382 10.889 20.266 1.00 92.12 412 ASP A N 1
ATOM 3237 C CA . ASP A 1 412 ? -27.797 11.976 21.045 1.00 92.12 412 ASP A CA 1
ATOM 3238 C C . ASP A 1 412 ? -26.500 12.487 20.415 1.00 92.12 412 ASP A C 1
ATOM 3240 O O . ASP A 1 412 ? -26.337 13.701 20.273 1.00 92.12 412 ASP A O 1
ATOM 3244 N N . LEU A 1 413 ? -25.646 11.592 19.908 1.00 89.69 413 LEU A N 1
ATOM 3245 C CA . LEU A 1 413 ? -24.440 11.979 19.177 1.00 89.69 413 LEU A CA 1
ATOM 3246 C C . LEU A 1 413 ? -24.776 12.752 17.893 1.00 89.69 413 LEU A C 1
ATOM 3248 O O . LEU A 1 413 ? -24.201 13.807 17.633 1.00 89.69 413 LEU A O 1
ATOM 3252 N N . ASN A 1 414 ? -25.758 12.290 17.115 1.00 88.94 414 ASN A N 1
ATOM 3253 C CA . ASN A 1 414 ? -26.224 13.019 15.932 1.00 88.94 414 ASN A CA 1
ATOM 3254 C C . ASN A 1 414 ? -26.822 14.392 16.288 1.00 88.94 414 ASN A C 1
ATOM 3256 O O . ASN A 1 414 ? -26.627 15.348 15.539 1.00 88.94 414 ASN A O 1
ATOM 3260 N N . ARG A 1 415 ? -27.514 14.524 17.431 1.00 87.50 415 ARG A N 1
ATOM 3261 C CA . ARG A 1 415 ? -28.014 15.821 17.924 1.00 87.50 415 ARG A CA 1
ATOM 3262 C C . ARG A 1 415 ? -26.881 16.762 18.329 1.00 87.50 415 ARG A C 1
ATOM 3264 O O . ARG A 1 415 ? -26.935 17.937 17.983 1.00 87.50 415 ARG A O 1
ATOM 3271 N N . ALA A 1 416 ? -25.858 16.256 19.016 1.00 83.62 416 ALA A N 1
ATOM 3272 C CA . ALA A 1 416 ? -24.697 17.043 19.431 1.00 83.62 416 ALA A CA 1
ATOM 3273 C C . ALA A 1 416 ? -23.842 17.505 18.238 1.00 83.62 416 ALA A C 1
ATOM 3275 O O . ALA A 1 416 ? -23.310 18.613 18.248 1.00 83.62 416 ALA A O 1
ATOM 3276 N N . ARG A 1 417 ? -23.742 16.675 17.193 1.00 77.38 417 ARG A N 1
ATOM 3277 C CA . ARG A 1 417 ? -22.947 16.949 15.984 1.00 77.38 417 ARG A CA 1
ATOM 3278 C C . ARG A 1 417 ? -23.693 17.738 14.904 1.00 77.38 417 ARG A C 1
ATOM 3280 O O . ARG A 1 417 ? -23.097 18.046 13.873 1.00 77.38 417 ARG A O 1
ATOM 3287 N N . ALA A 1 418 ? -24.967 18.078 15.113 1.00 66.50 418 ALA A N 1
ATOM 3288 C CA . ALA A 1 418 ? -25.776 18.825 14.154 1.00 66.50 418 ALA A CA 1
ATOM 3289 C C . ALA A 1 418 ? -25.256 20.267 13.969 1.00 66.50 418 ALA A C 1
ATOM 3291 O O . ALA A 1 418 ? -25.737 21.216 14.582 1.00 66.50 418 ALA A O 1
ATOM 3292 N N . THR A 1 419 ? -24.270 20.429 13.089 1.00 52.06 419 THR A N 1
ATOM 3293 C CA . THR A 1 419 ? -23.873 21.706 12.485 1.00 52.06 419 THR A CA 1
ATOM 3294 C C . THR A 1 419 ? -24.378 21.744 11.040 1.00 52.06 419 THR A C 1
ATOM 3296 O O . THR A 1 419 ? -24.751 20.719 10.474 1.00 52.06 419 THR A O 1
ATOM 3299 N N . SER A 1 420 ? -24.449 22.926 10.434 1.00 41.34 420 SER A N 1
ATOM 3300 C CA . SER A 1 420 ? -25.149 23.245 9.175 1.00 41.34 420 SER A CA 1
ATOM 3301 C C . SER A 1 420 ? -24.712 22.473 7.906 1.00 41.34 420 SER A C 1
ATOM 3303 O O . SER A 1 420 ? -25.195 22.795 6.822 1.00 41.34 420 SER A O 1
ATOM 3305 N N . ALA A 1 421 ? -23.820 21.480 8.003 1.00 46.81 421 ALA A N 1
ATOM 3306 C CA . ALA A 1 421 ? -23.335 20.641 6.904 1.00 46.81 421 ALA A CA 1
ATOM 3307 C C . ALA A 1 421 ? -23.872 19.197 7.039 1.00 46.81 421 ALA A C 1
ATOM 3309 O O . ALA A 1 421 ? -23.413 18.405 7.859 1.00 46.81 421 ALA A O 1
ATOM 3310 N N . SER A 1 422 ? -24.879 18.850 6.231 1.00 50.81 422 SER A N 1
ATOM 3311 C CA . SER A 1 422 ? -25.822 17.748 6.482 1.00 50.81 422 SER A CA 1
ATOM 3312 C C . SER A 1 422 ? -25.390 16.324 6.076 1.00 50.81 422 SER A C 1
ATOM 3314 O O . SER A 1 422 ? -26.262 15.491 5.835 1.00 50.81 422 SER A O 1
ATOM 3316 N N . GLU A 1 423 ? -24.099 15.999 5.968 1.00 55.38 423 GLU A N 1
ATOM 3317 C CA . GLU A 1 423 ? -23.676 14.663 5.486 1.00 55.38 423 GLU A CA 1
ATOM 3318 C C . GLU A 1 423 ? -22.853 13.824 6.482 1.00 55.38 423 GLU A C 1
ATOM 3320 O O . GLU A 1 423 ? -22.708 12.620 6.275 1.00 55.38 423 GLU A O 1
ATOM 3325 N N . SER A 1 424 ? -22.386 14.390 7.600 1.00 65.19 424 SER A N 1
ATOM 3326 C CA . SER A 1 424 ? -21.578 13.678 8.611 1.00 65.19 424 SER A CA 1
ATOM 3327 C C . SER A 1 424 ? -22.426 12.931 9.659 1.00 65.19 424 SER A C 1
ATOM 3329 O O . SER A 1 424 ? -22.183 13.032 10.862 1.00 65.19 424 SER A O 1
ATOM 3331 N N . VAL A 1 425 ? -23.453 12.204 9.214 1.00 81.31 425 VAL A N 1
ATOM 3332 C CA . VAL A 1 425 ? -24.384 11.477 10.097 1.00 81.31 425 VAL A CA 1
ATOM 3333 C C . VAL A 1 425 ? -23.745 10.178 10.603 1.00 81.31 425 VAL A C 1
ATOM 3335 O O . VAL A 1 425 ? -23.099 9.452 9.844 1.00 81.31 425 VAL A O 1
ATOM 3338 N N . VAL A 1 426 ? -23.945 9.879 11.886 1.00 88.94 426 VAL A N 1
ATOM 3339 C CA . VAL A 1 426 ? -23.579 8.611 12.532 1.00 88.94 426 VAL A CA 1
ATOM 3340 C C . VAL A 1 426 ? -24.630 7.552 12.173 1.00 88.94 426 VAL A C 1
ATOM 3342 O O . VAL A 1 426 ? -25.810 7.768 12.474 1.00 88.94 426 VAL A O 1
ATOM 3345 N N . PRO A 1 427 ? -24.253 6.432 11.526 1.00 91.50 427 PRO A N 1
ATOM 3346 C CA . PRO A 1 427 ? -25.179 5.344 11.222 1.00 91.50 427 PRO A CA 1
ATOM 3347 C C . PRO A 1 427 ? -25.646 4.592 12.473 1.00 91.50 427 PRO A C 1
ATOM 3349 O O . PRO A 1 427 ? -24.999 4.613 13.518 1.00 91.50 427 PRO A O 1
ATOM 3352 N N . TRP A 1 428 ? -26.748 3.859 12.341 1.00 94.69 428 TRP A N 1
ATOM 3353 C CA . TRP A 1 428 ? -27.303 3.036 13.412 1.00 94.69 428 TRP A CA 1
ATOM 3354 C C . TRP A 1 428 ? -26.501 1.753 13.657 1.00 94.69 428 TRP A C 1
ATOM 3356 O O . TRP A 1 428 ? -25.909 1.187 12.730 1.00 94.69 428 TRP A O 1
ATOM 3366 N N . PHE A 1 429 ? -26.566 1.240 14.888 1.00 95.50 429 PHE A N 1
ATOM 3367 C CA . PHE A 1 429 ? -26.176 -0.140 15.181 1.00 95.50 429 PHE A CA 1
ATOM 3368 C C . PHE A 1 429 ? -27.146 -1.115 14.507 1.00 95.50 429 PHE A C 1
ATOM 3370 O O . PHE A 1 429 ? -28.350 -0.860 14.460 1.00 95.50 429 PHE A O 1
ATOM 3377 N N . ASP A 1 430 ? -26.639 -2.247 14.008 1.00 94.44 430 ASP A N 1
ATOM 3378 C CA . ASP A 1 430 ? -27.467 -3.275 13.368 1.00 94.44 430 ASP A CA 1
ATOM 3379 C C . ASP A 1 430 ? -28.396 -3.966 14.381 1.00 94.44 430 ASP A C 1
ATOM 3381 O O . ASP A 1 430 ? -27.913 -4.706 15.245 1.00 94.44 430 ASP A O 1
ATOM 3385 N N . PRO A 1 431 ? -29.731 -3.834 14.243 1.00 93.88 431 PRO A N 1
ATOM 3386 C CA . PRO A 1 431 ? -30.686 -4.507 15.120 1.00 93.88 431 PRO A CA 1
ATOM 3387 C C . PRO A 1 431 ? -30.681 -6.022 14.991 1.00 93.88 431 PRO A C 1
ATOM 3389 O O . PRO A 1 431 ? -31.360 -6.680 15.770 1.00 93.88 431 PRO A O 1
ATOM 3392 N N . SER A 1 432 ? -29.970 -6.577 14.004 1.00 91.50 432 SER A N 1
ATOM 3393 C CA . SER A 1 432 ? -29.804 -8.019 13.804 1.00 91.50 432 SER A CA 1
ATOM 3394 C C . SER A 1 432 ? -28.588 -8.605 14.526 1.00 91.50 432 SER A C 1
ATOM 3396 O O . SER A 1 432 ? -28.390 -9.811 14.432 1.00 91.50 432 SER A O 1
ATOM 3398 N N . GLY A 1 433 ? -27.765 -7.778 15.182 1.00 90.75 433 GLY A N 1
ATOM 3399 C CA . GLY A 1 433 ? -26.653 -8.222 16.028 1.00 90.75 433 GLY A CA 1
ATOM 3400 C C . GLY A 1 433 ? -27.025 -8.308 17.512 1.00 90.75 433 GLY A C 1
ATOM 3401 O O . GLY A 1 433 ? -28.178 -8.101 17.898 1.00 90.75 433 GLY A O 1
ATOM 3402 N N . GLY A 1 434 ? -26.026 -8.561 18.359 1.00 91.38 434 GLY A N 1
ATOM 3403 C CA . GLY A 1 434 ? -26.189 -8.743 19.807 1.00 91.38 434 GLY A CA 1
ATOM 3404 C C . GLY A 1 434 ? -26.567 -7.491 20.603 1.00 91.38 434 GLY A C 1
ATOM 3405 O O . GLY A 1 434 ? -27.023 -7.606 21.741 1.00 91.38 434 GLY A O 1
ATOM 3406 N N . GLY A 1 435 ? -26.409 -6.293 20.029 1.00 94.69 435 GLY A N 1
ATOM 3407 C CA . GLY A 1 435 ? -26.649 -5.034 20.741 1.00 94.69 435 GLY A CA 1
ATOM 3408 C C . GLY A 1 435 ? -25.833 -4.953 22.039 1.00 94.69 435 GLY A C 1
ATOM 3409 O O . GLY A 1 435 ? -24.674 -5.362 22.062 1.00 94.69 435 GLY A O 1
ATOM 3410 N N . ILE A 1 436 ? -26.440 -4.492 23.135 1.00 95.75 436 ILE A N 1
ATOM 3411 C CA . ILE A 1 436 ? -25.795 -4.411 24.463 1.00 95.75 436 ILE A CA 1
ATOM 3412 C C . ILE A 1 436 ? -25.382 -5.782 25.028 1.00 95.75 436 ILE A C 1
ATOM 3414 O O . ILE A 1 436 ? -24.548 -5.859 25.927 1.00 95.75 436 ILE A O 1
ATOM 3418 N N . ASN A 1 437 ? -25.949 -6.874 24.503 1.00 94.62 437 ASN A N 1
ATOM 3419 C CA . ASN A 1 437 ? -25.614 -8.236 24.923 1.00 94.62 437 ASN A CA 1
ATOM 3420 C C . ASN A 1 437 ? -24.387 -8.798 24.192 1.00 94.62 437 ASN A C 1
ATOM 3422 O O . ASN A 1 437 ? -23.964 -9.919 24.483 1.00 94.62 437 ASN A O 1
ATOM 3426 N N . ALA A 1 438 ? -23.812 -8.046 23.247 1.00 94.88 438 ALA A N 1
ATOM 3427 C CA . ALA A 1 438 ? -22.644 -8.482 22.503 1.00 94.88 438 ALA A CA 1
ATOM 3428 C C . ALA A 1 438 ? -21.451 -8.748 23.435 1.00 94.88 438 ALA A C 1
ATOM 3430 O O . ALA A 1 438 ? -21.077 -7.927 24.274 1.00 94.88 438 ALA A O 1
ATOM 3431 N N . ARG A 1 439 ? -20.824 -9.910 23.241 1.00 95.38 439 ARG A N 1
ATOM 3432 C CA . ARG A 1 439 ? -19.592 -10.325 23.928 1.00 95.38 439 ARG A CA 1
ATOM 3433 C C . ARG A 1 439 ? -18.351 -10.016 23.097 1.00 95.38 439 ARG A C 1
ATOM 3435 O O . ARG A 1 439 ? -17.262 -9.887 23.655 1.00 95.38 439 ARG A O 1
ATOM 3442 N N . VAL A 1 440 ? -18.527 -9.882 21.783 1.00 96.31 440 VAL A N 1
ATOM 3443 C CA . VAL A 1 440 ? -17.500 -9.501 20.813 1.00 96.31 440 VAL A CA 1
ATOM 3444 C C . VAL A 1 440 ? -17.878 -8.176 20.165 1.00 96.31 440 VAL A C 1
ATOM 3446 O O . VAL A 1 440 ? -18.986 -8.029 19.653 1.00 96.31 440 VAL A O 1
ATOM 3449 N N . LEU A 1 441 ? -16.953 -7.224 20.124 1.00 96.56 441 LEU A N 1
ATOM 3450 C CA . LEU A 1 441 ? -17.121 -5.996 19.351 1.00 96.56 441 LEU A CA 1
ATOM 3451 C C . LEU A 1 441 ? -16.103 -5.962 18.218 1.00 96.56 441 LEU A C 1
ATOM 3453 O O . LEU A 1 441 ? -14.898 -5.929 18.462 1.00 96.56 441 LEU A O 1
ATOM 3457 N N . PHE A 1 442 ? -16.582 -5.934 16.981 1.00 96.75 442 PHE A N 1
ATOM 3458 C CA . PHE A 1 442 ? -15.734 -5.676 15.823 1.00 96.75 442 PHE A CA 1
ATOM 3459 C C . PHE A 1 442 ? -15.626 -4.171 15.590 1.00 96.75 442 PHE A C 1
ATOM 3461 O O . PHE A 1 442 ? -16.648 -3.499 15.442 1.00 96.75 442 PHE A O 1
ATOM 3468 N N . LEU A 1 443 ? -14.397 -3.654 15.535 1.00 94.81 443 LEU A N 1
ATOM 3469 C CA . LEU A 1 443 ? -14.116 -2.242 15.280 1.00 94.81 443 LEU A CA 1
ATOM 3470 C C . LEU A 1 443 ? -13.493 -2.062 13.899 1.00 94.81 443 LEU A C 1
ATOM 3472 O O . LEU A 1 443 ? -12.396 -2.548 13.636 1.00 94.81 443 LEU A O 1
ATOM 3476 N N . LEU A 1 444 ? -14.187 -1.340 13.028 1.00 92.06 444 LEU A N 1
ATOM 3477 C CA . LEU A 1 444 ? -13.705 -0.911 11.720 1.00 92.06 444 LEU A CA 1
ATOM 3478 C C . LEU A 1 444 ? -13.204 0.534 11.782 1.00 92.06 444 LEU A C 1
ATOM 3480 O O . LEU A 1 444 ? -13.241 1.183 12.821 1.00 92.06 444 LEU A O 1
ATOM 3484 N N . GLU A 1 445 ? -12.738 1.052 10.652 1.00 89.62 445 GLU A N 1
ATOM 3485 C CA . GLU A 1 445 ? -12.168 2.392 10.552 1.00 89.62 445 GLU A CA 1
ATOM 3486 C C . GLU A 1 445 ? -13.239 3.495 10.641 1.00 89.62 445 GLU A C 1
ATOM 3488 O O . GLU A 1 445 ? -13.469 4.069 11.701 1.00 89.62 445 GLU A O 1
ATOM 3493 N N . ALA A 1 446 ? -13.975 3.729 9.559 1.00 87.12 446 ALA A N 1
ATOM 3494 C CA . ALA A 1 446 ? -15.078 4.683 9.495 1.00 87.12 446 ALA A CA 1
ATOM 3495 C C . ALA A 1 446 ? -16.226 4.109 8.643 1.00 87.12 446 ALA A C 1
ATOM 3497 O O . ALA A 1 446 ? -16.002 3.189 7.844 1.00 87.12 446 ALA A O 1
ATOM 3498 N N . PRO A 1 447 ? -17.465 4.602 8.800 1.00 85.19 447 PRO A N 1
ATOM 3499 C CA . PRO A 1 447 ? -18.573 4.227 7.941 1.00 85.19 447 PRO A CA 1
ATOM 3500 C C . PRO A 1 447 ? -18.266 4.460 6.459 1.00 85.19 447 PRO A C 1
ATOM 3502 O O . PRO A 1 447 ? -17.949 5.570 6.038 1.00 85.19 447 PRO A O 1
ATOM 3505 N N . GLY A 1 448 ? -18.437 3.421 5.642 1.00 78.06 448 GLY A N 1
ATOM 3506 C CA . GLY A 1 448 ? -18.396 3.555 4.188 1.00 78.06 448 GLY A CA 1
ATOM 3507 C C . GLY A 1 448 ? -19.675 4.182 3.622 1.00 78.06 448 GLY A C 1
ATOM 3508 O O . GLY A 1 448 ? -20.714 4.257 4.282 1.00 78.06 448 GLY A O 1
ATOM 3509 N N . SER A 1 449 ? -19.649 4.553 2.340 1.00 69.88 449 SER A N 1
ATOM 3510 C CA . SER A 1 449 ? -20.801 5.151 1.639 1.00 69.88 449 SER A CA 1
ATOM 3511 C C . SER A 1 449 ? -22.075 4.290 1.659 1.00 69.88 449 SER A C 1
ATOM 3513 O O . SER A 1 449 ? -23.180 4.825 1.596 1.00 69.88 449 SER A O 1
ATOM 3515 N N . ARG A 1 450 ? -21.948 2.961 1.795 1.00 74.94 450 ARG A N 1
ATOM 3516 C CA . ARG A 1 450 ? -23.084 2.027 1.923 1.00 74.94 450 ARG A CA 1
ATOM 3517 C C . ARG A 1 450 ? -23.671 1.922 3.332 1.00 74.94 450 ARG A C 1
ATOM 3519 O O . ARG A 1 450 ? -24.773 1.395 3.463 1.00 74.94 450 ARG A O 1
ATOM 3526 N N . SER A 1 451 ? -23.001 2.473 4.340 1.00 64.19 451 SER A N 1
ATOM 3527 C CA . SER A 1 451 ? -23.538 2.648 5.695 1.00 64.19 451 SER A CA 1
ATOM 3528 C C . SER A 1 451 ? -24.163 4.035 5.893 1.00 64.19 451 SER A C 1
ATOM 3530 O O . SER A 1 451 ? -24.865 4.247 6.873 1.00 64.19 451 SER A O 1
ATOM 3532 N N . SER A 1 452 ? -23.949 4.978 4.967 1.00 72.81 452 SER A N 1
ATOM 3533 C CA . SER A 1 452 ? -24.563 6.311 5.018 1.00 72.81 452 SER A CA 1
ATOM 3534 C C . SER A 1 452 ? -26.066 6.254 4.729 1.00 72.81 452 SER A C 1
ATOM 3536 O O . SER A 1 452 ? -26.506 5.528 3.836 1.00 72.81 452 SER A O 1
ATOM 3538 N N . ALA A 1 453 ? -26.855 7.062 5.441 1.00 62.59 453 ALA A N 1
ATOM 3539 C CA . ALA A 1 453 ? -28.301 7.164 5.238 1.00 62.59 453 ALA A CA 1
ATOM 3540 C C . ALA A 1 453 ? -28.681 7.709 3.846 1.00 62.59 453 ALA A C 1
ATOM 3542 O O . ALA A 1 453 ? -29.747 7.382 3.330 1.00 62.59 453 ALA A O 1
ATOM 3543 N N . SER A 1 454 ? -27.817 8.510 3.207 1.00 62.19 454 SER A N 1
ATOM 3544 C CA . SER A 1 454 ? -28.109 9.125 1.903 1.00 62.19 454 SER A CA 1
ATOM 3545 C C . 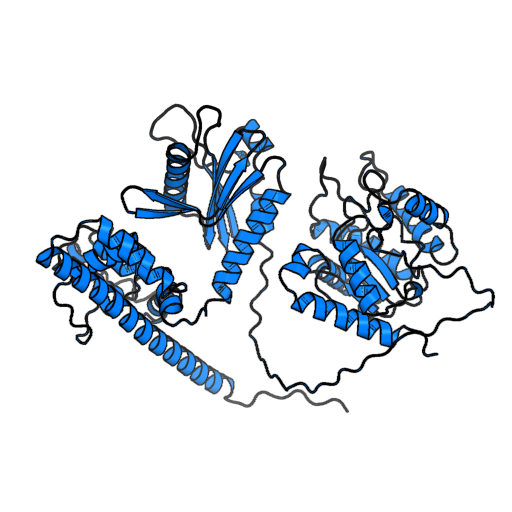SER A 1 454 ? -27.798 8.218 0.705 1.00 62.19 454 SER A C 1
ATOM 3547 O O . SER A 1 454 ? -28.406 8.368 -0.355 1.00 62.19 454 SER A O 1
ATOM 3549 N N . ARG A 1 455 ? -26.859 7.270 0.844 1.00 64.38 455 ARG A N 1
ATOM 3550 C CA . ARG A 1 455 ? -26.344 6.429 -0.265 1.00 64.38 455 ARG A CA 1
ATOM 3551 C C . ARG A 1 455 ? -26.389 4.918 0.008 1.00 64.38 455 ARG A C 1
ATOM 3553 O O . ARG A 1 455 ? -26.011 4.115 -0.857 1.00 64.38 455 ARG A O 1
ATOM 3560 N N . GLY A 1 456 ? -26.847 4.530 1.193 1.00 76.50 456 GLY A N 1
ATOM 3561 C CA . GLY A 1 456 ? -26.737 3.187 1.744 1.00 76.50 456 GLY A CA 1
ATOM 3562 C C . GLY A 1 456 ? -27.909 2.798 2.643 1.00 76.50 456 GLY A C 1
ATOM 3563 O O . GLY A 1 456 ? -29.034 3.241 2.432 1.00 76.50 456 GLY A O 1
ATOM 3564 N N . SER A 1 457 ? -27.646 1.924 3.614 1.00 83.88 457 SER A N 1
ATOM 3565 C CA . SER A 1 457 ? -28.655 1.421 4.557 1.00 83.88 457 SER A CA 1
ATOM 3566 C C . SER A 1 457 ? -28.910 2.360 5.740 1.00 83.88 457 SER A C 1
ATOM 3568 O O . SER A 1 457 ? -29.946 2.248 6.388 1.00 83.88 457 SER A O 1
ATOM 3570 N N . GLY A 1 458 ? -27.964 3.254 6.050 1.00 87.50 458 GLY A N 1
ATOM 3571 C CA . GLY A 1 458 ? -27.953 3.996 7.313 1.00 87.50 458 GLY A CA 1
ATOM 3572 C C . GLY A 1 458 ? -27.545 3.150 8.526 1.00 87.50 458 GLY A C 1
ATOM 3573 O O . GLY A 1 458 ? -27.741 3.599 9.650 1.00 87.50 458 GLY A O 1
ATOM 3574 N N . ILE A 1 459 ? -27.020 1.934 8.323 1.00 90.50 459 ILE A N 1
ATOM 3575 C CA . ILE A 1 459 ? -26.722 0.957 9.381 1.00 90.50 459 ILE A CA 1
ATOM 3576 C C . ILE A 1 459 ? -25.292 0.418 9.206 1.00 90.50 459 ILE A C 1
ATOM 3578 O O . ILE A 1 459 ? -24.878 0.074 8.092 1.00 90.50 459 ILE A O 1
ATOM 3582 N N . ILE A 1 460 ? -24.538 0.284 10.301 1.00 92.19 460 ILE A N 1
ATOM 3583 C CA . ILE A 1 460 ? -23.263 -0.454 10.319 1.00 92.19 460 ILE A CA 1
ATOM 3584 C C . ILE A 1 460 ? -23.576 -1.949 10.395 1.00 92.19 460 ILE A C 1
ATOM 3586 O O . ILE A 1 460 ? -23.906 -2.470 11.455 1.00 92.19 460 ILE A O 1
ATOM 3590 N N . SER A 1 461 ? -23.520 -2.637 9.252 1.00 91.94 461 SER A N 1
ATOM 3591 C CA . SER A 1 461 ? -23.996 -4.017 9.131 1.00 91.94 461 SER A CA 1
ATOM 3592 C C . SER A 1 461 ? -23.174 -4.847 8.148 1.00 91.94 461 SER A C 1
ATOM 3594 O O . SER A 1 461 ? -22.817 -4.380 7.064 1.00 91.94 461 SER A O 1
ATOM 3596 N N . ILE A 1 462 ? -22.977 -6.125 8.486 1.00 91.50 462 ILE A N 1
ATOM 3597 C CA . ILE A 1 462 ? -22.410 -7.146 7.587 1.00 91.50 462 ILE A CA 1
ATOM 3598 C C . ILE A 1 462 ? -23.324 -7.478 6.396 1.00 91.50 462 ILE A C 1
ATOM 3600 O O . ILE A 1 462 ? -22.908 -8.145 5.454 1.00 91.50 462 ILE A O 1
ATOM 3604 N N . ASP A 1 463 ? -24.567 -6.997 6.413 1.00 91.75 463 ASP A N 1
ATOM 3605 C CA . ASP A 1 463 ? -25.544 -7.217 5.348 1.00 91.75 463 ASP A CA 1
ATOM 3606 C C . ASP A 1 463 ? -25.520 -6.114 4.276 1.00 91.75 463 ASP A C 1
ATOM 3608 O O . ASP A 1 463 ? -26.256 -6.198 3.286 1.00 91.75 463 ASP A O 1
ATOM 3612 N N . ASN A 1 464 ? -24.669 -5.093 4.443 1.00 86.94 464 ASN A N 1
ATOM 3613 C CA . ASN A 1 464 ? -24.530 -3.979 3.507 1.00 86.94 464 ASN A CA 1
ATOM 3614 C C . ASN A 1 464 ? -24.148 -4.441 2.085 1.00 86.94 464 ASN A C 1
ATOM 3616 O O . ASN A 1 464 ? -23.470 -5.446 1.868 1.00 86.94 464 ASN A O 1
ATOM 3620 N N . ASN A 1 465 ? -24.623 -3.700 1.077 1.00 82.62 465 ASN A N 1
ATOM 3621 C CA . ASN A 1 465 ? -24.403 -4.019 -0.338 1.00 82.62 465 ASN A CA 1
ATOM 3622 C C . ASN A 1 465 ? -23.027 -3.535 -0.833 1.00 82.62 465 ASN A C 1
ATOM 3624 O O . ASN A 1 465 ? -22.929 -2.703 -1.739 1.00 82.62 465 ASN A O 1
ATOM 3628 N N . ASP A 1 466 ? -21.965 -4.052 -0.221 1.00 78.44 466 ASP A N 1
ATOM 3629 C CA . ASP A 1 466 ? -20.575 -3.809 -0.601 1.00 78.44 466 ASP A CA 1
ATOM 3630 C C . ASP A 1 466 ? -19.714 -5.082 -0.487 1.00 78.44 466 ASP A C 1
ATOM 3632 O O . ASP A 1 466 ? -20.184 -6.168 -0.135 1.00 78.44 466 ASP A O 1
ATOM 3636 N N . GLY A 1 467 ? -18.454 -4.981 -0.916 1.00 74.12 467 GLY A N 1
ATOM 3637 C CA . GLY A 1 467 ? -17.513 -6.101 -0.916 1.00 74.12 467 GLY A CA 1
ATOM 3638 C C . GLY A 1 467 ? -17.033 -6.492 0.480 1.00 74.12 467 GLY A C 1
ATOM 3639 O O . GLY A 1 467 ? -16.946 -7.682 0.772 1.00 74.12 467 GLY A O 1
ATOM 3640 N N . THR A 1 468 ? -16.769 -5.509 1.338 1.00 81.00 468 THR A N 1
ATOM 3641 C CA . THR A 1 468 ? -16.265 -5.717 2.701 1.00 81.00 468 THR A CA 1
ATOM 3642 C C . THR A 1 468 ? -17.310 -6.432 3.551 1.00 81.00 468 THR A C 1
ATOM 3644 O O . THR A 1 468 ? -17.011 -7.461 4.152 1.00 81.00 468 THR A O 1
ATOM 3647 N N . ALA A 1 469 ? -18.554 -5.952 3.530 1.00 83.94 469 ALA A N 1
ATOM 3648 C CA . ALA A 1 469 ? -19.676 -6.575 4.222 1.00 83.94 469 ALA A CA 1
ATOM 3649 C C . ALA A 1 469 ? -19.918 -8.016 3.736 1.00 83.94 469 ALA A C 1
ATOM 3651 O O . ALA A 1 469 ? -20.059 -8.925 4.548 1.00 83.94 469 ALA A O 1
ATOM 3652 N N . ALA A 1 470 ? -19.858 -8.266 2.421 1.00 82.56 470 ALA A N 1
ATOM 3653 C CA . ALA A 1 470 ? -20.040 -9.609 1.859 1.00 82.56 470 ALA A CA 1
ATOM 3654 C C . ALA A 1 470 ? -18.966 -10.616 2.305 1.00 82.56 470 ALA A C 1
ATOM 3656 O O . ALA A 1 470 ? -19.270 -11.767 2.635 1.00 82.56 470 ALA A O 1
ATOM 3657 N N . ASN A 1 471 ? -17.708 -10.182 2.319 1.00 84.69 471 ASN A N 1
ATOM 3658 C CA . ASN A 1 471 ? -16.597 -10.992 2.797 1.00 84.69 471 ASN A CA 1
ATOM 3659 C C . ASN A 1 471 ? -16.719 -11.275 4.289 1.00 84.69 471 ASN A C 1
ATOM 3661 O O . ASN A 1 471 ? -16.578 -12.419 4.718 1.00 84.69 471 ASN A O 1
ATOM 3665 N N . TRP A 1 472 ? -17.027 -10.240 5.066 1.00 89.69 472 TRP A N 1
ATOM 3666 C CA . TRP A 1 472 ? -17.189 -10.349 6.504 1.00 89.69 472 TRP A CA 1
ATOM 3667 C C . TRP A 1 472 ? -18.359 -11.266 6.879 1.00 89.69 472 TRP A C 1
ATOM 3669 O O . TRP A 1 472 ? -18.182 -12.169 7.691 1.00 89.69 472 TRP A O 1
ATOM 3679 N N . PHE A 1 473 ? -19.508 -11.136 6.209 1.00 90.38 473 PHE A N 1
ATOM 3680 C CA . PHE A 1 473 ? -20.638 -12.060 6.327 1.00 90.38 473 PHE A CA 1
ATOM 3681 C C . PHE A 1 473 ? -20.201 -13.514 6.130 1.00 90.38 473 PHE A C 1
ATOM 3683 O O . PHE A 1 473 ? -20.517 -14.382 6.941 1.00 90.38 473 PHE A O 1
ATOM 3690 N N . THR A 1 474 ? -19.441 -13.771 5.062 1.00 88.62 474 THR A N 1
ATOM 3691 C CA . THR A 1 474 ? -18.975 -15.119 4.718 1.00 88.62 474 THR A CA 1
ATOM 3692 C C . THR A 1 474 ? -18.024 -15.670 5.780 1.00 88.62 474 THR A C 1
ATOM 3694 O O . THR A 1 474 ? -18.130 -16.836 6.144 1.00 88.62 474 THR A O 1
ATOM 3697 N N . LEU A 1 475 ? -17.116 -14.842 6.298 1.00 91.31 475 LEU A N 1
ATOM 3698 C CA . LEU A 1 475 ? -16.159 -15.233 7.335 1.00 91.31 475 LEU A CA 1
ATOM 3699 C C . LEU A 1 475 ? -16.845 -15.553 8.666 1.00 91.31 475 LEU A C 1
ATOM 3701 O O . LEU A 1 475 ? -16.529 -16.567 9.277 1.00 91.31 475 LEU A O 1
ATOM 3705 N N . ILE A 1 476 ? -17.825 -14.747 9.080 1.00 91.62 476 ILE A N 1
ATOM 3706 C CA . ILE A 1 476 ? -18.591 -14.990 10.312 1.00 91.62 476 ILE A CA 1
ATOM 3707 C C . ILE A 1 476 ? -19.408 -16.282 10.195 1.00 91.62 476 ILE A C 1
ATOM 3709 O O . ILE A 1 476 ? -19.438 -17.076 11.134 1.00 91.62 476 ILE A O 1
ATOM 3713 N N . GLN A 1 477 ? -20.029 -16.519 9.034 1.00 90.75 477 GLN A N 1
ATOM 3714 C CA . GLN A 1 477 ? -20.726 -17.775 8.746 1.00 90.75 477 GLN A CA 1
ATOM 3715 C C . GLN A 1 477 ? -19.782 -18.981 8.806 1.00 90.75 477 GLN A C 1
ATOM 3717 O O . GLN A 1 477 ? -20.118 -19.985 9.424 1.00 90.75 477 GLN A O 1
ATOM 3722 N N . GLN A 1 478 ? -18.591 -18.876 8.209 1.00 90.88 478 GLN A N 1
ATOM 3723 C CA . GLN A 1 478 ? -17.582 -19.941 8.240 1.00 90.88 478 GLN A CA 1
ATOM 3724 C C . GLN A 1 478 ? -17.046 -20.204 9.651 1.00 90.88 478 GLN A C 1
ATOM 3726 O O . GLN A 1 478 ? -16.824 -21.356 10.007 1.00 90.88 478 GLN A O 1
ATOM 3731 N N . ALA A 1 479 ? -16.884 -19.156 10.459 1.00 91.88 479 ALA A N 1
ATOM 3732 C CA . ALA A 1 479 ? -16.480 -19.262 11.858 1.00 91.88 479 ALA A CA 1
ATOM 3733 C C . ALA A 1 479 ? -17.583 -19.816 12.774 1.00 91.88 479 ALA A C 1
ATOM 3735 O O . ALA A 1 479 ? -17.311 -20.106 13.936 1.00 91.88 479 ALA A O 1
ATOM 3736 N N . ALA A 1 480 ? -18.823 -19.911 12.278 1.00 91.56 480 ALA A N 1
ATOM 3737 C CA . ALA A 1 480 ? -20.014 -20.229 13.060 1.00 91.56 480 ALA A CA 1
ATOM 3738 C C . ALA A 1 480 ? -20.210 -19.308 14.282 1.00 91.56 480 ALA A C 1
ATOM 3740 O O . ALA A 1 480 ? -20.723 -19.742 15.311 1.00 91.56 480 ALA A O 1
ATOM 3741 N N . LEU A 1 481 ? -19.815 -18.030 14.183 1.00 90.25 481 LEU A N 1
ATOM 3742 C CA . LEU A 1 481 ? -20.021 -17.062 15.262 1.00 90.25 481 LEU A CA 1
ATOM 3743 C C . LEU A 1 481 ? -21.486 -16.565 15.243 1.00 90.25 481 LEU A C 1
ATOM 3745 O O . LEU A 1 481 ? -21.907 -15.958 14.249 1.00 90.25 481 LEU A O 1
ATOM 3749 N N . PRO A 1 482 ? -22.274 -16.796 16.312 1.00 90.81 482 PRO A N 1
ATOM 3750 C CA . PRO A 1 482 ? -23.673 -16.374 16.369 1.00 90.81 482 PRO A CA 1
ATOM 3751 C C . PRO A 1 482 ? -23.835 -14.848 16.319 1.00 90.81 482 PRO A C 1
ATOM 3753 O O . PRO A 1 482 ? -23.022 -14.114 16.882 1.00 90.81 482 PRO A O 1
ATOM 3756 N N . ARG A 1 483 ? -24.907 -14.354 15.679 1.00 89.75 483 ARG A N 1
ATOM 3757 C CA . ARG A 1 483 ? -25.165 -12.904 15.526 1.00 89.75 483 ARG A CA 1
ATOM 3758 C C . ARG A 1 483 ? -25.379 -12.206 16.857 1.00 89.75 483 ARG A C 1
ATOM 3760 O O . ARG A 1 483 ? -24.916 -11.087 17.046 1.00 89.75 483 ARG A O 1
ATOM 3767 N N . GLU A 1 484 ? -26.027 -12.888 17.786 1.00 90.69 484 GLU A N 1
ATOM 3768 C CA . GLU A 1 484 ? -26.278 -12.417 19.140 1.00 90.69 484 GLU A CA 1
ATOM 3769 C C . GLU A 1 484 ? -24.992 -12.239 19.961 1.00 90.69 484 GLU A C 1
ATOM 3771 O O . GLU A 1 484 ? -24.979 -11.479 20.927 1.00 90.69 484 GLU A O 1
ATOM 3776 N N . ALA A 1 485 ? -23.892 -12.899 19.578 1.00 92.06 485 ALA A N 1
ATOM 3777 C CA . ALA A 1 485 ? -22.631 -12.800 20.303 1.00 92.06 485 ALA A CA 1
ATOM 3778 C C . ALA A 1 485 ? -21.815 -11.557 19.935 1.00 92.06 485 ALA A C 1
ATOM 3780 O O . ALA A 1 485 ? -20.901 -11.217 20.694 1.00 92.06 485 ALA A O 1
ATOM 3781 N N . PHE A 1 486 ? -22.112 -10.872 18.822 1.00 94.69 486 PHE A N 1
ATOM 3782 C CA . PHE A 1 486 ? -21.303 -9.742 18.371 1.00 94.69 486 PHE A CA 1
ATOM 3783 C C . PHE A 1 486 ? -22.085 -8.484 17.991 1.00 94.69 486 PHE A C 1
ATOM 3785 O O . PHE A 1 486 ? -23.249 -8.521 17.594 1.00 94.69 486 PHE A O 1
ATOM 3792 N N . ALA A 1 487 ? -21.389 -7.354 18.080 1.00 95.62 487 ALA A N 1
ATOM 3793 C CA . ALA A 1 487 ? -21.788 -6.081 17.504 1.00 95.62 487 ALA A CA 1
ATOM 3794 C C . ALA A 1 487 ? -20.679 -5.549 16.586 1.00 95.62 487 ALA A C 1
ATOM 3796 O O . ALA A 1 487 ? -19.509 -5.929 16.693 1.00 95.62 487 ALA A O 1
ATOM 3797 N N . SER A 1 488 ? -21.066 -4.666 15.673 1.00 94.44 488 SER A N 1
ATOM 3798 C CA . SER A 1 488 ? -20.194 -4.055 14.672 1.00 94.44 488 SER A CA 1
ATOM 3799 C C . SER A 1 488 ? -20.182 -2.549 14.881 1.00 94.44 488 SER A C 1
ATOM 3801 O O . SER A 1 488 ? -21.248 -1.945 14.980 1.00 94.44 488 SER A O 1
ATOM 3803 N N . TRP A 1 489 ? -18.997 -1.945 14.933 1.00 95.12 489 TRP A N 1
ATOM 3804 C CA . TRP A 1 489 ? -18.848 -0.504 15.108 1.00 95.12 489 TRP A CA 1
ATOM 3805 C C . TRP A 1 489 ? -17.596 0.044 14.412 1.00 95.12 489 TRP A C 1
ATOM 3807 O O . TRP A 1 489 ? -16.828 -0.707 13.812 1.00 95.12 489 TRP A O 1
ATOM 3817 N N . ASN A 1 490 ? -17.395 1.359 14.470 1.00 94.00 490 ASN A N 1
ATOM 3818 C CA . ASN A 1 490 ? -16.284 2.067 13.839 1.00 94.00 490 ASN A CA 1
ATOM 3819 C C . ASN A 1 490 ? -15.510 2.909 14.859 1.00 94.00 490 ASN A C 1
ATOM 3821 O O . ASN A 1 490 ? -16.112 3.474 15.768 1.00 94.00 490 ASN A O 1
ATOM 3825 N N . ILE A 1 491 ? -14.190 3.026 14.683 1.00 92.56 491 ILE A N 1
ATOM 3826 C CA . ILE A 1 491 ? -13.334 3.874 15.519 1.00 92.56 491 ILE A CA 1
ATOM 3827 C C . ILE A 1 491 ? -13.620 5.364 15.278 1.00 92.56 491 ILE A C 1
ATOM 3829 O O . ILE A 1 491 ? -13.530 6.168 16.196 1.00 92.56 491 ILE A O 1
ATOM 3833 N N . VAL A 1 492 ? -14.030 5.732 14.063 1.00 91.12 492 VAL A N 1
ATOM 3834 C CA . VAL A 1 492 ? -14.641 7.032 13.767 1.00 91.12 492 VAL A CA 1
ATOM 3835 C C . VAL A 1 492 ? -16.129 6.801 13.483 1.00 91.12 492 VAL A C 1
ATOM 3837 O O . VAL A 1 492 ? -16.452 6.246 12.436 1.00 91.12 492 VAL A O 1
ATOM 3840 N N . PRO A 1 493 ? -17.048 7.165 14.400 1.00 90.00 493 PRO A N 1
ATOM 3841 C CA . PRO A 1 493 ? -18.468 6.805 14.310 1.00 90.00 493 PRO A CA 1
ATOM 3842 C C . PRO A 1 493 ? -19.248 7.416 13.142 1.00 90.00 493 PRO A C 1
ATOM 3844 O O . PRO A 1 493 ? -20.272 6.871 12.734 1.00 90.00 493 PRO A O 1
ATOM 3847 N N . TRP A 1 494 ? -18.826 8.568 12.624 1.00 87.62 494 TRP A N 1
ATOM 3848 C CA . TRP A 1 494 ? -19.578 9.319 11.619 1.00 87.62 494 TRP A CA 1
ATOM 3849 C C . TRP A 1 494 ? -19.015 9.138 10.214 1.00 87.62 494 TRP A C 1
ATOM 3851 O O . TRP A 1 494 ? -17.827 8.894 10.008 1.00 87.62 494 TRP A O 1
ATOM 3861 N N . TYR A 1 495 ? -19.893 9.300 9.226 1.00 82.31 495 TYR A N 1
ATOM 3862 C CA . TYR A 1 495 ? -19.473 9.382 7.835 1.00 82.31 495 TYR A CA 1
ATOM 3863 C C . TYR A 1 495 ? -18.610 10.629 7.613 1.00 82.31 495 TYR A C 1
ATOM 3865 O O . TYR A 1 495 ? -18.952 11.713 8.077 1.00 82.31 495 TYR A O 1
ATOM 3873 N N . LEU A 1 496 ? -17.515 10.488 6.872 1.00 80.88 496 LEU A N 1
ATOM 3874 C CA . LEU A 1 496 ? -16.657 11.605 6.493 1.00 80.88 496 LEU A CA 1
ATOM 3875 C C . LEU A 1 496 ? -16.925 11.956 5.021 1.00 80.88 496 LEU A C 1
ATOM 3877 O O . LEU A 1 496 ? -16.344 11.324 4.142 1.00 80.88 496 LEU A O 1
ATOM 3881 N N . PRO A 1 497 ? -17.840 12.891 4.706 1.00 68.00 497 PRO A N 1
ATOM 3882 C CA . PRO A 1 497 ? -18.125 13.259 3.323 1.00 68.00 497 PRO A CA 1
ATOM 3883 C C . PRO A 1 497 ? -16.965 14.043 2.702 1.00 68.00 497 PRO A C 1
ATOM 3885 O O . PRO A 1 497 ? -16.393 14.925 3.337 1.00 68.00 497 PRO A O 1
ATOM 3888 N N . ASP A 1 498 ? -16.667 13.743 1.440 1.00 64.06 498 ASP A N 1
ATOM 3889 C CA . ASP A 1 498 ? -15.807 14.553 0.576 1.00 64.06 498 ASP A CA 1
ATOM 3890 C C . ASP A 1 498 ? -16.442 14.631 -0.821 1.00 64.06 498 ASP A C 1
ATOM 3892 O O . ASP A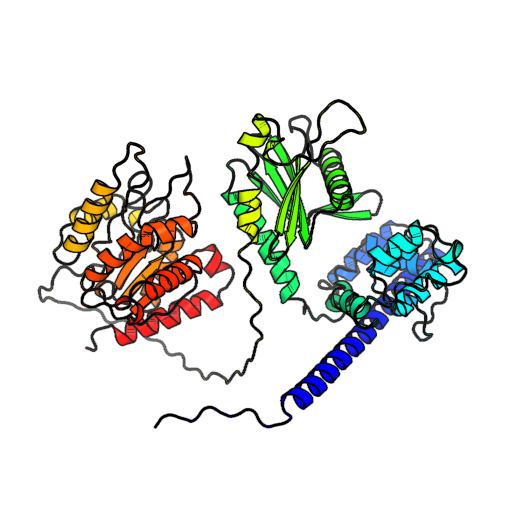 1 498 ? -16.196 13.813 -1.715 1.00 64.06 498 ASP A O 1
ATOM 3896 N N . GLY A 1 499 ? -17.430 15.522 -0.954 1.00 65.44 499 GLY A N 1
ATOM 3897 C CA . GLY A 1 499 ? -18.280 15.628 -2.139 1.00 65.44 499 GLY A CA 1
ATOM 3898 C C . GLY A 1 499 ? -18.991 14.311 -2.491 1.00 65.44 499 GLY A C 1
ATOM 3899 O O . GLY A 1 499 ? -19.860 13.813 -1.773 1.00 65.44 499 GLY A O 1
ATOM 3900 N N . SER A 1 500 ? -18.641 13.714 -3.635 1.00 52.16 500 SER A N 1
ATOM 3901 C CA . SER A 1 500 ? -19.213 12.429 -4.077 1.00 52.16 500 SER A CA 1
ATOM 3902 C C . SER A 1 500 ? -18.526 11.196 -3.470 1.00 52.16 500 SER A C 1
ATOM 3904 O O . SER A 1 500 ? -18.967 10.071 -3.715 1.00 52.16 500 SER A O 1
ATOM 3906 N N . ARG A 1 501 ? -17.502 11.376 -2.628 1.00 56.12 501 ARG A N 1
ATOM 3907 C CA . ARG A 1 501 ? -16.712 10.296 -2.018 1.00 56.12 501 ARG A CA 1
ATOM 3908 C C . ARG A 1 501 ? -16.753 10.349 -0.487 1.00 56.12 501 ARG A C 1
ATOM 3910 O O . ARG A 1 501 ? -17.467 11.157 0.110 1.00 56.12 501 ARG A O 1
ATOM 3917 N N . THR A 1 502 ? -16.075 9.388 0.132 1.00 63.00 502 THR A N 1
ATOM 3918 C CA . THR A 1 502 ? -15.810 9.344 1.573 1.00 63.00 502 THR A CA 1
ATOM 3919 C C . THR A 1 502 ? -14.368 9.799 1.770 1.00 63.00 502 THR A C 1
ATOM 3921 O O . THR A 1 502 ? -13.478 9.221 1.151 1.00 63.00 502 THR A O 1
ATOM 3924 N N . ARG A 1 503 ? -14.138 10.828 2.586 1.00 78.56 503 ARG A N 1
ATOM 3925 C CA . ARG A 1 503 ? -12.803 11.291 2.971 1.00 78.56 503 ARG A CA 1
ATOM 3926 C C . ARG A 1 503 ? -12.060 10.164 3.685 1.00 78.56 503 ARG A C 1
ATOM 3928 O O . ARG A 1 503 ? -12.640 9.491 4.536 1.00 78.56 503 ARG A O 1
ATOM 3935 N N . THR A 1 504 ? -10.769 10.016 3.403 1.00 73.50 504 THR A N 1
ATOM 3936 C CA . THR A 1 504 ? -9.894 9.109 4.155 1.00 73.50 504 THR A CA 1
ATOM 3937 C C . THR A 1 504 ? -9.838 9.513 5.628 1.00 73.50 504 THR A C 1
ATOM 3939 O O . THR A 1 504 ? -9.653 10.691 5.961 1.00 73.50 504 THR A O 1
ATOM 3942 N N . THR A 1 505 ? -9.976 8.528 6.511 1.00 76.19 505 THR A N 1
ATOM 3943 C CA . THR A 1 505 ? -9.892 8.726 7.957 1.00 76.19 505 THR A CA 1
ATOM 3944 C C . THR A 1 505 ? -8.454 9.047 8.357 1.00 76.19 505 THR A C 1
ATOM 3946 O O . THR A 1 505 ? -7.505 8.379 7.946 1.00 76.19 505 THR A O 1
ATOM 3949 N N . ARG A 1 506 ? -8.273 10.079 9.175 1.00 80.94 506 ARG A N 1
ATOM 3950 C CA . ARG A 1 506 ? -6.975 10.533 9.687 1.00 80.94 506 ARG A CA 1
ATOM 3951 C C . ARG A 1 506 ? -6.908 10.287 11.191 1.00 80.94 506 ARG A C 1
ATOM 3953 O O . ARG A 1 506 ? -7.929 10.197 11.866 1.00 80.94 506 ARG A O 1
ATOM 3960 N N . MET A 1 507 ? -5.701 10.261 11.757 1.00 78.50 507 MET A N 1
ATOM 3961 C CA . MET A 1 507 ? -5.538 10.110 13.211 1.00 78.50 507 MET A CA 1
ATOM 3962 C C . MET A 1 507 ? -6.197 11.254 14.004 1.00 78.50 507 MET A C 1
ATOM 3964 O O . MET A 1 507 ? -6.650 11.042 15.121 1.00 78.50 507 MET A O 1
ATOM 3968 N N . ALA A 1 508 ? -6.312 12.453 13.422 1.00 76.38 508 ALA A N 1
ATOM 3969 C CA . ALA A 1 508 ? -7.061 13.555 14.026 1.00 76.38 508 ALA A CA 1
ATOM 3970 C C . ALA A 1 508 ? -8.548 13.209 14.237 1.00 76.38 508 ALA A C 1
ATOM 3972 O O . ALA A 1 508 ? -9.095 13.524 15.289 1.00 76.38 508 ALA A O 1
ATOM 3973 N N . ASP A 1 509 ? -9.163 12.493 13.292 1.00 84.38 509 ASP A N 1
ATOM 3974 C CA . ASP A 1 509 ? -10.563 12.055 13.389 1.00 84.38 509 ASP A CA 1
ATOM 3975 C C . ASP A 1 509 ? -10.736 11.006 14.491 1.00 84.38 509 ASP A C 1
ATOM 3977 O O . ASP A 1 509 ? -11.709 11.019 15.236 1.00 84.38 509 ASP A O 1
ATOM 3981 N N . VAL A 1 510 ? -9.749 10.118 14.632 1.00 83.38 510 VAL A N 1
ATOM 3982 C CA . VAL A 1 510 ? -9.690 9.125 15.712 1.00 83.38 510 VAL A CA 1
ATOM 3983 C C . VAL A 1 510 ? -9.554 9.809 17.075 1.00 83.38 510 VAL A C 1
ATOM 3985 O O . VAL A 1 510 ? -10.230 9.436 18.033 1.00 83.38 510 VAL A O 1
ATOM 3988 N N . VAL A 1 511 ? -8.694 10.827 17.173 1.00 82.56 511 VAL A N 1
ATOM 3989 C CA . VAL A 1 511 ? -8.526 11.629 18.393 1.00 82.56 511 VAL A CA 1
ATOM 3990 C C . VAL A 1 511 ? -9.820 12.367 18.742 1.00 82.56 511 VAL A C 1
ATOM 3992 O O . VAL A 1 511 ? -10.191 12.381 19.914 1.00 82.56 511 VAL A O 1
ATOM 3995 N N . GLU A 1 512 ? -10.518 12.930 17.753 1.00 85.62 512 GLU A N 1
ATOM 3996 C CA . GLU A 1 512 ? -11.831 13.563 17.934 1.00 85.62 512 GLU A CA 1
ATOM 3997 C C . GLU A 1 512 ? -12.875 12.554 18.436 1.00 85.62 512 GLU A C 1
ATOM 3999 O O . GLU A 1 512 ? -13.579 12.823 19.403 1.00 85.62 512 GLU A O 1
ATOM 4004 N N . ALA A 1 513 ? -12.929 11.364 17.834 1.00 87.56 513 ALA A N 1
ATOM 4005 C CA . ALA A 1 513 ? -13.891 10.317 18.176 1.00 87.56 513 ALA A CA 1
ATOM 4006 C C . ALA A 1 513 ? -13.611 9.613 19.514 1.00 87.56 513 ALA A C 1
ATOM 4008 O O . ALA A 1 513 ? -14.454 8.867 20.012 1.00 87.56 513 ALA A O 1
ATOM 4009 N N . THR A 1 514 ? -12.428 9.817 20.103 1.00 85.19 514 THR A N 1
ATOM 4010 C CA . THR A 1 514 ? -11.965 9.058 21.275 1.00 85.19 514 THR A CA 1
ATOM 4011 C C . THR A 1 514 ? -12.924 9.185 22.463 1.00 85.19 514 THR A C 1
ATOM 4013 O O . THR A 1 514 ? -13.205 8.182 23.117 1.00 85.19 514 THR A O 1
ATOM 4016 N N . SER A 1 515 ? -13.452 10.383 22.742 1.00 84.81 515 SER A N 1
ATOM 4017 C CA . SER A 1 515 ? -14.401 10.579 23.849 1.00 84.81 515 SER A CA 1
ATOM 4018 C C . SER A 1 515 ? -15.730 9.869 23.604 1.00 84.81 515 SER A C 1
ATOM 4020 O O . SER A 1 515 ? -16.282 9.257 24.515 1.00 84.81 515 SER A O 1
ATOM 4022 N N . ASP A 1 516 ? -16.222 9.903 22.366 1.00 88.38 516 ASP A N 1
ATOM 4023 C CA . ASP A 1 516 ? -17.476 9.254 21.985 1.00 88.38 516 ASP A CA 1
ATOM 4024 C C . ASP A 1 516 ? -17.351 7.729 22.110 1.00 88.38 516 ASP A C 1
ATOM 4026 O O . ASP A 1 516 ? -18.226 7.069 22.676 1.00 88.38 516 ASP A O 1
ATOM 4030 N N . LEU A 1 517 ? -16.220 7.165 21.673 1.00 87.12 517 LEU A N 1
ATOM 4031 C CA . LEU A 1 517 ? -15.937 5.736 21.802 1.00 87.12 517 LEU A CA 1
ATOM 4032 C C . LEU A 1 517 ? -15.919 5.248 23.250 1.00 87.12 517 LEU A C 1
ATOM 4034 O O . LEU A 1 517 ? -16.402 4.153 23.525 1.00 87.12 517 LEU A O 1
ATOM 4038 N N . GLU A 1 518 ? -15.375 6.031 24.180 1.00 88.06 518 GLU A N 1
ATOM 4039 C CA . GLU A 1 518 ? -15.393 5.650 25.593 1.00 88.06 518 GLU A CA 1
ATOM 4040 C C . GLU A 1 518 ? -16.832 5.547 26.118 1.00 88.06 518 GLU A C 1
ATOM 4042 O O . GLU A 1 518 ? -17.187 4.559 26.759 1.00 88.06 518 GLU A O 1
ATOM 4047 N N . THR A 1 519 ? -17.691 6.508 25.763 1.00 91.75 519 THR A N 1
ATOM 4048 C CA . THR A 1 519 ? -19.089 6.517 26.222 1.00 91.75 519 THR A CA 1
ATOM 4049 C C . THR A 1 519 ? -19.937 5.392 25.632 1.00 91.75 519 THR A C 1
ATOM 4051 O O . THR A 1 519 ? -20.767 4.829 26.343 1.00 91.75 519 THR A O 1
ATOM 4054 N N . VAL A 1 520 ? -19.734 5.021 24.361 1.00 93.31 520 VAL A N 1
ATOM 4055 C CA . VAL A 1 520 ? -20.497 3.915 23.759 1.00 93.31 520 VAL A CA 1
ATOM 4056 C C . VAL A 1 520 ? -20.055 2.559 24.313 1.00 93.31 520 VAL A C 1
ATOM 4058 O O . VAL A 1 520 ? -20.876 1.654 24.433 1.00 93.31 520 VAL A O 1
ATOM 4061 N N . LEU A 1 521 ? -18.783 2.408 24.701 1.00 93.06 521 LEU A N 1
ATOM 4062 C CA . LEU A 1 521 ? -18.271 1.166 25.290 1.00 93.06 521 LEU A CA 1
ATOM 4063 C C . LEU A 1 521 ? -18.852 0.883 26.681 1.00 93.06 521 LEU A C 1
ATOM 4065 O O . LEU A 1 521 ? -19.075 -0.283 27.004 1.00 93.06 521 LEU A O 1
ATOM 4069 N N . ASP A 1 522 ? -19.181 1.918 27.462 1.00 92.31 522 ASP A N 1
ATOM 4070 C CA . ASP A 1 522 ? -19.880 1.771 28.750 1.00 92.31 522 ASP A CA 1
ATOM 4071 C C . ASP A 1 522 ? -21.281 1.128 28.591 1.00 92.31 522 ASP A C 1
ATOM 4073 O O . ASP A 1 522 ? -21.834 0.594 29.555 1.00 92.31 522 ASP A O 1
ATOM 4077 N N . LEU A 1 523 ? -21.850 1.121 27.376 1.00 95.44 523 LEU A N 1
ATOM 4078 C CA . LEU A 1 523 ? -23.145 0.499 27.070 1.00 95.44 523 LEU A CA 1
ATOM 4079 C C . LEU A 1 523 ? -23.059 -1.009 26.775 1.00 95.44 523 LEU A C 1
ATOM 4081 O O . LEU A 1 523 ? -24.100 -1.637 26.579 1.00 95.44 523 LEU A O 1
ATOM 4085 N N . PHE A 1 524 ? -21.861 -1.606 26.755 1.00 95.06 524 PHE A N 1
ATOM 4086 C CA . PHE A 1 524 ? -21.661 -3.043 26.532 1.00 95.06 524 PHE A CA 1
ATOM 4087 C C . PHE A 1 524 ? -21.262 -3.773 27.831 1.00 95.06 524 PHE A C 1
ATOM 4089 O O . PHE A 1 524 ? -20.089 -4.106 28.023 1.00 95.06 524 PHE A O 1
ATOM 4096 N N . PRO A 1 525 ? -22.216 -4.098 28.727 1.00 93.06 525 PRO A N 1
ATOM 4097 C CA . PRO A 1 525 ? -21.927 -4.702 30.035 1.00 93.06 525 PRO A CA 1
ATOM 4098 C C . PRO A 1 525 ? -21.314 -6.109 29.963 1.00 93.06 525 PRO A C 1
ATOM 4100 O O . PRO A 1 525 ? -20.796 -6.613 30.961 1.00 93.06 525 PRO A O 1
ATOM 4103 N N . HIS A 1 526 ? -21.399 -6.771 28.808 1.00 93.38 526 HIS A N 1
ATOM 4104 C CA . HIS A 1 526 ? -20.960 -8.153 28.610 1.00 93.38 526 HIS A CA 1
ATOM 4105 C C . HIS A 1 526 ? -19.779 -8.290 27.644 1.00 93.38 526 HIS A C 1
ATOM 4107 O O . HIS A 1 526 ? -19.432 -9.414 27.270 1.00 93.38 526 HIS A O 1
ATOM 4113 N N . LEU A 1 527 ? -19.144 -7.177 27.263 1.00 94.38 527 LEU A N 1
ATOM 4114 C CA . LEU A 1 527 ? -18.024 -7.174 26.329 1.00 94.38 527 LEU A CA 1
ATOM 4115 C C . LEU A 1 527 ? -16.818 -7.930 26.904 1.00 94.38 527 LEU A C 1
ATOM 4117 O O . LEU A 1 527 ? -16.324 -7.624 27.986 1.00 94.38 527 LEU A O 1
ATOM 4121 N N . GLN A 1 528 ? -16.341 -8.934 26.169 1.00 94.19 528 GLN A N 1
ATOM 4122 C CA . GLN A 1 528 ? -15.251 -9.827 26.585 1.00 94.19 528 GLN A CA 1
ATOM 4123 C C . GLN A 1 528 ? -14.097 -9.877 25.581 1.00 94.19 528 GLN A C 1
ATOM 4125 O O . GLN A 1 528 ? -13.020 -10.367 25.925 1.00 94.19 528 GLN A O 1
ATOM 4130 N N . LEU A 1 529 ? -14.319 -9.417 24.348 1.00 95.81 529 LEU A N 1
ATOM 4131 C CA . LEU A 1 529 ? -13.308 -9.358 23.303 1.00 95.81 529 LEU A CA 1
ATOM 4132 C C . LEU A 1 529 ? -13.592 -8.198 22.347 1.00 95.81 529 LEU A C 1
ATOM 4134 O O . LEU A 1 529 ? -14.709 -8.055 21.851 1.00 95.81 529 LEU A O 1
ATOM 4138 N N . VAL A 1 530 ? -12.566 -7.413 22.037 1.00 96.69 530 VAL A N 1
ATOM 4139 C CA . VAL A 1 530 ? -12.613 -6.407 20.971 1.00 96.69 530 VAL A CA 1
ATOM 4140 C C . VAL A 1 530 ? -11.706 -6.832 19.828 1.00 96.69 530 VAL A C 1
ATOM 4142 O O . VAL A 1 530 ? -10.566 -7.232 20.049 1.00 96.69 530 VAL A O 1
ATOM 4145 N N . ILE A 1 531 ? -12.207 -6.740 18.600 1.00 96.94 531 ILE A N 1
ATOM 4146 C CA . ILE A 1 531 ? -11.480 -7.129 17.392 1.00 96.94 531 ILE A CA 1
ATOM 4147 C C . ILE A 1 531 ? -11.351 -5.913 16.469 1.00 96.94 531 ILE A C 1
ATOM 4149 O O . ILE A 1 531 ? -12.243 -5.664 15.651 1.00 96.94 531 ILE A O 1
ATOM 4153 N N . PRO A 1 532 ? -10.265 -5.125 16.586 1.00 96.19 532 PRO A N 1
ATOM 4154 C CA . PRO A 1 532 ? -9.958 -4.071 15.629 1.00 96.19 532 PRO A CA 1
ATOM 4155 C C . PRO A 1 532 ? -9.531 -4.665 14.282 1.00 96.19 532 PRO A C 1
ATOM 4157 O O . PRO A 1 532 ? -8.568 -5.438 14.205 1.00 96.19 532 PRO A O 1
ATOM 4160 N N . MET A 1 533 ? -10.240 -4.286 13.220 1.00 91.81 533 MET A N 1
ATOM 4161 C CA . MET A 1 533 ? -10.049 -4.785 11.861 1.00 91.81 533 MET A CA 1
ATOM 4162 C C . MET A 1 533 ? -9.286 -3.763 11.009 1.00 91.81 533 MET A C 1
ATOM 4164 O O . MET A 1 533 ? -9.846 -2.762 10.561 1.00 91.81 533 MET A O 1
ATOM 4168 N N . GLY A 1 534 ? -8.010 -4.042 10.745 1.00 87.88 534 GLY A N 1
ATOM 4169 C CA . GLY A 1 534 ? -7.111 -3.180 9.976 1.00 87.88 534 GLY A CA 1
ATOM 4170 C C . GLY A 1 534 ? -6.258 -2.233 10.826 1.00 87.88 534 GLY A C 1
ATOM 4171 O O . GLY A 1 534 ? -6.463 -2.060 12.029 1.00 87.88 534 GLY A O 1
ATOM 4172 N N . THR A 1 535 ? -5.270 -1.613 10.178 1.00 85.75 535 THR A N 1
ATOM 4173 C CA . THR A 1 535 ? -4.206 -0.847 10.845 1.00 85.75 535 THR A CA 1
ATOM 4174 C C . THR A 1 535 ? -4.727 0.380 11.593 1.00 85.75 535 THR A C 1
ATOM 4176 O O . THR A 1 535 ? -4.319 0.609 12.730 1.00 85.75 535 THR A O 1
ATOM 4179 N N . LEU A 1 536 ? -5.644 1.158 11.003 1.00 83.25 536 LEU A N 1
ATOM 4180 C CA . LEU A 1 536 ? -6.141 2.373 11.656 1.00 83.25 536 LEU A CA 1
ATOM 4181 C C . LEU A 1 536 ? -7.094 2.059 12.815 1.00 83.25 536 LEU A C 1
ATOM 4183 O O . LEU A 1 536 ? -6.995 2.684 13.870 1.00 83.25 536 LEU A O 1
ATOM 4187 N N . ALA A 1 537 ? -7.954 1.047 12.663 1.00 89.12 537 ALA A N 1
ATOM 4188 C CA . ALA A 1 537 ? -8.801 0.566 13.753 1.00 89.12 537 ALA A CA 1
ATOM 4189 C C . ALA A 1 537 ? -7.953 0.084 14.942 1.00 89.12 537 ALA A C 1
ATOM 4191 O O . ALA A 1 537 ? -8.245 0.427 16.087 1.00 89.12 537 ALA A O 1
ATOM 4192 N N . ARG A 1 538 ? -6.860 -0.648 14.672 1.00 93.25 538 ARG A N 1
ATOM 4193 C CA . ARG A 1 538 ? -5.877 -1.042 15.690 1.00 93.25 538 ARG A CA 1
ATOM 4194 C C . ARG A 1 538 ? -5.257 0.173 16.379 1.00 93.25 538 ARG A C 1
ATOM 4196 O O . ARG A 1 538 ? -5.282 0.240 17.603 1.00 93.25 538 ARG A O 1
ATOM 4203 N N . ALA A 1 539 ? -4.718 1.118 15.612 1.00 85.62 539 ALA A N 1
ATOM 4204 C CA . ALA A 1 539 ? -4.043 2.289 16.169 1.00 85.62 539 ALA A CA 1
ATOM 4205 C C . ALA A 1 539 ? -4.988 3.137 17.037 1.00 85.62 539 ALA A C 1
ATOM 4207 O O . ALA A 1 539 ? -4.612 3.578 18.123 1.00 85.62 539 ALA A O 1
ATOM 4208 N N . GLY A 1 540 ? -6.236 3.326 16.603 1.00 87.56 540 GLY A N 1
ATOM 4209 C CA . GLY A 1 540 ? -7.221 4.056 17.396 1.00 87.56 540 GLY A CA 1
ATOM 4210 C C . GLY A 1 540 ? -7.684 3.307 18.645 1.00 87.56 540 GLY A C 1
ATOM 4211 O O . GLY A 1 540 ? -7.880 3.927 19.689 1.00 87.56 540 GLY A O 1
ATOM 4212 N N . TRP A 1 541 ? -7.767 1.975 18.593 1.00 93.94 541 TRP A N 1
ATOM 4213 C CA . TRP A 1 541 ? -8.010 1.159 19.782 1.00 93.94 541 TRP A CA 1
ATOM 4214 C C . TRP A 1 541 ? -6.859 1.247 20.797 1.00 93.94 541 TRP A C 1
ATOM 4216 O O . TRP A 1 541 ? -7.094 1.424 21.993 1.00 93.94 541 TRP A O 1
ATOM 4226 N N . GLU A 1 542 ? -5.607 1.176 20.335 1.00 92.38 542 GLU A N 1
ATOM 4227 C CA . GLU A 1 542 ? -4.418 1.345 21.182 1.00 92.38 542 GLU A CA 1
ATOM 4228 C C . GLU A 1 542 ? -4.389 2.736 21.840 1.00 92.38 542 GLU A C 1
ATOM 4230 O O . GLU A 1 542 ? -4.142 2.844 23.046 1.00 92.38 542 GLU A O 1
ATOM 4235 N N . LEU A 1 543 ? -4.728 3.791 21.089 1.00 87.69 543 LEU A N 1
ATOM 4236 C CA . LEU A 1 543 ? -4.860 5.147 21.622 1.00 87.69 543 LEU A CA 1
ATOM 4237 C C . LEU A 1 543 ? -5.932 5.225 22.720 1.00 87.69 543 LEU A C 1
ATOM 4239 O O . LEU A 1 543 ? -5.662 5.760 23.797 1.00 87.69 543 LEU A O 1
ATOM 4243 N N . LEU A 1 544 ? -7.121 4.670 22.481 1.00 89.00 544 LEU A N 1
ATOM 4244 C CA . LEU A 1 544 ? -8.218 4.666 23.450 1.00 89.00 544 LEU A CA 1
ATOM 4245 C C . LEU A 1 544 ? -7.826 3.935 24.746 1.00 89.00 544 LEU A C 1
ATOM 4247 O O . LEU A 1 544 ? -8.040 4.449 25.846 1.00 89.00 544 LEU A O 1
ATOM 4251 N N . ARG A 1 545 ? -7.151 2.784 24.626 1.00 92.81 545 ARG A N 1
ATOM 4252 C CA . ARG A 1 545 ? -6.617 2.027 25.772 1.00 92.81 545 ARG A CA 1
ATOM 4253 C C . ARG A 1 545 ? -5.571 2.804 26.563 1.00 92.81 545 ARG A C 1
ATOM 4255 O O . ARG A 1 545 ? -5.532 2.684 27.781 1.00 92.81 545 ARG A O 1
ATOM 4262 N N . SER A 1 546 ? -4.741 3.607 25.899 1.00 88.31 546 SER A N 1
ATOM 4263 C CA . SER A 1 546 ? -3.734 4.425 26.591 1.00 88.31 546 SER A CA 1
ATOM 4264 C C . SER A 1 546 ? -4.341 5.543 27.453 1.00 88.31 546 SER A C 1
ATOM 4266 O O . SER A 1 546 ? -3.685 6.033 28.369 1.00 88.31 546 SER A O 1
ATOM 4268 N N . ARG A 1 547 ? -5.591 5.942 27.170 1.00 85.00 547 ARG A N 1
ATOM 4269 C CA . ARG A 1 547 ? -6.284 7.061 27.827 1.00 85.00 547 ARG A CA 1
ATOM 4270 C C . ARG A 1 547 ? -7.328 6.626 28.850 1.00 85.00 547 ARG A C 1
ATOM 4272 O O . ARG A 1 547 ? -7.574 7.373 29.792 1.00 85.00 547 ARG A O 1
ATOM 4279 N N . SER A 1 548 ? -7.904 5.434 28.694 1.00 83.81 548 SER A N 1
ATOM 4280 C CA . SER A 1 548 ? -8.934 4.911 29.595 1.00 83.81 548 SER A CA 1
ATOM 4281 C C . SER A 1 548 ? -8.464 3.642 30.317 1.00 83.81 548 SER A C 1
ATOM 4283 O O . SER A 1 548 ? -8.393 2.568 29.708 1.00 83.81 548 SER A O 1
ATOM 4285 N N . PRO A 1 549 ? -8.194 3.714 31.637 1.00 84.50 549 PRO A N 1
ATOM 4286 C CA . PRO A 1 549 ? -7.823 2.550 32.441 1.00 84.50 549 PRO A CA 1
ATOM 4287 C C . PRO A 1 549 ? -8.874 1.435 32.420 1.00 84.50 549 PRO A C 1
ATOM 4289 O O . PRO A 1 549 ? -8.519 0.262 32.506 1.00 84.50 549 PRO A O 1
ATOM 4292 N N . LYS A 1 550 ? -10.162 1.782 32.272 1.00 82.31 550 LYS A N 1
ATOM 4293 C CA . LYS A 1 550 ? -11.243 0.796 32.135 1.00 82.31 550 LYS A CA 1
ATOM 4294 C C . LYS A 1 550 ? -11.049 -0.035 30.864 1.00 82.31 550 LYS A C 1
ATOM 4296 O O . LYS A 1 550 ? -10.984 -1.260 30.927 1.00 82.31 550 LYS A O 1
ATOM 4301 N N . ILE A 1 551 ? -10.877 0.639 29.726 1.00 87.88 551 ILE A N 1
ATOM 4302 C CA . ILE A 1 551 ? -10.735 0.015 28.401 1.00 87.88 551 ILE A CA 1
ATOM 4303 C C . ILE A 1 551 ? -9.408 -0.743 28.291 1.00 87.88 551 ILE A C 1
ATOM 4305 O O . ILE A 1 551 ? -9.340 -1.793 27.652 1.00 87.88 551 ILE A O 1
ATOM 4309 N N . ALA A 1 552 ? -8.356 -0.275 28.972 1.00 88.38 552 ALA A N 1
ATOM 4310 C CA . ALA A 1 552 ? -7.058 -0.944 29.011 1.00 88.38 552 ALA A CA 1
ATOM 4311 C C . ALA A 1 552 ? -7.144 -2.421 29.447 1.00 88.38 552 ALA A C 1
ATOM 4313 O O . ALA A 1 552 ? -6.321 -3.224 29.001 1.00 88.38 552 ALA A O 1
ATOM 4314 N N . THR A 1 553 ? -8.143 -2.791 30.256 1.00 89.62 553 THR A N 1
ATOM 4315 C CA . THR A 1 553 ? -8.332 -4.165 30.755 1.00 89.62 553 THR A CA 1
ATOM 4316 C C . THR A 1 553 ? -9.099 -5.092 29.808 1.00 89.62 553 THR A C 1
ATOM 4318 O O . THR A 1 553 ? -9.087 -6.305 30.013 1.00 89.62 553 THR A O 1
ATOM 4321 N N . ILE A 1 554 ? -9.740 -4.559 28.762 1.00 91.44 554 ILE A N 1
ATOM 4322 C CA . ILE A 1 554 ? -10.566 -5.356 27.849 1.00 91.44 554 ILE A CA 1
ATOM 4323 C C . ILE A 1 554 ? -9.654 -6.195 26.932 1.00 91.44 554 ILE A C 1
ATOM 4325 O O . ILE A 1 554 ? -8.786 -5.626 26.256 1.00 91.44 554 ILE A O 1
ATOM 4329 N N . PRO A 1 555 ? -9.828 -7.533 26.875 1.00 95.00 555 PRO A N 1
ATOM 4330 C CA . PRO A 1 555 ? -9.088 -8.377 25.943 1.00 95.00 555 PRO A CA 1
ATOM 4331 C C . PRO A 1 555 ? -9.352 -7.967 24.495 1.00 95.00 555 PRO A C 1
ATOM 4333 O O . PRO A 1 555 ? -10.484 -7.656 24.120 1.00 95.00 555 PRO A O 1
ATOM 4336 N N . TRP A 1 556 ? -8.316 -7.994 23.663 1.00 95.88 556 TRP A N 1
ATOM 4337 C CA . TRP A 1 556 ? -8.443 -7.632 22.259 1.00 95.88 556 TRP A CA 1
ATOM 4338 C C . TRP A 1 556 ? -7.456 -8.397 21.389 1.00 95.88 556 TRP A C 1
ATOM 4340 O O . TRP A 1 556 ? -6.389 -8.800 21.851 1.00 95.88 556 TRP A O 1
ATOM 4350 N N . GLU A 1 557 ? -7.819 -8.558 20.123 1.00 94.81 557 GLU A N 1
ATOM 4351 C CA . GLU A 1 557 ? -6.982 -9.183 19.106 1.00 94.81 557 GLU A CA 1
ATOM 4352 C C . GLU A 1 557 ? -7.225 -8.493 17.766 1.00 94.81 557 GLU A C 1
ATOM 4354 O O . GLU A 1 557 ? -8.366 -8.264 17.374 1.00 94.81 557 GLU A O 1
ATOM 4359 N N . THR A 1 558 ? -6.160 -8.105 17.069 1.00 93.19 558 THR A N 1
ATOM 4360 C CA . THR A 1 558 ? -6.287 -7.411 15.784 1.00 93.19 558 THR A CA 1
ATOM 4361 C C . THR A 1 558 ? -6.278 -8.394 14.628 1.00 93.19 558 THR A C 1
ATOM 4363 O O . THR A 1 558 ? -5.516 -9.360 14.620 1.00 93.19 558 THR A O 1
ATOM 4366 N N . VAL A 1 559 ? -7.095 -8.106 13.621 1.00 91.50 559 VAL A N 1
ATOM 4367 C CA . VAL A 1 559 ? -7.125 -8.865 12.372 1.00 91.50 559 VAL A CA 1
ATOM 4368 C C . VAL A 1 559 ? -7.008 -7.925 11.172 1.00 91.50 559 VAL A C 1
ATOM 4370 O O . VAL A 1 559 ? -7.324 -6.736 11.284 1.00 91.50 559 VAL A O 1
ATOM 4373 N N . PRO A 1 560 ? -6.577 -8.421 10.002 1.00 87.75 560 PRO A N 1
ATOM 4374 C CA . PRO A 1 560 ? -6.620 -7.654 8.765 1.00 87.75 560 PRO A CA 1
ATOM 4375 C C . PRO A 1 560 ? -8.044 -7.191 8.414 1.00 87.75 560 PRO A C 1
ATOM 4377 O O . PRO A 1 560 ? -9.038 -7.810 8.797 1.00 87.75 560 PRO A O 1
ATOM 4380 N N . HIS A 1 561 ? -8.159 -6.101 7.655 1.00 86.38 561 HIS A N 1
ATOM 4381 C CA . HIS A 1 561 ? -9.462 -5.588 7.229 1.00 86.38 561 HIS A CA 1
ATOM 4382 C C . HIS A 1 561 ? -10.104 -6.532 6.184 1.00 86.38 561 HIS A C 1
ATOM 4384 O O . HIS A 1 561 ? -9.414 -6.959 5.256 1.00 86.38 561 HIS A O 1
ATOM 4390 N N . PRO A 1 562 ? -11.411 -6.852 6.244 1.00 79.62 562 PRO A N 1
ATOM 4391 C CA . PRO A 1 562 ? -12.024 -7.873 5.385 1.00 79.62 562 PRO A CA 1
ATOM 4392 C C . PRO A 1 562 ? -12.387 -7.359 3.973 1.00 79.62 562 PRO A C 1
ATOM 4394 O O . PRO A 1 562 ? -13.311 -7.866 3.333 1.00 79.62 562 PRO A O 1
ATOM 4397 N N . SER A 1 563 ? -11.691 -6.340 3.454 1.00 76.38 563 SER A N 1
ATOM 4398 C CA . SER A 1 563 ? -11.973 -5.799 2.116 1.00 76.38 563 SER A CA 1
ATOM 4399 C C . SER A 1 563 ? -11.634 -6.813 1.021 1.00 76.38 563 SER A C 1
ATOM 4401 O O . SER A 1 563 ? -10.759 -7.664 1.179 1.00 76.38 563 SER A O 1
ATOM 4403 N N . ALA A 1 564 ? -12.333 -6.723 -0.115 1.00 58.09 564 ALA A N 1
ATOM 4404 C CA . ALA A 1 564 ? -12.097 -7.606 -1.261 1.00 58.09 564 ALA A CA 1
ATOM 4405 C C . ALA A 1 564 ? -10.650 -7.526 -1.757 1.00 58.09 564 ALA A C 1
ATOM 4407 O O . ALA A 1 564 ? -10.050 -8.558 -2.028 1.00 58.09 564 ALA A O 1
ATOM 4408 N N . THR A 1 565 ? -10.069 -6.327 -1.788 1.00 55.81 565 THR A N 1
ATOM 4409 C CA . THR A 1 565 ? -8.653 -6.115 -2.101 1.00 55.81 565 THR A CA 1
ATOM 4410 C C . THR A 1 565 ? -7.751 -6.918 -1.170 1.00 55.81 565 THR A C 1
ATOM 4412 O O . THR A 1 565 ? -6.893 -7.657 -1.638 1.00 55.81 565 THR A O 1
ATOM 4415 N N . ASN A 1 566 ? -7.990 -6.854 0.140 1.00 62.56 566 ASN A N 1
ATOM 4416 C CA . ASN A 1 566 ? -7.124 -7.480 1.132 1.00 62.56 566 ASN A CA 1
ATOM 4417 C C . ASN A 1 566 ? -7.223 -9.018 1.104 1.00 62.56 566 ASN A C 1
ATOM 4419 O O . ASN A 1 566 ? -6.213 -9.714 1.064 1.00 62.56 566 ASN A O 1
ATOM 4423 N N . LEU A 1 567 ? -8.442 -9.560 1.021 1.00 62.03 567 LEU A N 1
ATOM 4424 C CA . LEU A 1 567 ? -8.654 -11.013 0.995 1.00 62.03 567 LEU A CA 1
ATOM 4425 C C . LEU A 1 567 ? -8.296 -11.674 -0.341 1.00 62.03 567 LEU A C 1
ATOM 4427 O O . LEU A 1 567 ? -7.924 -12.844 -0.347 1.00 62.03 567 LEU A O 1
ATOM 4431 N N . ASN A 1 568 ? -8.410 -10.957 -1.464 1.00 49.16 568 ASN A N 1
ATOM 4432 C CA . ASN A 1 568 ? -8.066 -11.507 -2.779 1.00 49.16 568 ASN A CA 1
ATOM 4433 C C . ASN A 1 568 ? -6.559 -11.454 -3.064 1.00 49.16 568 ASN A C 1
ATOM 4435 O O . ASN A 1 568 ? -6.060 -12.294 -3.805 1.00 49.16 568 ASN A O 1
ATOM 4439 N N . THR A 1 569 ? -5.841 -10.476 -2.504 1.00 45.75 569 THR A N 1
ATOM 4440 C CA . THR A 1 569 ? -4.387 -10.329 -2.704 1.00 45.75 569 THR A CA 1
ATOM 4441 C C . THR A 1 569 ? -3.574 -11.188 -1.742 1.00 45.75 569 THR A C 1
ATOM 4443 O O . THR A 1 569 ? -2.482 -11.621 -2.095 1.00 45.75 569 THR A O 1
ATOM 4446 N N . ARG A 1 570 ? -4.093 -11.463 -0.537 1.00 61.97 570 ARG A N 1
ATOM 4447 C CA . ARG A 1 570 ? -3.390 -12.230 0.500 1.00 61.97 570 ARG A CA 1
ATOM 4448 C C . ARG A 1 570 ? -4.303 -13.302 1.100 1.00 61.97 570 ARG A C 1
ATOM 4450 O O . ARG A 1 570 ? -4.866 -13.088 2.175 1.00 61.97 570 ARG A O 1
ATOM 4457 N N . PRO A 1 571 ? -4.432 -14.475 0.453 1.00 70.00 571 PRO A N 1
ATOM 4458 C CA . PRO A 1 571 ? -5.316 -15.544 0.918 1.00 70.00 571 PRO A CA 1
ATOM 4459 C C . PRO A 1 571 ? -5.079 -15.948 2.380 1.00 70.00 571 PRO A C 1
ATOM 4461 O O . PRO A 1 571 ? -6.044 -16.131 3.112 1.00 70.00 571 PRO A O 1
ATOM 4464 N N . ALA A 1 572 ? -3.824 -15.962 2.846 1.00 75.81 572 ALA A N 1
ATOM 4465 C CA . ALA A 1 572 ? -3.470 -16.293 4.233 1.00 75.81 572 ALA A CA 1
ATOM 4466 C C . ALA A 1 572 ? -4.095 -15.350 5.285 1.00 75.81 572 ALA A C 1
ATOM 4468 O O . ALA A 1 572 ? -4.344 -15.742 6.422 1.00 75.81 572 ALA A O 1
ATOM 4469 N N . GLN A 1 573 ? -4.407 -14.101 4.923 1.00 79.19 573 GLN A N 1
ATOM 4470 C CA . GLN A 1 573 ? -5.089 -13.180 5.838 1.00 79.19 573 GLN A CA 1
ATOM 4471 C C . GLN A 1 573 ? -6.544 -13.575 6.083 1.00 79.19 573 GLN A C 1
ATOM 4473 O O . GLN A 1 573 ? -7.099 -13.268 7.139 1.00 79.19 573 GLN A O 1
ATOM 4478 N N . ARG A 1 574 ? -7.165 -14.273 5.125 1.00 81.38 574 ARG A N 1
ATOM 4479 C CA . ARG A 1 574 ? -8.484 -14.875 5.315 1.00 81.38 574 ARG A CA 1
ATOM 4480 C C . ARG A 1 574 ? -8.442 -15.879 6.462 1.00 81.38 574 ARG A C 1
ATOM 4482 O O . ARG A 1 574 ? -9.325 -15.843 7.316 1.00 81.38 574 ARG A O 1
ATOM 4489 N N . ASP A 1 575 ? -7.410 -16.717 6.488 1.00 84.62 575 ASP A N 1
ATOM 4490 C CA . ASP A 1 575 ? -7.234 -17.758 7.500 1.00 84.62 575 ASP A CA 1
ATOM 4491 C C . ASP A 1 575 ? -6.992 -17.145 8.878 1.00 84.62 575 ASP A C 1
ATOM 4493 O O . ASP A 1 575 ? -7.611 -17.574 9.847 1.00 84.62 575 ASP A O 1
ATOM 4497 N N . GLN A 1 576 ? -6.205 -16.067 8.958 1.00 87.56 576 GLN A N 1
ATOM 4498 C CA . GLN A 1 576 ? -6.022 -15.315 10.201 1.00 87.56 576 GLN A CA 1
ATOM 4499 C C . GLN A 1 576 ? -7.354 -14.773 10.744 1.00 87.56 576 GLN A C 1
ATOM 4501 O O . GLN A 1 576 ? -7.670 -14.963 11.917 1.00 87.56 576 GLN A O 1
ATOM 4506 N N . ILE A 1 577 ? -8.162 -14.111 9.904 1.00 87.75 577 ILE A N 1
ATOM 4507 C CA . ILE A 1 577 ? -9.467 -13.587 10.338 1.00 87.75 577 ILE A CA 1
ATOM 4508 C C . ILE A 1 577 ? -10.374 -14.736 10.795 1.00 87.75 577 ILE A C 1
ATOM 4510 O O . ILE A 1 577 ? -11.020 -14.641 11.841 1.00 87.75 577 ILE A O 1
ATOM 4514 N N . LEU A 1 578 ? -10.407 -15.827 10.026 1.00 90.94 578 LEU A N 1
ATOM 4515 C CA . LEU A 1 578 ? -11.230 -16.990 10.326 1.00 90.94 578 LEU A CA 1
ATOM 4516 C C . LEU A 1 578 ? -10.803 -17.666 11.633 1.00 90.94 578 LEU A C 1
ATOM 4518 O O . LEU A 1 578 ? -11.670 -18.039 12.418 1.00 90.94 578 LEU A O 1
ATOM 4522 N N . GLN A 1 579 ? -9.503 -17.779 11.905 1.00 91.81 579 GLN A N 1
ATOM 4523 C CA . GLN A 1 579 ? -8.966 -18.355 13.137 1.00 91.81 579 GLN A CA 1
ATOM 4524 C C . GLN A 1 579 ? -9.439 -17.575 14.369 1.00 91.81 579 GLN A C 1
ATOM 4526 O O . GLN A 1 579 ? -9.986 -18.173 15.296 1.00 91.81 579 GLN A O 1
ATOM 4531 N N . VAL A 1 580 ? -9.306 -16.245 14.354 1.00 91.62 580 VAL A N 1
ATOM 4532 C CA . VAL A 1 580 ? -9.740 -15.382 15.467 1.00 91.62 580 VAL A CA 1
ATOM 4533 C C . VAL A 1 580 ? -11.254 -15.449 15.659 1.00 91.62 580 VAL A C 1
ATOM 4535 O O . VAL A 1 580 ? -11.738 -15.614 16.780 1.00 91.62 580 VAL A O 1
ATOM 4538 N N . MET A 1 581 ? -12.025 -15.380 14.569 1.00 92.25 581 MET A N 1
ATOM 4539 C CA . MET A 1 581 ? -13.485 -15.490 14.641 1.00 92.25 581 MET A CA 1
ATOM 4540 C C . MET A 1 581 ? -13.936 -16.872 15.129 1.00 92.25 581 MET A C 1
ATOM 4542 O O . MET A 1 581 ? -14.896 -16.956 15.890 1.00 92.25 581 MET A O 1
ATOM 4546 N N . THR A 1 582 ? -13.240 -17.944 14.745 1.00 91.94 582 THR A N 1
ATOM 4547 C CA . THR A 1 582 ? -13.536 -19.316 15.189 1.00 91.94 582 THR A CA 1
ATOM 4548 C C . THR A 1 582 ? -13.221 -19.490 16.672 1.00 91.94 582 THR A C 1
ATOM 4550 O O . THR A 1 582 ? -14.028 -20.053 17.409 1.00 91.94 582 THR A O 1
ATOM 4553 N N . ALA A 1 583 ? -12.095 -18.952 17.148 1.00 90.75 583 ALA A N 1
ATOM 4554 C CA . ALA A 1 583 ? -11.766 -18.942 18.571 1.00 90.75 583 ALA A CA 1
ATOM 4555 C C . ALA A 1 583 ? -12.808 -18.153 19.386 1.00 90.75 583 ALA A C 1
ATOM 4557 O O . ALA A 1 583 ? -13.253 -18.599 20.447 1.00 90.75 583 ALA A O 1
ATOM 4558 N N . ALA A 1 584 ? -13.261 -17.008 18.862 1.00 89.69 584 ALA A N 1
ATOM 4559 C CA . ALA A 1 584 ? -14.353 -16.246 19.456 1.00 89.69 584 ALA A CA 1
ATOM 4560 C C . ALA A 1 584 ? -15.665 -17.049 19.470 1.00 89.69 584 ALA A C 1
ATOM 4562 O O . ALA A 1 584 ? -16.339 -17.093 20.498 1.00 89.69 584 ALA A O 1
ATOM 4563 N N . ALA A 1 585 ? -16.005 -17.740 18.378 1.00 89.00 585 ALA A N 1
ATOM 4564 C CA . ALA A 1 585 ? -17.188 -18.590 18.312 1.00 89.00 585 ALA A CA 1
ATOM 4565 C C . ALA A 1 585 ? -17.137 -19.696 19.373 1.00 89.00 585 ALA A C 1
ATOM 4567 O O . ALA A 1 585 ? -18.084 -19.839 20.142 1.00 89.00 585 ALA A O 1
ATOM 4568 N N . GLN A 1 586 ? -16.016 -20.407 19.508 1.00 87.56 586 GLN A N 1
ATOM 4569 C CA . GLN A 1 586 ? -15.845 -21.466 20.513 1.00 87.56 586 GLN A CA 1
ATOM 4570 C C . GLN A 1 586 ? -16.019 -20.955 21.948 1.00 87.56 586 GLN A C 1
ATOM 4572 O O . GLN A 1 586 ? -16.584 -21.644 22.793 1.00 87.56 586 GLN A O 1
ATOM 4577 N N . LYS A 1 587 ? -15.555 -19.733 22.227 1.00 85.25 587 LYS A N 1
ATOM 4578 C CA . LYS A 1 587 ? -15.640 -19.118 23.556 1.00 85.25 587 LYS A CA 1
ATOM 4579 C C . LYS A 1 587 ? -17.028 -18.552 23.872 1.00 85.25 587 LYS A C 1
ATOM 4581 O O . LYS A 1 587 ? -17.406 -18.459 25.044 1.00 85.25 587 LYS A O 1
ATOM 4586 N N . PHE A 1 588 ? -17.758 -18.106 22.849 1.00 79.81 588 PHE A N 1
ATOM 4587 C CA . PHE A 1 588 ? -18.952 -17.275 23.017 1.00 79.81 588 PHE A CA 1
ATOM 4588 C C . PHE A 1 588 ? -20.255 -17.886 22.502 1.00 79.81 588 PHE A C 1
ATOM 4590 O O . PHE A 1 588 ? -21.315 -17.310 22.748 1.00 79.81 588 PHE A O 1
ATOM 4597 N N . THR A 1 589 ? -20.198 -19.066 21.889 1.00 65.31 589 THR A N 1
ATOM 4598 C CA . THR A 1 589 ? -21.378 -19.897 21.629 1.00 65.31 589 THR A CA 1
ATOM 4599 C C . THR A 1 589 ? -21.852 -20.513 22.947 1.00 65.31 589 THR A C 1
ATOM 4601 O O . THR A 1 589 ? -21.017 -20.957 23.742 1.00 65.31 589 THR A O 1
ATOM 4604 N N . PRO A 1 590 ? -23.162 -20.543 23.234 1.00 51.97 590 PRO A N 1
ATOM 4605 C CA . PRO A 1 590 ? -23.660 -21.353 24.334 1.00 51.97 590 PRO A CA 1
ATOM 4606 C C . PRO A 1 590 ? -23.288 -22.819 24.072 1.00 51.97 590 PRO A C 1
ATOM 4608 O O . PRO A 1 590 ? -23.672 -23.391 23.053 1.00 51.97 590 PRO A O 1
ATOM 4611 N N . VAL A 1 591 ? -22.494 -23.410 24.968 1.00 38.19 591 VAL A N 1
ATOM 4612 C CA . VAL A 1 591 ? -22.295 -24.864 24.991 1.00 38.19 591 VAL A CA 1
ATOM 4613 C C . VAL A 1 591 ? -23.681 -25.489 25.223 1.00 38.19 591 VAL A C 1
ATOM 4615 O O . VAL A 1 591 ? -24.382 -24.995 26.110 1.00 38.19 591 VAL A O 1
ATOM 4618 N N . PRO A 1 592 ? -24.106 -26.467 24.400 1.00 38.12 592 PRO A N 1
ATOM 4619 C CA . PRO A 1 592 ? -25.463 -27.016 24.430 1.00 38.12 592 PRO A CA 1
ATOM 4620 C C . PRO A 1 592 ? -25.875 -27.612 25.777 1.00 38.12 592 PRO A C 1
ATOM 4622 O O . PRO A 1 592 ? -24.989 -28.111 26.512 1.00 38.12 592 PRO A O 1
#

Foldseek 3Di:
DDDDDDDDDPCVVVVVVVVVVVVVVVLLVVLQVLLLVLLVVLLVLLLVVVVCCVVPVDDLVVLQVQLVVVCVVQVLQPCSHSLNSVVSVLLCVLPPPPDSPDDQLQSRAFPLLSSLLSVDPDDSVRSSVLSNCCSVQVDDSVRSNVCVVVVQVVVDVDHDPPPVVPDDPRSPNRSVVSVVRSNSCSSVVNPPVCPVVVLLVVQLVLLVVLQVAQFQFKDWDDAQDWDQDPSDTHGFGGWIAGHVQQEIEGEDEEEADDDPVQVVSQVVVQVVCCVPPDDPPHDRYKYWYWYDYQPDTFIWIWDDDPDDDDDIDIDQLVRDDPVCNVGPGHSVSSRVSNNPDDDDDDDDDDDDDDDDDDDDDDDDDDDDDDDDPPQLDDDPAALQQVDVVVLVVQVVQCCPPQANVLVVLLVVVQVVPDDPPPFFHFAGWGSSAQRLQAQEEEEEAEDFQQCTPVRHSSYQALRTNAQLSRLVSVLLVLLVAGRSHYIYAYLQRTFQDDDVGTDDDDVVSSVVCLVVVVVSVVSNPNHQEYEYEADNSVVSLVVSLVVDVVSVPHHYDYAYRSGPVVCVVDVVSSVVSSVVSNVSRVVRPPDD

Radius of gyration: 30.91 Å; chains: 1; bounding box: 89×66×82 Å

Secondary structure (DSSP, 8-state):
-PPPP-PPPTTHHHHHHHHHHHHHHHHHHHHHHHHHHHHHHHHHHHHHHHHHHHHH---HHHHHHHHHHHHHH-TT-GGG-HHHHHHHHHHHHHSTT--TTS--GGGGS-HHHHHHHHHS---HHHHHHHHHHHHHHT--HHHHHHHHHTTHHHH-SS--TTSTTSSS-THHHHHHHHHT-HHHHHHTT----HHHHHHHHHHHHHHHHHHHHH-TTEEEEEEEEEEEETTEEEEEEEEEEETTTTEEEEEEEEESS--HHHHHHHHHHHHHHHHHT--TTSEEEEEEEEEEETTEEEEEEEE--TT-TT--PEEPGGGS-HHHHTTSPPHHHHHHTTS-PPPP----------------------------S---PPPSSS-GGGSHHHHHHHHTTTTSTTTHHHHHHHHHHHHHT--S-TT-PPPEE-TTS-GGG-SEEEEESS--TTTSTTTS-SEE-TTSSSHHHHHHHHHHHHTT--GGGEEEEESS-S--EETTEEPPP-HHHHHHHHHHHHHHHTT-TT--EEEEBSHHHHHHHHHHHHH-HHHHTS-B--B----HHHHHH-HHHHHHHHHHHHHHHHHHSPP-

pLDDT: mean 70.64, std 20.59, range [21.08, 97.81]